Protein AF-A0A2W1B7R5-F1 (afdb_monomer)

Organism: Helicoverpa armigera (NCBI:txid29058)

InterPro domains:
  IPR006802 Radial spokehead-like protein [PF04712] (29-419)
  IPR006802 Radial spokehead-like protein [PTHR13159] (24-418)

Structure (mmCIF, N/CA/C/O backbone):
data_AF-A0A2W1B7R5-F1
#
_entry.id   AF-A0A2W1B7R5-F1
#
loop_
_atom_site.group_PDB
_atom_site.id
_atom_site.type_symbol
_atom_site.label_atom_id
_atom_site.label_alt_id
_atom_site.label_comp_id
_atom_site.label_asym_id
_atom_site.label_entity_id
_atom_site.label_seq_id
_atom_site.pdbx_PDB_ins_code
_atom_site.Cartn_x
_atom_site.Cartn_y
_atom_site.Cartn_z
_atom_site.occupancy
_atom_site.B_iso_or_equiv
_atom_site.auth_seq_id
_atom_site.auth_comp_id
_atom_site.auth_asym_id
_atom_site.auth_atom_id
_atom_site.pdbx_PDB_model_num
ATOM 1 N N . MET A 1 1 ? -7.899 -30.304 35.690 1.00 42.56 1 MET A N 1
ATOM 2 C CA . MET A 1 1 ? -7.908 -30.024 37.140 1.00 42.56 1 MET A CA 1
ATOM 3 C C . MET A 1 1 ? -8.878 -28.893 37.415 1.00 42.56 1 MET A C 1
ATOM 5 O O . MET A 1 1 ? -8.562 -27.762 37.083 1.00 42.56 1 MET A O 1
ATOM 9 N N . SER A 1 2 ? -10.063 -29.216 37.932 1.00 31.83 2 SER A N 1
ATOM 10 C CA . SER A 1 2 ? -10.988 -28.329 38.659 1.00 31.83 2 SER A CA 1
ATOM 11 C C . SER A 1 2 ? -12.111 -29.229 39.180 1.00 31.83 2 SER A C 1
ATOM 13 O O . SER A 1 2 ? -12.824 -29.833 38.386 1.00 31.83 2 SER A O 1
ATOM 15 N N . ASN A 1 3 ? -12.167 -29.411 40.499 1.00 33.59 3 ASN A N 1
ATOM 16 C CA . ASN A 1 3 ? -13.050 -30.354 41.184 1.00 33.59 3 ASN A CA 1
ATOM 17 C C . ASN A 1 3 ? -14.513 -29.899 41.107 1.00 33.59 3 ASN A C 1
ATOM 19 O O . ASN A 1 3 ? -14.891 -28.903 41.719 1.00 33.59 3 ASN A O 1
ATOM 23 N N . THR A 1 4 ? -15.338 -30.665 40.402 1.00 33.28 4 THR A N 1
ATOM 24 C CA . THR A 1 4 ? -16.799 -30.636 40.491 1.00 33.28 4 THR A CA 1
ATOM 25 C C . THR A 1 4 ? -17.225 -31.281 41.810 1.00 33.28 4 THR A C 1
ATOM 27 O O . THR A 1 4 ? -17.257 -32.503 41.932 1.00 33.28 4 THR A O 1
ATOM 30 N N . PHE A 1 5 ? -17.541 -30.466 42.818 1.00 34.22 5 PHE A N 1
ATOM 31 C CA . PHE A 1 5 ? -18.256 -30.935 44.005 1.00 34.22 5 PHE A CA 1
ATOM 32 C C . PHE A 1 5 ? -19.729 -31.151 43.638 1.00 34.22 5 PHE A C 1
ATOM 34 O O . PHE A 1 5 ? -20.517 -30.210 43.571 1.00 34.22 5 PHE A O 1
ATOM 41 N N . LEU A 1 6 ? -20.072 -32.408 43.362 1.00 36.47 6 LEU A N 1
ATOM 42 C CA . LEU A 1 6 ? -21.440 -32.913 43.368 1.00 36.47 6 LEU A CA 1
ATOM 43 C C . LEU A 1 6 ? -21.922 -32.946 44.824 1.00 36.47 6 LEU A C 1
ATOM 45 O O . LEU A 1 6 ? -21.461 -33.770 45.609 1.00 36.47 6 LEU A O 1
ATOM 49 N N . LEU A 1 7 ? -22.818 -32.031 45.190 1.00 36.47 7 LEU A N 1
ATOM 50 C CA . LEU A 1 7 ? -23.626 -32.149 46.402 1.00 36.47 7 LEU A CA 1
ATOM 51 C C . LEU A 1 7 ? -24.879 -32.948 46.033 1.00 36.47 7 LEU A C 1
ATOM 53 O O . LEU A 1 7 ? -25.781 -32.430 45.374 1.00 36.47 7 LEU A O 1
ATOM 57 N N . GLU A 1 8 ? -24.887 -34.227 46.401 1.00 37.06 8 GLU A N 1
ATOM 58 C CA . GLU A 1 8 ? -26.082 -35.072 46.373 1.00 37.06 8 GLU A CA 1
ATOM 59 C C . GLU A 1 8 ? -27.087 -34.631 47.460 1.00 37.06 8 GLU A C 1
ATOM 61 O O . GLU A 1 8 ? -26.683 -34.062 48.478 1.00 37.06 8 GLU A O 1
ATOM 66 N N . PRO A 1 9 ? -28.400 -34.854 47.256 1.00 43.41 9 PRO A N 1
ATOM 67 C CA . PRO A 1 9 ? -29.430 -34.446 48.198 1.00 43.41 9 PRO A CA 1
ATOM 68 C C . PRO A 1 9 ? -29.614 -35.515 49.282 1.00 43.41 9 PRO A C 1
ATOM 70 O O . PRO A 1 9 ? -30.214 -36.561 49.038 1.00 43.41 9 PRO A O 1
ATOM 73 N N . ASP A 1 10 ? -29.150 -35.234 50.497 1.00 35.53 10 ASP A N 1
ATOM 74 C CA . ASP A 1 10 ? -29.482 -36.040 51.672 1.00 35.53 10 ASP A CA 1
ATOM 75 C C . ASP A 1 10 ? -30.962 -35.855 52.027 1.00 35.53 10 ASP A C 1
ATOM 77 O O . ASP A 1 10 ? -31.368 -34.862 52.636 1.00 35.53 10 ASP A O 1
ATOM 81 N N . ILE A 1 11 ? -31.785 -36.842 51.671 1.00 40.03 11 ILE A N 1
ATOM 82 C CA . ILE A 1 11 ? -33.094 -37.031 52.287 1.00 40.03 11 ILE A CA 1
ATOM 83 C C . ILE A 1 11 ? -33.165 -38.455 52.854 1.00 40.03 11 ILE A C 1
ATOM 85 O O . ILE A 1 11 ? -33.000 -39.443 52.142 1.00 40.03 11 ILE A O 1
ATOM 89 N N . ILE A 1 12 ? -33.566 -38.508 54.128 1.00 40.75 12 ILE A N 1
ATOM 90 C CA . ILE A 1 12 ? -34.153 -39.632 54.875 1.00 40.75 12 ILE A CA 1
ATOM 91 C C . ILE A 1 12 ? -33.168 -40.594 55.569 1.00 40.75 12 ILE A C 1
ATOM 93 O O . ILE A 1 12 ? -33.024 -41.756 55.202 1.00 40.75 12 ILE A O 1
ATOM 97 N N . ALA A 1 13 ? -32.656 -40.159 56.723 1.00 34.69 13 ALA A N 1
ATOM 98 C CA . ALA A 1 13 ? -32.479 -41.037 57.881 1.00 34.69 13 ALA A CA 1
ATOM 99 C C . ALA A 1 13 ? -33.330 -40.492 59.041 1.00 34.69 13 ALA A C 1
ATOM 101 O O . ALA A 1 13 ? -32.899 -39.662 59.835 1.00 34.69 13 ALA A O 1
ATOM 102 N N . ALA A 1 14 ? -34.589 -40.930 59.093 1.00 45.06 14 ALA A N 1
ATOM 103 C CA . ALA A 1 14 ? -35.489 -40.679 60.210 1.00 45.06 14 ALA A CA 1
ATOM 104 C C . ALA A 1 14 ? -35.114 -41.600 61.381 1.00 45.06 14 ALA A C 1
ATOM 106 O O . ALA A 1 14 ? -35.610 -42.720 61.482 1.00 45.06 14 ALA A O 1
ATOM 107 N N . ALA A 1 15 ? -34.225 -41.134 62.253 1.00 39.59 15 ALA A N 1
ATOM 108 C CA . ALA A 1 15 ? -33.983 -41.746 63.553 1.00 39.59 15 ALA A CA 1
ATOM 109 C C . ALA A 1 15 ? -33.436 -40.697 64.526 1.00 39.59 15 ALA A C 1
ATOM 111 O O . ALA A 1 15 ? -32.243 -40.659 64.771 1.00 39.59 15 ALA A O 1
ATOM 112 N N . GLU A 1 16 ? -34.315 -39.829 65.032 1.00 38.03 16 GLU A N 1
ATOM 113 C CA . GLU A 1 16 ? -34.315 -39.309 66.408 1.00 38.03 16 GLU A CA 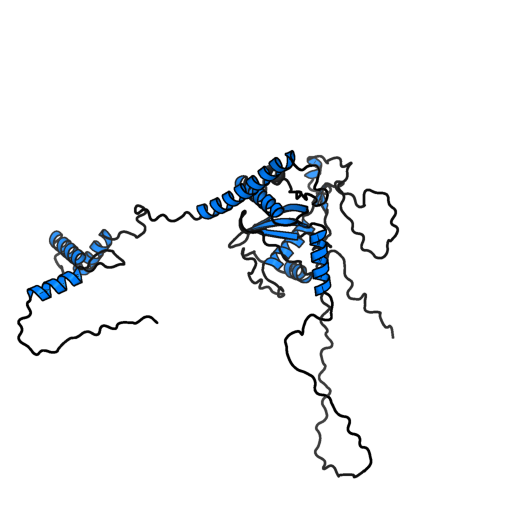1
ATOM 114 C C . GLU A 1 16 ? -35.405 -38.236 66.534 1.00 38.03 16 GLU A C 1
ATOM 116 O O . GLU A 1 16 ? -35.476 -37.296 65.747 1.00 38.03 16 GLU A O 1
ATOM 121 N N . ASN A 1 17 ? -36.279 -38.385 67.532 1.00 49.78 17 ASN A N 1
ATOM 122 C CA . ASN A 1 17 ? -37.244 -37.364 67.945 1.00 49.78 17 ASN A CA 1
ATOM 123 C C . ASN A 1 17 ? -36.507 -36.189 68.614 1.00 49.78 17 ASN A C 1
ATOM 125 O O . ASN A 1 17 ? -36.649 -35.952 69.814 1.00 49.78 17 ASN A O 1
ATOM 129 N N . VAL A 1 18 ? -35.720 -35.444 67.847 1.00 50.34 18 VAL A N 1
ATOM 130 C CA . VAL A 1 18 ? -35.397 -34.058 68.175 1.00 50.34 18 VAL A CA 1
ATOM 131 C C . VAL A 1 18 ? -36.507 -33.264 67.514 1.00 50.34 18 VAL A C 1
ATOM 133 O O . VAL A 1 18 ? -36.635 -33.320 66.294 1.00 50.34 18 VAL A O 1
ATOM 136 N N . MET A 1 19 ? -37.371 -32.595 68.288 1.00 47.78 19 MET A N 1
ATOM 137 C CA . MET A 1 19 ? -38.257 -31.606 67.671 1.00 47.78 19 MET A CA 1
ATOM 138 C C . MET A 1 19 ? -37.343 -30.677 66.870 1.00 47.78 19 MET A C 1
ATOM 140 O O . MET A 1 19 ? -36.474 -30.067 67.502 1.00 47.78 19 MET A O 1
ATOM 144 N N . PRO A 1 20 ? -37.462 -30.619 65.527 1.00 60.41 20 PRO A N 1
ATOM 145 C CA . PRO A 1 20 ? -36.668 -29.682 64.761 1.00 60.41 20 PRO A CA 1
ATOM 146 C C . PRO A 1 20 ? -36.964 -28.333 65.386 1.00 60.41 20 PRO A C 1
ATOM 148 O O . PRO A 1 20 ? -38.135 -28.006 65.617 1.00 60.41 20 PRO A O 1
ATOM 151 N N . ASP A 1 21 ? -35.919 -27.614 65.786 1.00 63.00 21 ASP A N 1
ATOM 152 C CA . ASP A 1 21 ? -36.088 -26.261 66.278 1.00 63.00 21 ASP A CA 1
ATOM 153 C C . ASP A 1 21 ? -36.571 -25.467 65.064 1.00 63.00 21 ASP A C 1
ATOM 155 O O . ASP A 1 21 ? -35.782 -24.972 64.265 1.00 63.00 21 ASP A O 1
ATOM 159 N N . LEU A 1 22 ? -37.891 -25.480 64.853 1.00 69.31 22 LEU A N 1
ATOM 160 C CA . LEU A 1 22 ? -38.582 -25.047 63.638 1.00 69.31 22 LEU A CA 1
ATOM 161 C C . LEU A 1 22 ? -38.152 -23.630 63.264 1.00 69.31 22 LEU A C 1
ATOM 163 O O . LEU A 1 22 ? -38.108 -23.248 62.098 1.00 69.31 22 LEU A O 1
ATOM 167 N N . ASN A 1 23 ? -37.807 -22.861 64.290 1.00 75.00 23 ASN A N 1
ATOM 168 C CA . ASN A 1 23 ? -37.300 -21.518 64.185 1.00 75.00 23 ASN A CA 1
ATOM 169 C C . ASN A 1 23 ? -35.912 -21.463 63.523 1.00 75.00 23 ASN A C 1
ATOM 171 O O . ASN A 1 23 ? -35.677 -20.599 62.685 1.00 75.00 23 ASN A O 1
ATOM 175 N N . ASN A 1 24 ? -35.012 -22.390 63.848 1.00 80.06 24 ASN A N 1
ATOM 176 C CA . ASN A 1 24 ? -33.690 -22.486 63.238 1.00 80.06 24 ASN A CA 1
ATOM 177 C C . ASN A 1 24 ? -33.777 -22.917 61.764 1.00 80.06 24 ASN A C 1
ATOM 179 O O . ASN A 1 24 ? -33.167 -22.285 60.903 1.00 80.06 24 ASN A O 1
ATOM 183 N N . ASP A 1 25 ? -34.624 -23.899 61.446 1.00 81.06 25 ASP A N 1
ATOM 184 C CA . ASP A 1 25 ? -34.847 -24.345 60.062 1.00 81.06 25 ASP A CA 1
ATOM 185 C C . ASP A 1 25 ? -35.491 -23.244 59.199 1.00 81.06 25 ASP A C 1
ATOM 187 O O . ASP A 1 25 ? -35.094 -23.021 58.052 1.00 81.06 25 ASP A O 1
ATOM 191 N N . LEU A 1 26 ? -36.429 -22.474 59.766 1.00 79.88 26 LEU A N 1
ATOM 192 C CA . LEU A 1 26 ? -37.011 -21.292 59.119 1.00 79.88 26 LEU A CA 1
ATOM 193 C C . LEU A 1 26 ? -35.971 -20.195 58.856 1.00 79.88 26 LEU A C 1
ATOM 195 O O . LEU A 1 26 ? -36.024 -19.526 57.820 1.00 79.88 26 LEU A O 1
ATOM 199 N N . ILE A 1 27 ? -35.020 -19.997 59.772 1.00 83.44 27 ILE A N 1
ATOM 200 C CA . ILE A 1 27 ? -33.932 -19.025 59.604 1.00 83.44 27 ILE A CA 1
ATOM 201 C C . ILE A 1 27 ? -32.982 -19.474 58.490 1.00 83.44 27 ILE A C 1
ATOM 203 O O . ILE A 1 27 ? -32.614 -18.657 57.642 1.00 83.44 27 ILE A O 1
ATOM 207 N N . LEU A 1 28 ? -32.631 -20.759 58.443 1.00 82.88 28 LEU A N 1
ATOM 208 C CA . LEU A 1 28 ? -31.793 -21.329 57.387 1.00 82.88 28 LEU A CA 1
ATOM 209 C C . LEU A 1 28 ? -32.457 -21.200 56.009 1.00 82.88 28 LEU A C 1
ATOM 211 O O . LEU A 1 28 ? -31.829 -20.699 55.074 1.00 82.88 28 LEU A O 1
ATOM 215 N N . ALA A 1 29 ? -33.747 -21.533 55.897 1.00 82.94 29 ALA A N 1
ATOM 216 C CA . ALA A 1 29 ? -34.514 -21.372 54.661 1.00 82.94 29 ALA A CA 1
ATOM 217 C C . ALA A 1 29 ? -34.613 -19.901 54.222 1.00 82.94 29 ALA A C 1
ATOM 219 O O . ALA A 1 29 ? -34.437 -19.576 53.047 1.00 82.94 29 ALA A O 1
ATOM 220 N N . LYS A 1 30 ? -34.834 -18.980 55.166 1.00 84.06 30 LYS A N 1
ATOM 221 C CA . LYS A 1 30 ? -34.858 -17.539 54.882 1.00 84.06 30 LYS A CA 1
ATOM 222 C C . LYS A 1 30 ? -33.506 -17.029 54.387 1.00 84.06 30 LYS A C 1
ATOM 224 O O . LYS A 1 30 ? -33.471 -16.214 53.469 1.00 84.06 30 LYS A O 1
ATOM 229 N N . ASN A 1 31 ? -32.408 -17.490 54.978 1.00 85.44 31 ASN A N 1
ATOM 230 C CA . ASN A 1 31 ? -31.063 -17.107 54.552 1.00 85.44 31 ASN A CA 1
ATOM 231 C C . ASN A 1 31 ? -30.744 -17.643 53.153 1.00 85.44 31 ASN A C 1
ATOM 233 O O . ASN A 1 31 ? -30.163 -16.918 52.350 1.00 85.44 31 ASN A O 1
ATOM 237 N N . PHE A 1 32 ? -31.200 -18.855 52.835 1.00 84.81 32 PHE A N 1
ATOM 238 C CA . PHE A 1 32 ? -31.074 -19.433 51.499 1.00 84.81 32 PHE A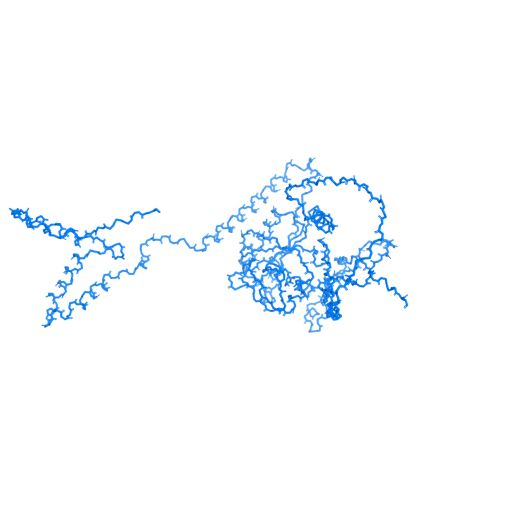 CA 1
ATOM 239 C C . PHE A 1 32 ? -31.827 -18.613 50.437 1.00 84.81 32 PHE A C 1
ATOM 241 O O . PHE A 1 32 ? -31.255 -18.242 49.417 1.00 84.81 32 PHE A O 1
ATOM 248 N N . LEU A 1 33 ? -33.081 -18.229 50.705 1.00 84.38 33 LEU A N 1
ATOM 249 C CA . LEU A 1 33 ? -33.879 -17.404 49.782 1.00 84.38 33 LEU A CA 1
ATOM 250 C C . LEU A 1 33 ? -33.328 -15.978 49.597 1.00 84.38 33 LEU A C 1
ATOM 252 O O . LEU A 1 33 ? -33.647 -15.316 48.609 1.00 84.38 33 LEU A O 1
ATOM 256 N N . LYS A 1 34 ? -32.515 -15.498 50.543 1.00 84.94 34 LYS A N 1
ATOM 257 C CA . LYS A 1 34 ? -31.852 -14.188 50.497 1.00 84.94 34 LYS A CA 1
ATOM 258 C C . LYS A 1 34 ? -30.507 -14.197 49.771 1.00 84.94 34 LYS A C 1
ATOM 260 O O . LYS A 1 34 ? -29.885 -13.142 49.652 1.00 84.94 34 LYS A O 1
ATOM 265 N N . GLN A 1 35 ? -30.050 -15.348 49.283 1.00 84.56 35 GLN A N 1
ATOM 266 C CA . GLN A 1 35 ? -28.846 -15.414 48.469 1.00 84.56 35 GLN A CA 1
ATOM 267 C C . GLN A 1 35 ? -29.046 -14.607 47.178 1.00 84.56 35 GLN A C 1
ATOM 269 O O . GLN A 1 35 ? -30.044 -14.766 46.474 1.00 84.56 35 GLN A O 1
ATOM 274 N N . GLN A 1 36 ? -28.103 -13.713 46.885 1.00 80.06 36 GLN A N 1
ATOM 275 C CA . GLN A 1 36 ? -28.153 -12.882 45.686 1.00 80.06 36 GLN A CA 1
ATOM 276 C C . GLN A 1 36 ? -27.765 -13.696 44.453 1.00 80.06 36 GLN A C 1
ATOM 278 O O . GLN A 1 36 ? -26.789 -14.451 44.464 1.00 80.06 36 GLN A O 1
ATOM 283 N N . SER A 1 37 ? -28.513 -13.506 43.369 1.00 75.94 37 SER A N 1
ATOM 284 C CA . SER A 1 37 ? -28.147 -14.029 42.056 1.00 75.94 37 SER A CA 1
ATOM 285 C C . SER A 1 37 ? -27.098 -13.127 41.405 1.00 75.94 37 SER A C 1
ATOM 287 O O . SER A 1 37 ? -27.322 -11.930 41.240 1.00 75.94 37 SER A O 1
ATOM 289 N N . ALA A 1 38 ? -25.969 -13.695 40.971 1.00 62.03 38 ALA A N 1
ATOM 290 C CA . ALA A 1 38 ? -24.893 -12.944 40.314 1.00 62.03 38 ALA A CA 1
ATOM 291 C C . ALA A 1 38 ? -25.312 -12.305 38.974 1.00 62.03 38 ALA A C 1
ATOM 293 O O . ALA A 1 38 ? -24.693 -11.342 38.533 1.00 62.03 38 ALA A O 1
ATOM 294 N N . ALA A 1 39 ? -26.353 -12.835 38.322 1.00 61.97 39 ALA A N 1
ATOM 295 C CA . ALA A 1 39 ? -26.802 -12.365 37.011 1.00 61.97 39 ALA A CA 1
ATOM 296 C C . ALA A 1 39 ? -27.790 -11.190 37.083 1.00 61.97 39 ALA A C 1
ATOM 298 O O . ALA A 1 39 ? -27.851 -10.390 36.155 1.00 61.97 39 ALA A O 1
ATOM 299 N N . THR A 1 40 ? -28.577 -11.096 38.157 1.00 63.44 40 THR A N 1
ATOM 300 C CA . THR A 1 40 ? -29.653 -10.098 38.298 1.00 63.44 40 THR A CA 1
ATOM 301 C C . THR A 1 40 ? -29.475 -9.185 39.508 1.00 63.44 40 THR A C 1
ATOM 303 O O . THR A 1 40 ? -30.196 -8.204 39.624 1.00 63.44 40 THR A O 1
ATOM 306 N N . GLY A 1 41 ? -28.560 -9.496 40.431 1.00 69.62 41 GLY A N 1
ATOM 307 C CA . GLY A 1 41 ? -28.358 -8.751 41.680 1.00 69.62 41 GLY A CA 1
ATOM 308 C C . GLY A 1 41 ? -29.486 -8.906 42.712 1.00 69.62 41 GLY A C 1
ATOM 309 O O . GLY A 1 41 ? -29.292 -8.571 43.876 1.00 69.62 41 GLY A O 1
ATOM 310 N N . ASP A 1 42 ? -30.637 -9.449 42.311 1.00 72.88 42 ASP A N 1
ATOM 311 C 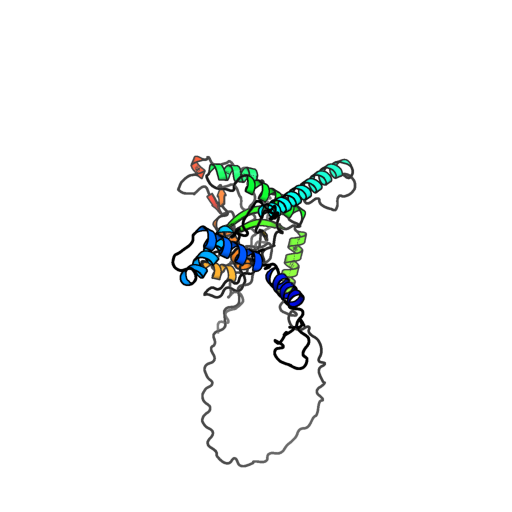CA . ASP A 1 42 ? -31.806 -9.664 43.164 1.00 72.88 42 ASP A CA 1
ATOM 312 C C . ASP A 1 42 ? -31.754 -10.979 43.958 1.00 72.88 42 ASP A C 1
ATOM 314 O O . ASP A 1 42 ? -31.169 -11.981 43.526 1.00 72.88 42 ASP A O 1
ATOM 318 N N . SER A 1 43 ? -32.432 -10.976 45.111 1.00 86.19 43 SER A N 1
ATOM 319 C CA . SER A 1 43 ? -32.709 -12.170 45.912 1.00 86.19 43 SER A CA 1
ATOM 320 C C . SER A 1 43 ? -34.105 -12.733 45.609 1.00 86.19 43 SER A C 1
ATOM 322 O O . SER A 1 43 ? -35.044 -11.995 45.294 1.00 86.19 43 SER A O 1
ATOM 324 N N . LEU A 1 44 ? -34.269 -14.056 45.718 1.00 85.06 44 LEU A N 1
ATOM 325 C CA . LEU A 1 44 ? -35.567 -14.708 45.502 1.00 85.06 44 LEU A CA 1
ATOM 326 C C . LEU A 1 44 ? -36.594 -14.284 46.562 1.00 85.06 44 LEU A C 1
ATOM 328 O O . LEU A 1 44 ? -37.776 -14.138 46.256 1.00 85.06 44 LEU A O 1
ATOM 332 N N . TYR A 1 45 ? -36.137 -14.057 47.794 1.00 86.19 45 TYR A N 1
ATOM 333 C CA . TYR A 1 45 ? -36.967 -13.558 48.885 1.00 86.19 45 TYR A CA 1
ATOM 334 C C . TYR A 1 45 ? -37.597 -12.204 48.539 1.00 86.19 45 TYR A C 1
ATOM 336 O O . TYR A 1 45 ? -38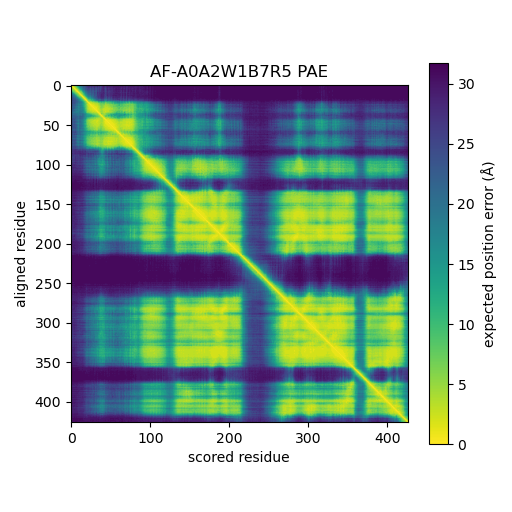.813 -12.058 48.642 1.00 86.19 45 TYR A O 1
ATOM 344 N N . ASP A 1 46 ? -36.795 -11.240 48.081 1.00 85.38 46 ASP A N 1
ATOM 345 C CA . ASP A 1 46 ? -37.292 -9.899 47.754 1.00 85.38 46 ASP A CA 1
ATOM 346 C C . ASP A 1 46 ? -38.211 -9.931 46.523 1.00 85.38 46 ASP A C 1
ATOM 348 O O . ASP A 1 46 ? -39.240 -9.261 46.498 1.00 85.38 46 ASP A O 1
ATOM 352 N N . HIS A 1 47 ? -37.907 -10.778 45.530 1.00 87.12 47 HIS A N 1
ATOM 353 C CA . HIS A 1 47 ? -38.788 -10.993 44.374 1.00 87.12 47 HIS A CA 1
ATOM 354 C C . HIS A 1 47 ? -40.173 -11.512 44.781 1.00 87.12 47 HIS A C 1
ATOM 356 O O . HIS A 1 47 ? -41.189 -10.976 44.344 1.00 87.12 47 HIS A O 1
ATOM 362 N N . LEU A 1 48 ? -40.236 -12.531 45.642 1.00 87.81 48 LEU A N 1
ATOM 363 C CA . LEU A 1 48 ? -41.510 -13.094 46.101 1.00 87.81 48 LEU A CA 1
ATOM 364 C C . LEU A 1 48 ? -42.306 -12.107 46.961 1.00 87.81 48 LEU A C 1
ATOM 366 O O . LEU A 1 48 ? -43.529 -12.053 46.835 1.00 87.81 48 LEU A O 1
ATOM 370 N N . VAL A 1 49 ? -41.635 -11.315 47.803 1.00 88.75 49 VAL A N 1
ATOM 371 C CA . VAL A 1 49 ? -42.284 -10.259 48.595 1.00 88.75 49 VAL A CA 1
ATOM 372 C C . VAL A 1 49 ? -42.949 -9.230 47.681 1.00 88.75 49 VAL A C 1
ATOM 374 O O . VAL A 1 49 ? -44.120 -8.911 47.888 1.00 88.75 49 VAL A O 1
ATOM 377 N N . ASP A 1 50 ? -42.257 -8.784 46.634 1.00 86.56 50 ASP A N 1
ATOM 378 C CA . ASP A 1 50 ? -42.788 -7.787 45.702 1.00 86.56 50 ASP A CA 1
ATOM 379 C C . ASP A 1 50 ? -43.939 -8.336 44.852 1.00 86.56 50 ASP A C 1
ATOM 381 O O . ASP A 1 50 ? -44.949 -7.655 44.660 1.00 86.56 50 ASP A O 1
ATOM 385 N N . VAL A 1 51 ? -43.848 -9.594 44.407 1.00 88.81 51 VAL A N 1
ATOM 386 C CA . VAL A 1 51 ? -44.949 -10.273 43.701 1.00 88.81 51 VAL A CA 1
ATOM 387 C C . VAL A 1 51 ? -46.186 -10.370 44.596 1.00 88.81 51 VAL A C 1
ATOM 389 O O . VAL A 1 51 ? -47.284 -10.006 44.171 1.00 88.81 51 VAL A O 1
ATOM 392 N N . VAL A 1 52 ? -46.026 -10.794 45.855 1.00 88.81 52 VAL A N 1
ATOM 393 C CA . VAL A 1 52 ? -47.137 -10.870 46.819 1.00 88.81 52 VAL A CA 1
ATOM 394 C C . VAL A 1 52 ? -47.719 -9.481 47.099 1.00 88.81 52 VAL A C 1
ATOM 396 O O . VAL A 1 52 ? -48.940 -9.321 47.117 1.00 88.81 52 VAL A O 1
ATOM 399 N N . GLN A 1 53 ? -46.880 -8.456 47.255 1.00 87.75 53 GLN A N 1
ATOM 400 C CA . GLN A 1 53 ? -47.324 -7.076 47.462 1.00 87.75 53 GLN A CA 1
ATOM 401 C C . GLN A 1 53 ? -48.122 -6.536 46.262 1.00 87.75 53 GLN A C 1
ATOM 403 O O . GLN A 1 53 ? -49.126 -5.838 46.448 1.00 87.75 53 GLN A O 1
ATOM 408 N N . LYS A 1 54 ? -47.725 -6.889 45.035 1.00 85.94 54 LYS A N 1
ATOM 409 C CA . LYS A 1 54 ? -48.415 -6.493 43.799 1.00 85.94 54 LYS A CA 1
ATOM 410 C C . LYS A 1 54 ? -49.773 -7.185 43.655 1.00 85.94 54 LYS A C 1
ATOM 412 O O . LYS A 1 54 ? -50.777 -6.518 43.398 1.00 85.94 54 LYS A O 1
ATOM 417 N N . ILE A 1 55 ? -49.835 -8.484 43.951 1.00 87.50 55 ILE A N 1
ATOM 418 C CA . ILE A 1 55 ? -51.078 -9.275 43.974 1.00 87.50 55 ILE A CA 1
ATOM 419 C C . ILE A 1 55 ? -52.067 -8.730 45.015 1.00 87.50 55 ILE A C 1
ATOM 421 O O . ILE A 1 55 ? -53.250 -8.551 44.717 1.00 87.50 55 ILE A O 1
ATOM 425 N N . LEU A 1 56 ? -51.595 -8.419 46.229 1.00 87.31 56 LEU A N 1
ATOM 426 C CA . LEU A 1 56 ? -52.438 -7.878 47.306 1.00 87.31 56 LEU A CA 1
ATOM 427 C C . LEU A 1 56 ? -53.014 -6.497 46.977 1.00 87.31 56 LEU A C 1
ATOM 429 O O . LEU A 1 56 ? -54.105 -6.159 47.443 1.00 87.31 56 LEU A O 1
ATOM 433 N N . SER A 1 57 ? -52.285 -5.715 46.183 1.00 88.06 57 SER A N 1
ATOM 434 C CA . SER A 1 57 ? -52.677 -4.368 45.771 1.00 88.06 57 SER A CA 1
ATOM 435 C C . SER A 1 57 ? -53.726 -4.392 44.654 1.00 88.06 57 SER A C 1
ATOM 437 O O . SER A 1 57 ? -54.664 -3.600 44.689 1.00 88.06 57 SER A O 1
ATOM 439 N N . GLN A 1 58 ? -53.606 -5.311 43.688 1.00 83.69 58 GLN A N 1
ATOM 440 C CA . GLN A 1 58 ? -54.511 -5.394 42.531 1.00 83.69 58 GLN A CA 1
ATOM 441 C C . GLN A 1 58 ? -55.747 -6.285 42.753 1.00 83.69 58 GLN A C 1
ATOM 443 O O . GLN A 1 58 ? -56.737 -6.110 42.049 1.00 83.69 58 GLN A O 1
ATOM 448 N N . LYS A 1 59 ? -55.716 -7.204 43.733 1.00 82.81 59 LYS A N 1
ATOM 449 C CA . LYS A 1 59 ? -56.812 -8.139 44.087 1.00 82.81 59 LYS A CA 1
ATOM 450 C C . LYS A 1 59 ? -57.530 -8.756 42.867 1.00 82.81 59 LYS A C 1
ATOM 452 O O . LYS A 1 59 ? -58.735 -8.547 42.696 1.00 82.81 59 LYS A O 1
ATOM 457 N N . PRO A 1 60 ? -56.817 -9.517 42.021 1.00 80.25 60 PRO A N 1
ATOM 458 C CA . PRO A 1 60 ? -57.418 -10.173 40.866 1.00 80.25 60 PRO A CA 1
ATOM 459 C C . PRO A 1 60 ? -58.401 -11.287 41.287 1.00 80.25 60 PRO A C 1
ATOM 461 O O . PRO A 1 60 ? -58.248 -11.868 42.365 1.00 80.25 60 PRO A O 1
ATOM 464 N N . PRO A 1 61 ? -59.408 -11.601 40.447 1.00 77.81 61 PRO A N 1
ATOM 465 C CA . PRO A 1 61 ? -60.405 -12.638 40.730 1.00 77.81 61 PRO A CA 1
ATOM 466 C C . PRO A 1 61 ? -59.816 -14.055 40.734 1.00 77.81 61 PRO A C 1
ATOM 468 O O . PRO A 1 61 ? -60.313 -14.902 41.472 1.00 77.81 61 PRO A O 1
ATOM 471 N N . ASP A 1 62 ? -58.749 -14.292 39.964 1.00 82.31 62 ASP A N 1
ATOM 472 C CA . ASP A 1 62 ? -57.945 -15.512 40.027 1.00 82.31 62 ASP A CA 1
ATOM 473 C C . ASP A 1 62 ? -56.472 -15.151 40.240 1.00 82.31 62 ASP A C 1
ATOM 475 O O . ASP A 1 62 ? -55.857 -14.451 39.433 1.00 82.31 62 ASP A O 1
ATOM 479 N N . VAL A 1 63 ? -55.921 -15.570 41.376 1.00 78.38 63 VAL A N 1
ATOM 480 C CA . VAL A 1 63 ? -54.556 -15.232 41.795 1.00 78.38 63 VAL A CA 1
ATOM 481 C C . VAL A 1 63 ? -53.544 -16.245 41.264 1.00 78.38 63 VAL A C 1
ATOM 483 O O . VAL A 1 63 ? -52.397 -15.878 41.020 1.00 78.38 63 VAL A O 1
ATOM 486 N N . VAL A 1 64 ? -53.948 -17.505 41.089 1.00 80.62 64 VAL A N 1
ATOM 487 C CA . VAL A 1 64 ? -53.023 -18.593 40.745 1.00 80.62 64 VAL A CA 1
ATOM 488 C C . VAL A 1 64 ? -52.651 -18.511 39.270 1.00 80.62 64 VAL A C 1
ATOM 490 O O . VAL A 1 64 ? -51.465 -18.509 38.947 1.00 80.62 64 VAL A O 1
ATOM 493 N N . ASP A 1 65 ? -53.642 -18.322 38.400 1.00 84.94 65 ASP A N 1
ATOM 494 C CA . ASP A 1 65 ? -53.426 -18.237 36.951 1.00 84.94 65 ASP A CA 1
ATOM 495 C C . ASP A 1 65 ? -52.627 -16.985 36.548 1.00 84.94 65 ASP A C 1
ATOM 497 O O . ASP A 1 65 ? -51.843 -17.008 35.602 1.00 84.94 65 ASP A O 1
ATOM 501 N N . ASN A 1 66 ? -52.758 -15.892 37.306 1.00 82.38 66 ASN A N 1
ATOM 502 C CA . ASN A 1 66 ? -52.050 -14.638 37.035 1.00 82.38 66 ASN A CA 1
ATOM 503 C C . ASN A 1 66 ? -50.690 -14.528 37.748 1.00 82.38 66 ASN A C 1
ATOM 505 O O . ASN A 1 66 ? -49.958 -13.563 37.523 1.00 82.38 66 ASN A O 1
ATOM 509 N N . PHE A 1 67 ? -50.320 -15.493 38.599 1.00 86.00 67 PHE A N 1
ATOM 510 C CA . PHE A 1 67 ? -49.083 -15.433 39.385 1.00 86.00 67 PHE A CA 1
ATOM 511 C C . PHE A 1 67 ? -47.830 -15.322 38.502 1.00 86.00 67 PHE A C 1
ATOM 513 O O . PHE A 1 67 ? -46.919 -14.542 38.797 1.00 86.00 67 PHE A O 1
ATOM 520 N N . GLU A 1 68 ? -47.792 -16.060 37.390 1.00 86.75 68 GLU A N 1
ATOM 521 C CA . GLU A 1 68 ? -46.681 -16.009 36.434 1.00 86.75 68 GLU A CA 1
ATOM 522 C C . GLU A 1 68 ? -46.568 -14.631 35.768 1.00 86.75 68 GLU A C 1
ATOM 524 O O . GLU A 1 68 ? -45.468 -14.086 35.653 1.00 86.75 68 GLU A O 1
ATOM 529 N N . HIS A 1 69 ? -47.705 -14.027 35.415 1.00 85.12 69 HIS A N 1
ATOM 530 C CA . HIS A 1 69 ? -47.753 -12.694 34.822 1.00 85.12 69 HIS A CA 1
ATOM 531 C C . HIS A 1 69 ? -47.194 -11.632 35.777 1.00 85.12 69 HIS A C 1
ATOM 533 O O . HIS A 1 69 ? -46.325 -10.851 35.392 1.00 85.12 69 HIS A O 1
ATOM 539 N N . TYR A 1 70 ? -47.589 -11.665 37.053 1.00 84.50 70 TYR A N 1
ATOM 540 C CA . TYR A 1 70 ? -47.063 -10.745 38.067 1.00 84.50 70 TYR A CA 1
ATOM 541 C C . TYR A 1 70 ? -45.575 -10.949 38.352 1.00 84.50 70 TYR A C 1
ATOM 543 O O . TYR A 1 70 ? -44.839 -9.978 38.526 1.00 84.50 70 TYR A O 1
ATOM 551 N N . SER A 1 71 ? -45.107 -12.199 38.360 1.00 86.88 71 SER A N 1
ATOM 552 C CA . SER A 1 71 ? -43.677 -12.506 38.470 1.00 86.88 71 SER A CA 1
ATOM 553 C C . SER A 1 71 ? -42.883 -11.917 37.302 1.00 86.88 71 SER A C 1
ATOM 555 O O . SER A 1 71 ? -41.781 -11.399 37.497 1.00 86.88 71 SER A O 1
ATOM 557 N N . TRP A 1 72 ? -43.446 -11.946 36.093 1.00 84.19 72 TRP A N 1
ATOM 558 C CA . TRP A 1 72 ? -42.830 -11.347 34.915 1.00 84.19 72 TRP A CA 1
ATOM 559 C C . TRP A 1 72 ? -42.836 -9.817 34.960 1.00 84.19 72 TRP A C 1
ATOM 561 O O . TRP A 1 72 ? -41.798 -9.207 34.713 1.00 84.19 72 TRP A O 1
ATOM 571 N N . GLU A 1 73 ? -43.946 -9.189 35.351 1.00 84.69 73 GLU A N 1
ATOM 572 C CA . GLU A 1 73 ? -44.015 -7.731 35.505 1.00 84.69 73 GLU A CA 1
ATOM 573 C C . GLU A 1 73 ? -43.011 -7.202 36.538 1.00 84.69 73 GLU A C 1
ATOM 575 O O . GLU A 1 73 ? -42.333 -6.211 36.280 1.00 84.69 73 GLU A O 1
ATOM 580 N N . VAL A 1 74 ? -42.873 -7.864 37.694 1.00 86.00 74 VAL A N 1
ATOM 581 C CA . VAL A 1 74 ? -41.893 -7.462 38.722 1.00 86.00 74 VAL A CA 1
ATOM 582 C C . VAL A 1 74 ? -40.463 -7.598 38.190 1.00 86.00 74 VAL A C 1
ATOM 584 O O . VAL A 1 74 ? -39.631 -6.722 38.424 1.00 86.00 74 VAL A O 1
ATOM 587 N N . LYS A 1 75 ? -40.172 -8.650 37.411 1.00 84.75 75 LYS A N 1
ATOM 588 C CA . LYS A 1 75 ? -38.870 -8.791 36.738 1.00 84.75 75 LYS A CA 1
ATOM 589 C C . LYS A 1 75 ? -38.631 -7.701 35.699 1.00 84.75 75 LYS A C 1
ATOM 591 O O . LYS A 1 75 ? -37.496 -7.262 35.567 1.00 84.75 75 LYS A O 1
ATOM 596 N N . GLN A 1 76 ? -39.661 -7.262 34.975 1.00 82.19 76 GLN A N 1
ATOM 597 C CA . GLN A 1 76 ? -39.541 -6.157 34.022 1.00 82.19 76 GLN A CA 1
ATOM 598 C C . GLN A 1 76 ? -39.297 -4.814 34.707 1.00 82.19 76 GLN A C 1
ATOM 600 O O . GLN A 1 76 ? -38.433 -4.064 34.267 1.00 82.19 76 GLN A O 1
ATOM 605 N N . GLU A 1 77 ? -40.016 -4.513 35.788 1.00 80.19 77 GLU A N 1
ATOM 606 C CA . GLU A 1 77 ? -39.844 -3.261 36.540 1.00 80.19 77 GLU A CA 1
ATOM 607 C C . GLU A 1 77 ? -38.456 -3.162 37.183 1.00 80.19 77 GLU A C 1
ATOM 609 O O . GLU A 1 77 ? -37.874 -2.080 37.250 1.00 80.19 77 GLU A O 1
ATOM 614 N N . LYS A 1 78 ? -37.903 -4.298 37.623 1.00 75.12 78 LYS A N 1
ATOM 615 C CA . LYS A 1 78 ? -36.546 -4.385 38.179 1.00 75.12 78 LYS A CA 1
ATOM 616 C C . LYS A 1 78 ? -35.455 -4.565 37.133 1.00 75.12 78 LYS A C 1
ATOM 618 O O . LYS A 1 78 ? -34.276 -4.490 37.481 1.00 75.12 78 LYS A O 1
ATOM 623 N N . PHE A 1 79 ? -35.811 -4.805 35.872 1.00 71.12 79 PHE A N 1
ATOM 624 C CA . PHE A 1 79 ? -34.834 -5.011 34.815 1.00 71.12 79 PHE A CA 1
ATOM 625 C C . PHE A 1 79 ? -34.044 -3.723 34.586 1.00 71.12 79 PHE A C 1
ATOM 627 O O . PHE A 1 79 ? -34.471 -2.809 33.883 1.00 71.12 79 PHE A O 1
ATOM 634 N N . ARG A 1 80 ? -32.850 -3.673 35.172 1.00 65.06 80 ARG A N 1
ATOM 635 C CA . ARG A 1 80 ? -31.819 -2.720 34.788 1.00 65.06 80 ARG A CA 1
ATOM 636 C C . ARG A 1 80 ? -31.013 -3.377 33.678 1.00 65.06 80 ARG A C 1
ATOM 638 O O . ARG A 1 80 ? -30.312 -4.351 33.958 1.00 65.06 80 ARG A O 1
ATOM 645 N N . PRO A 1 81 ? -31.106 -2.918 32.420 1.00 62.22 81 PRO A N 1
ATOM 646 C CA . PRO A 1 81 ? -30.167 -3.386 31.419 1.00 62.22 81 PRO A CA 1
ATOM 647 C C . PRO A 1 81 ? -28.753 -3.101 31.940 1.00 62.22 81 PRO A C 1
ATOM 649 O O . PRO A 1 81 ? -28.488 -2.006 32.427 1.00 62.22 81 PRO A O 1
ATOM 652 N N . ASN A 1 82 ? -27.821 -4.044 31.782 1.00 56.78 82 ASN A N 1
ATOM 653 C CA . ASN A 1 82 ? -26.386 -3.848 32.073 1.00 56.78 82 ASN A CA 1
ATOM 654 C C . ASN A 1 82 ? -25.735 -2.700 31.256 1.00 56.78 82 ASN A C 1
ATOM 656 O O . ASN A 1 82 ? -24.527 -2.506 31.303 1.00 56.78 82 ASN A O 1
ATOM 660 N N . PHE A 1 83 ? -26.539 -1.954 30.497 1.00 52.91 83 PHE A N 1
ATOM 661 C CA . PHE A 1 83 ? -26.220 -0.727 29.782 1.00 52.91 83 PHE A CA 1
ATOM 662 C C . PHE A 1 83 ? -26.699 0.531 3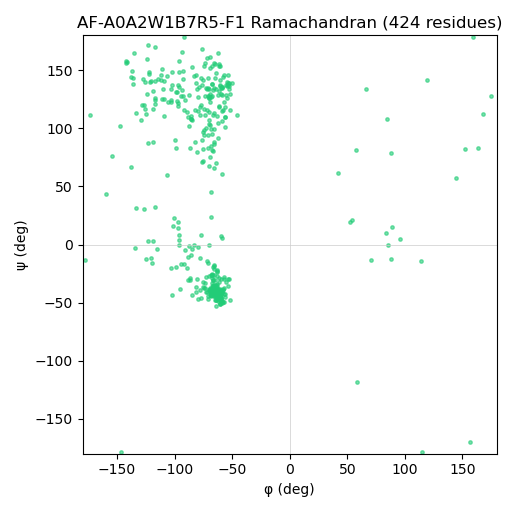0.521 1.00 52.91 83 PHE A C 1
ATOM 664 O O . PHE A 1 83 ? -26.887 1.569 29.890 1.00 52.91 83 PHE A O 1
ATOM 671 N N . ASP A 1 84 ? -26.910 0.480 31.839 1.00 49.28 84 ASP A N 1
ATOM 672 C CA . ASP A 1 84 ? -27.033 1.705 32.630 1.00 49.28 84 ASP A CA 1
ATOM 673 C C . ASP A 1 84 ? -25.656 2.397 32.672 1.00 49.28 84 ASP A C 1
ATOM 675 O O . ASP A 1 84 ? -24.836 2.182 33.565 1.00 49.28 84 ASP A O 1
ATOM 679 N N . LEU A 1 85 ? -25.390 3.185 31.624 1.00 56.56 85 LEU A N 1
ATOM 680 C CA . LEU A 1 85 ? -24.175 3.963 31.334 1.00 56.56 85 LEU A CA 1
ATOM 681 C C . LEU A 1 85 ? -23.835 5.021 32.408 1.00 56.56 85 LEU A C 1
ATOM 683 O O . LEU A 1 85 ? -22.948 5.842 32.197 1.00 56.56 85 LEU A O 1
ATOM 687 N N . LEU A 1 86 ? -24.554 5.037 33.532 1.00 56.94 86 LEU A N 1
ATOM 688 C CA . LEU A 1 86 ? -24.324 5.905 34.688 1.00 56.94 86 LEU A CA 1
ATOM 689 C C . LEU A 1 86 ? -23.416 5.277 35.751 1.00 56.94 86 LEU A C 1
ATOM 691 O O . LEU A 1 86 ? -22.882 6.004 36.585 1.00 56.94 86 LEU A O 1
ATOM 695 N N . ASN A 1 87 ? -23.209 3.957 35.726 1.00 54.69 87 ASN A N 1
ATOM 696 C CA . ASN A 1 87 ? -22.052 3.382 36.401 1.00 54.69 87 ASN A CA 1
ATOM 697 C C . ASN A 1 87 ? -20.850 3.596 35.481 1.00 54.69 87 ASN A C 1
ATOM 699 O O . ASN A 1 87 ? -20.829 3.035 34.387 1.00 54.69 87 ASN A O 1
ATOM 703 N N . ASP A 1 88 ? -19.880 4.397 35.933 1.00 55.47 88 ASP A N 1
ATOM 704 C CA . ASP A 1 88 ? -18.585 4.688 35.298 1.00 55.47 88 ASP A CA 1
ATOM 705 C C . ASP A 1 88 ? -17.737 3.415 35.077 1.00 55.47 88 ASP A C 1
ATOM 707 O O . ASP A 1 88 ? -16.623 3.264 35.583 1.00 55.47 88 ASP A O 1
ATOM 711 N N . ILE A 1 89 ? -18.238 2.454 34.303 1.00 57.56 89 ILE A N 1
ATOM 712 C CA . ILE A 1 89 ? -17.396 1.451 33.672 1.00 57.56 89 ILE A CA 1
ATOM 713 C C . ILE A 1 89 ? -16.647 2.223 32.595 1.00 57.56 89 ILE A C 1
ATOM 715 O O . ILE A 1 89 ? -17.157 2.450 31.498 1.00 57.56 89 ILE A O 1
ATOM 719 N N . TYR A 1 90 ? -15.443 2.680 32.939 1.00 64.50 90 TYR A N 1
ATOM 720 C CA . TYR A 1 90 ? -14.530 3.289 31.984 1.00 64.50 90 TYR A CA 1
ATOM 721 C C . TYR A 1 90 ? -14.171 2.247 30.920 1.00 64.50 90 TYR A C 1
ATOM 723 O O . TYR A 1 90 ? -13.240 1.455 31.068 1.00 64.50 90 TYR A O 1
ATOM 731 N N . LEU A 1 91 ? -14.943 2.230 29.839 1.00 65.69 91 LEU A N 1
ATOM 732 C CA . LEU A 1 91 ? -14.566 1.569 28.605 1.00 65.69 91 LEU A CA 1
ATOM 733 C C . LEU A 1 91 ? -13.579 2.503 27.917 1.00 65.69 91 LEU A C 1
ATOM 735 O O . LEU A 1 91 ? -13.949 3.600 27.496 1.00 65.69 91 LEU A O 1
ATOM 739 N N . SER A 1 92 ? -12.312 2.093 27.840 1.00 70.00 92 SER A N 1
ATOM 740 C CA . SER A 1 92 ? -11.313 2.864 27.111 1.00 70.00 92 SER A CA 1
ATOM 741 C C . SER A 1 92 ? -11.791 3.042 25.664 1.00 70.00 92 SER A C 1
ATOM 743 O O . SER A 1 92 ? -12.068 2.053 24.978 1.00 70.00 92 SER A O 1
ATOM 745 N N . PRO A 1 93 ? -11.920 4.287 25.172 1.00 78.31 93 PRO A N 1
ATOM 746 C CA . PRO A 1 93 ? -12.325 4.507 23.795 1.00 78.31 93 PRO A CA 1
ATOM 747 C C . PRO A 1 93 ? -11.310 3.846 22.852 1.00 78.31 93 PRO A C 1
ATOM 749 O O . PRO A 1 93 ? -10.107 4.051 23.036 1.00 78.31 93 PRO A O 1
ATOM 752 N N . PRO A 1 94 ? -11.736 3.106 21.814 1.00 74.00 94 PRO A N 1
ATOM 753 C CA . PRO A 1 94 ? -10.820 2.540 20.821 1.00 74.00 94 PRO A CA 1
ATOM 754 C C . PRO A 1 94 ? -9.901 3.595 20.183 1.00 74.00 94 PRO A C 1
ATOM 756 O O . PRO A 1 94 ? -8.760 3.308 19.831 1.00 74.00 94 PRO A O 1
ATOM 759 N N . GLN A 1 95 ? -10.374 4.842 20.090 1.00 78.38 95 GLN A N 1
ATOM 760 C CA . GLN A 1 95 ? -9.617 5.985 19.581 1.00 78.38 95 GLN A CA 1
ATOM 761 C C . GLN A 1 95 ? -8.392 6.324 20.443 1.00 78.38 95 GLN A C 1
ATOM 763 O O . GLN A 1 95 ? -7.412 6.852 19.926 1.00 78.38 95 GLN A O 1
ATOM 768 N N . LEU A 1 96 ? -8.421 6.011 21.741 1.00 81.25 96 LEU A N 1
ATOM 769 C CA . LEU A 1 96 ? -7.336 6.326 22.667 1.00 81.25 96 LEU A CA 1
ATOM 770 C C . LEU A 1 96 ? -6.063 5.536 22.340 1.00 81.25 96 LEU A C 1
ATOM 772 O O . LEU A 1 96 ? -4.967 6.078 22.454 1.00 81.25 96 LEU A O 1
ATOM 776 N N . ALA A 1 97 ? -6.194 4.290 21.875 1.00 79.00 97 ALA A N 1
ATOM 777 C CA . ALA A 1 97 ? -5.053 3.499 21.415 1.00 79.00 97 ALA A CA 1
ATOM 778 C C . ALA A 1 97 ? -4.386 4.134 20.181 1.00 79.00 97 ALA A C 1
ATOM 780 O O . ALA A 1 97 ? -3.164 4.264 20.136 1.00 79.00 97 ALA A O 1
ATOM 781 N N . THR A 1 98 ? -5.191 4.598 19.220 1.00 76.12 98 THR A N 1
ATOM 782 C CA . THR A 1 98 ? -4.702 5.286 18.015 1.00 76.12 98 THR A CA 1
ATOM 783 C C . THR A 1 98 ? -3.973 6.582 18.363 1.00 76.12 98 THR A C 1
ATOM 785 O O . THR A 1 98 ? -2.885 6.834 17.852 1.00 76.12 98 THR A O 1
ATOM 788 N N . VAL A 1 99 ? -4.545 7.393 19.259 1.00 82.25 99 VAL A N 1
ATOM 789 C CA . VAL A 1 99 ? -3.940 8.669 19.670 1.00 82.25 99 VAL A CA 1
ATOM 790 C C . VAL A 1 99 ? -2.621 8.445 20.406 1.00 82.25 99 VAL A C 1
ATOM 792 O O . VAL A 1 99 ? -1.662 9.153 20.124 1.00 82.25 99 VAL A O 1
ATOM 795 N N . ARG A 1 100 ? -2.532 7.436 21.283 1.00 84.12 100 ARG A N 1
ATOM 796 C CA . ARG A 1 100 ? -1.276 7.096 21.975 1.00 84.12 100 ARG A CA 1
ATOM 797 C C . ARG A 1 100 ? -0.164 6.703 21.008 1.00 84.12 100 ARG A C 1
ATOM 799 O O . ARG A 1 100 ? 0.936 7.232 21.110 1.00 84.12 100 ARG A O 1
ATOM 806 N N . SER A 1 101 ? -0.463 5.835 20.041 1.00 79.19 101 SER A N 1
ATOM 807 C CA . SER A 1 101 ? 0.509 5.456 19.006 1.00 79.19 101 SER A CA 1
ATOM 808 C C . SER A 1 101 ? 0.975 6.677 18.203 1.00 79.19 101 SER A C 1
ATOM 810 O O . SER A 1 101 ? 2.163 6.838 17.932 1.00 79.19 101 SER A O 1
ATOM 812 N N . MET A 1 102 ? 0.058 7.592 17.887 1.00 80.81 102 MET A N 1
ATOM 813 C CA . MET A 1 102 ? 0.383 8.825 17.177 1.00 80.81 102 MET A CA 1
ATOM 814 C C . MET A 1 102 ? 1.225 9.799 18.019 1.00 80.81 102 MET A C 1
ATOM 816 O O . MET A 1 102 ? 2.173 10.390 17.507 1.00 80.81 102 MET A O 1
ATOM 820 N N . GLU A 1 103 ? 0.935 9.935 19.312 1.00 84.75 103 GLU A N 1
ATOM 821 C CA . GLU A 1 103 ? 1.724 10.736 20.256 1.00 84.75 103 GLU A CA 1
ATOM 822 C C . GLU A 1 103 ? 3.158 10.206 20.393 1.00 84.75 103 GLU A C 1
ATOM 824 O O . GLU A 1 103 ? 4.115 10.983 20.342 1.00 84.75 103 GLU A O 1
ATOM 829 N N . GLU A 1 104 ? 3.323 8.885 20.493 1.00 82.94 104 GLU A N 1
ATOM 830 C CA . GLU A 1 104 ? 4.638 8.236 20.500 1.00 82.94 104 GLU A CA 1
ATOM 831 C C . GLU A 1 104 ? 5.430 8.556 19.229 1.00 82.94 104 GLU A C 1
ATOM 833 O O . GLU A 1 104 ? 6.622 8.868 19.314 1.00 82.94 104 GLU A O 1
ATOM 838 N N . MET A 1 105 ? 4.771 8.562 18.061 1.00 81.00 105 MET A N 1
ATOM 839 C CA . MET A 1 105 ? 5.422 8.975 16.818 1.00 81.00 105 MET A CA 1
ATOM 840 C C . MET A 1 105 ? 5.923 10.412 16.866 1.00 81.00 105 MET A C 1
ATOM 842 O O . MET A 1 105 ? 7.093 10.664 16.566 1.00 81.00 105 MET A O 1
ATOM 846 N N . PHE A 1 106 ? 5.055 11.352 17.246 1.00 84.12 106 PHE A N 1
ATOM 847 C CA . PHE A 1 106 ? 5.419 12.764 17.319 1.00 84.12 106 PHE A CA 1
ATOM 848 C C . PHE A 1 106 ? 6.572 12.996 18.287 1.00 84.12 106 PHE A C 1
ATOM 850 O O . PHE A 1 106 ? 7.508 13.724 17.963 1.00 84.12 106 PHE A O 1
ATOM 857 N N . ARG A 1 107 ? 6.540 12.343 19.452 1.00 85.69 107 ARG A N 1
ATOM 858 C CA . ARG A 1 107 ? 7.589 12.470 20.464 1.00 85.69 107 ARG A CA 1
ATOM 859 C C . ARG A 1 107 ? 8.928 11.933 19.968 1.00 85.69 107 ARG A C 1
ATOM 861 O O . ARG A 1 107 ? 9.955 12.567 20.205 1.00 85.69 107 ARG A O 1
ATOM 868 N N . LEU A 1 108 ? 8.929 10.795 19.273 1.00 82.25 108 LEU A N 1
ATOM 869 C CA . LEU A 1 108 ? 10.152 10.204 18.731 1.00 82.25 108 LEU A CA 1
ATOM 870 C C . LEU A 1 108 ? 10.775 11.104 17.659 1.00 82.25 108 LEU A C 1
ATOM 872 O O . LEU A 1 108 ? 11.967 11.404 17.740 1.00 82.25 108 LEU A O 1
ATOM 876 N N . VAL A 1 109 ? 9.966 11.588 16.714 1.00 80.94 109 VAL A N 1
ATOM 877 C CA . VAL A 1 109 ? 10.426 12.493 15.650 1.00 80.94 109 VAL A CA 1
ATOM 878 C C . VAL A 1 109 ? 10.922 13.818 16.232 1.00 80.94 109 VAL A C 1
ATOM 880 O O . VAL A 1 109 ? 12.021 14.247 15.889 1.00 80.94 109 VAL A O 1
ATOM 883 N N . ALA A 1 110 ? 10.186 14.415 17.174 1.00 81.31 110 ALA A N 1
ATOM 884 C CA . ALA A 1 110 ? 10.602 15.644 17.848 1.00 81.31 110 ALA A CA 1
ATOM 885 C C . ALA A 1 110 ? 11.927 15.464 18.605 1.00 81.31 110 ALA A C 1
ATOM 887 O O . ALA A 1 110 ? 12.825 16.285 18.467 1.00 81.31 110 ALA A O 1
ATOM 888 N N . SER A 1 111 ? 12.094 14.360 19.344 1.00 80.56 111 SER A N 1
ATOM 889 C CA . SER A 1 111 ? 13.327 14.108 20.102 1.00 80.56 111 SER A CA 1
ATOM 890 C C . SER A 1 111 ? 14.563 13.955 19.216 1.00 80.56 111 SER A C 1
ATOM 892 O O . SER A 1 111 ? 15.644 14.390 19.603 1.00 80.56 111 SER A O 1
ATOM 894 N N . LYS A 1 112 ? 14.423 13.349 18.028 1.00 75.38 112 LYS A N 1
ATOM 895 C CA . LYS A 1 112 ? 15.528 13.254 17.067 1.00 75.38 112 LYS A CA 1
ATOM 896 C C . LYS A 1 112 ? 15.796 14.588 16.379 1.00 75.38 112 LYS A C 1
ATOM 898 O O . LYS A 1 112 ? 16.961 14.896 16.177 1.00 75.38 112 LYS A O 1
ATOM 903 N N . ALA A 1 113 ? 14.761 15.372 16.068 1.00 72.75 113 ALA A N 1
ATOM 904 C CA . ALA A 1 113 ? 14.933 16.711 15.507 1.00 72.75 113 ALA A CA 1
ATOM 905 C C . ALA A 1 113 ? 15.723 17.619 16.463 1.00 72.75 113 ALA A C 1
ATOM 907 O O . ALA A 1 113 ? 16.728 18.184 16.057 1.00 72.75 113 ALA A O 1
ATOM 908 N N . THR A 1 114 ? 15.357 17.652 17.751 1.00 72.50 114 THR A N 1
ATOM 909 C CA . THR A 1 114 ? 16.088 18.434 18.764 1.00 72.50 114 THR A CA 1
ATOM 910 C C . THR A 1 114 ? 17.527 17.958 18.943 1.00 72.50 114 THR A C 1
ATOM 912 O O . THR A 1 114 ? 18.427 18.779 19.002 1.00 72.50 114 THR A O 1
ATOM 915 N N . LYS A 1 115 ? 17.775 16.640 18.965 1.00 71.19 115 LYS A N 1
ATOM 916 C CA . LYS A 1 115 ? 19.152 16.118 19.016 1.00 71.19 115 LYS A CA 1
ATOM 917 C C . LYS A 1 115 ? 19.976 16.549 17.806 1.00 71.19 115 LYS A C 1
ATOM 919 O O . LYS A 1 115 ? 21.149 16.839 17.955 1.00 71.19 115 LYS A O 1
ATOM 924 N N . LEU A 1 116 ? 19.382 16.568 16.617 1.00 61.31 116 LEU A N 1
ATOM 925 C CA . LEU A 1 116 ? 20.078 17.006 15.411 1.00 61.31 116 LEU A CA 1
ATOM 926 C C . LEU A 1 116 ? 20.413 18.499 15.425 1.00 61.31 116 LEU A C 1
ATOM 928 O O . LEU A 1 116 ? 21.446 18.873 14.878 1.00 61.31 116 LEU A O 1
ATOM 932 N N . ASP A 1 117 ? 19.559 19.318 16.037 1.00 62.25 117 ASP A N 1
ATOM 933 C CA . ASP A 1 117 ? 19.825 20.743 16.231 1.00 62.25 117 ASP A CA 1
ATOM 934 C C . ASP A 1 117 ? 20.913 20.959 17.302 1.00 62.25 117 ASP A C 1
ATOM 936 O O . ASP A 1 117 ? 21.829 21.743 17.075 1.00 62.25 117 ASP A O 1
ATOM 940 N N . ASP A 1 118 ? 20.888 20.198 18.405 1.00 58.62 118 ASP A N 1
ATOM 941 C CA . ASP A 1 118 ? 21.889 20.280 19.484 1.00 58.62 118 ASP A CA 1
ATOM 942 C C . ASP A 1 118 ? 23.280 19.761 19.051 1.00 58.62 118 ASP A C 1
ATOM 944 O O . ASP A 1 118 ? 24.297 20.356 19.400 1.00 58.62 118 ASP A O 1
ATOM 948 N N . LEU A 1 119 ? 23.359 18.686 18.250 1.00 56.06 119 LEU A N 1
ATOM 949 C CA . LEU A 1 119 ? 24.631 18.198 17.677 1.00 56.06 119 LEU A CA 1
ATOM 950 C C . LEU A 1 119 ? 25.182 19.117 16.569 1.00 56.06 119 LEU A C 1
ATOM 952 O O . LEU A 1 119 ? 26.342 18.989 16.179 1.00 56.06 119 LEU A O 1
ATOM 956 N N . GLY A 1 120 ? 24.368 20.042 16.049 1.00 48.84 120 GLY A N 1
ATOM 957 C CA . GLY A 1 120 ? 24.776 20.995 15.019 1.00 48.84 120 GLY A CA 1
ATOM 958 C C . GLY A 1 120 ? 25.735 22.084 15.510 1.00 48.84 120 GLY A C 1
ATOM 959 O O . GLY A 1 120 ? 26.365 22.727 14.669 1.00 48.84 120 GLY A O 1
ATOM 960 N N . GLU A 1 121 ? 25.864 22.283 16.829 1.00 49.34 121 GLU A N 1
ATOM 961 C CA . GLU A 1 121 ? 26.670 23.370 17.405 1.00 49.34 121 GLU A CA 1
ATOM 962 C C . GLU A 1 121 ? 28.043 22.941 17.968 1.00 49.34 121 GLU A C 1
ATOM 964 O O . GLU A 1 121 ? 28.920 23.800 18.050 1.00 49.34 121 GLU A O 1
ATOM 969 N N . GLU A 1 122 ? 28.298 21.662 18.296 1.00 46.31 122 GLU A N 1
ATOM 970 C CA . GLU A 1 122 ? 29.539 21.272 19.012 1.00 46.31 122 GLU A CA 1
ATOM 971 C C . GLU A 1 122 ? 30.485 20.269 18.303 1.00 46.31 122 GLU A C 1
ATOM 973 O O . GLU A 1 122 ? 31.656 20.219 18.673 1.00 46.31 122 GLU A O 1
ATOM 978 N N . GLU A 1 123 ? 30.080 19.530 17.256 1.00 46.12 123 GLU A N 1
ATOM 979 C CA . GLU A 1 123 ? 30.913 18.442 16.675 1.00 46.12 123 GLU A CA 1
ATOM 980 C C . GLU A 1 123 ? 31.177 18.530 15.154 1.00 46.12 123 GLU A C 1
ATOM 982 O O . GLU A 1 123 ? 31.394 17.524 14.484 1.00 46.12 123 GLU A O 1
ATOM 987 N N . GLN A 1 124 ? 31.237 19.730 14.567 1.00 42.03 124 GLN A N 1
ATOM 988 C CA . GLN A 1 124 ? 31.549 19.884 13.130 1.00 42.03 124 GLN A CA 1
ATOM 989 C C . GLN A 1 124 ? 33.004 19.557 12.714 1.00 42.03 124 GLN A C 1
ATOM 991 O O . GLN A 1 124 ? 33.304 19.642 11.525 1.00 42.03 124 GLN A O 1
ATOM 996 N N . GLU A 1 125 ? 33.913 19.175 13.623 1.00 42.16 125 GLU A N 1
ATOM 997 C CA . GLU A 1 125 ? 35.342 18.997 13.286 1.00 42.16 125 GLU A CA 1
ATOM 998 C C . GLU A 1 125 ? 35.922 17.571 13.397 1.00 42.16 125 GLU A C 1
ATOM 1000 O O . GLU A 1 125 ? 37.084 17.405 13.025 1.00 42.16 125 GLU A O 1
ATOM 1005 N N . LEU A 1 126 ? 35.196 16.532 13.847 1.00 41.44 126 LEU A N 1
ATOM 1006 C CA . LEU A 1 126 ? 35.837 15.219 14.100 1.00 41.44 126 LEU A CA 1
ATOM 1007 C C . LEU A 1 126 ? 35.151 13.939 13.588 1.00 41.44 126 LEU A C 1
ATOM 1009 O O . LEU A 1 126 ? 35.794 12.898 13.674 1.00 41.44 126 LEU A O 1
ATOM 1013 N N . ASP A 1 127 ? 33.967 13.987 12.972 1.00 36.44 127 ASP A N 1
ATOM 1014 C CA . ASP A 1 127 ? 33.362 12.808 12.322 1.00 36.44 127 ASP A CA 1
ATOM 1015 C C . ASP A 1 127 ? 33.069 13.085 10.840 1.00 36.44 127 ASP A C 1
ATOM 1017 O O . ASP A 1 127 ? 31.992 13.531 10.450 1.00 36.44 127 ASP A O 1
ATOM 1021 N N . LEU A 1 128 ? 34.072 12.837 9.995 1.00 43.00 128 LEU A N 1
ATOM 1022 C CA . LEU A 1 128 ? 33.957 12.854 8.530 1.00 43.00 128 LEU A CA 1
ATOM 1023 C C . LEU A 1 128 ? 33.759 11.442 7.938 1.00 43.00 128 LEU A C 1
ATOM 1025 O O . LEU A 1 128 ? 33.920 11.276 6.732 1.00 43.00 128 LEU A O 1
ATOM 1029 N N . GLU A 1 129 ? 33.434 10.428 8.753 1.00 41.50 129 GLU A N 1
ATOM 1030 C CA . GLU A 1 129 ? 33.333 9.028 8.291 1.00 41.50 129 GLU A CA 1
ATOM 1031 C C . GLU A 1 129 ? 31.988 8.327 8.585 1.00 41.50 129 GLU A C 1
ATOM 1033 O O . GLU A 1 129 ? 31.705 7.305 7.963 1.00 41.50 129 GLU A O 1
ATOM 1038 N N . GLU A 1 130 ? 31.105 8.878 9.427 1.00 41.88 130 GLU A N 1
ATOM 1039 C CA . GLU A 1 130 ? 29.688 8.477 9.456 1.00 41.88 130 GLU A CA 1
ATOM 1040 C C . GLU A 1 130 ? 28.870 9.490 8.654 1.00 41.88 130 GLU A C 1
ATOM 1042 O O . GLU A 1 130 ? 28.301 10.442 9.193 1.00 41.88 130 GLU A O 1
ATOM 1047 N N . ASP A 1 131 ? 28.838 9.299 7.333 1.00 40.25 131 ASP A N 1
ATOM 1048 C CA . ASP A 1 131 ? 27.965 10.047 6.435 1.00 40.25 131 ASP A CA 1
ATOM 1049 C C . ASP A 1 131 ? 26.551 10.114 7.026 1.00 40.25 131 ASP A C 1
ATOM 1051 O O . ASP A 1 131 ? 25.818 9.129 7.137 1.00 40.25 131 ASP A O 1
ATOM 1055 N N . ASN A 1 132 ? 26.175 11.323 7.428 1.00 46.03 132 ASN A N 1
ATOM 1056 C CA . ASN A 1 132 ? 24.884 11.678 7.984 1.00 46.03 132 ASN A CA 1
ATOM 1057 C C . ASN A 1 132 ? 23.831 11.570 6.863 1.00 46.03 132 ASN A C 1
ATOM 1059 O O . ASN A 1 132 ? 23.406 12.579 6.291 1.00 46.03 132 ASN A O 1
ATOM 1063 N N . TYR A 1 133 ? 23.443 10.342 6.494 1.00 55.69 133 TYR A N 1
ATOM 1064 C CA . TYR A 1 133 ? 22.422 10.049 5.488 1.00 55.69 133 TYR A CA 1
ATOM 1065 C C . TYR A 1 133 ? 21.060 10.518 6.004 1.00 55.69 133 TYR A C 1
ATOM 1067 O O . TYR A 1 133 ? 20.249 9.743 6.507 1.00 55.69 133 TYR A O 1
ATOM 1075 N N . LYS A 1 134 ? 20.783 11.818 5.883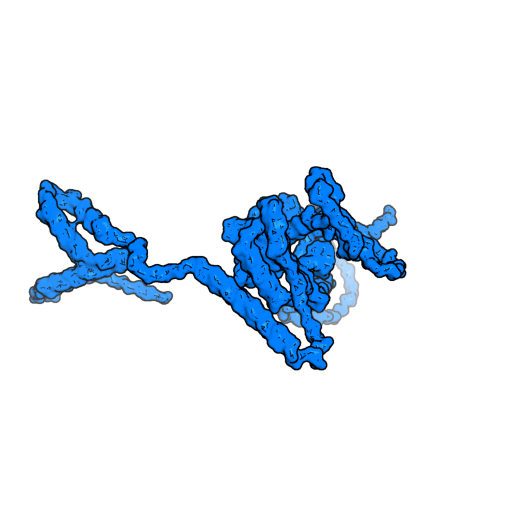 1.00 65.38 134 LYS A N 1
ATOM 1076 C CA . LYS A 1 134 ? 19.425 12.335 6.042 1.00 65.38 134 LYS A CA 1
ATOM 1077 C C . LYS A 1 134 ? 18.589 11.778 4.884 1.00 65.38 134 LYS A C 1
ATOM 1079 O O . LYS A 1 134 ? 18.840 12.162 3.737 1.00 65.38 134 LYS A O 1
ATOM 1084 N N . PRO A 1 135 ? 17.602 10.902 5.144 1.00 75.38 135 PRO A N 1
ATOM 1085 C CA . PRO A 1 135 ? 16.778 10.341 4.084 1.00 75.38 135 PRO A CA 1
ATOM 1086 C C . PRO A 1 135 ? 16.027 11.470 3.375 1.00 75.38 135 PRO A C 1
ATOM 1088 O O . PRO A 1 135 ? 15.402 12.322 4.015 1.00 75.38 135 PRO A O 1
ATOM 1091 N N . LYS A 1 136 ? 16.057 11.480 2.040 1.00 82.75 136 LYS A N 1
ATOM 1092 C CA . LYS A 1 136 ? 15.285 12.427 1.226 1.00 82.75 136 LYS A CA 1
ATOM 1093 C C . LYS A 1 136 ? 13.818 12.014 1.240 1.00 82.75 136 LYS A C 1
ATOM 1095 O O . LYS A 1 136 ? 13.385 11.166 0.455 1.00 82.75 136 LYS A O 1
ATOM 1100 N N . ILE A 1 137 ? 13.061 12.603 2.157 1.00 84.88 137 ILE A N 1
ATOM 1101 C CA . ILE A 1 137 ? 11.626 12.364 2.301 1.00 84.88 137 ILE A CA 1
ATOM 1102 C C . ILE A 1 137 ? 10.877 13.323 1.382 1.00 84.88 137 ILE A C 1
ATOM 1104 O O . ILE A 1 137 ? 11.106 14.531 1.397 1.00 84.88 137 ILE A O 1
ATOM 1108 N N . GLN A 1 138 ? 9.979 12.775 0.570 1.00 85.38 138 GLN A N 1
ATOM 1109 C CA . GLN A 1 138 ? 9.118 13.566 -0.296 1.00 85.38 138 GLN A CA 1
ATOM 1110 C C . GLN A 1 138 ? 8.150 14.424 0.534 1.00 85.38 138 GLN A C 1
ATOM 1112 O O . GLN A 1 138 ? 7.493 13.907 1.440 1.00 85.38 138 GLN A O 1
ATOM 1117 N N . ASP A 1 139 ? 7.999 15.705 0.181 1.00 86.50 139 ASP A N 1
ATOM 1118 C CA . ASP A 1 139 ? 6.983 16.564 0.793 1.00 86.50 139 ASP A CA 1
ATOM 1119 C C . ASP A 1 139 ? 5.579 16.102 0.371 1.00 86.50 139 ASP A C 1
ATOM 1121 O O . ASP A 1 139 ? 5.100 16.350 -0.739 1.00 86.50 139 ASP A O 1
ATOM 1125 N N . LEU A 1 140 ? 4.930 15.350 1.259 1.00 87.75 140 LEU A N 1
ATOM 1126 C CA . LEU A 1 140 ? 3.583 14.840 1.038 1.00 87.75 140 LEU A CA 1
ATOM 1127 C C . LEU A 1 140 ? 2.530 15.948 1.154 1.00 87.75 140 LEU A C 1
ATOM 1129 O O . LEU A 1 140 ? 1.466 15.836 0.546 1.00 87.75 140 LEU A O 1
ATOM 1133 N N . ILE A 1 141 ? 2.800 16.996 1.935 1.00 88.56 141 ILE A N 1
ATOM 1134 C CA . ILE A 1 141 ? 1.829 18.052 2.228 1.00 88.56 141 ILE A CA 1
ATOM 1135 C C . ILE A 1 141 ? 1.602 18.889 0.971 1.00 88.56 141 ILE A C 1
ATOM 1137 O O . ILE A 1 141 ? 0.448 19.100 0.590 1.00 88.56 141 ILE A O 1
ATOM 1141 N N . ASP A 1 142 ? 2.684 19.288 0.300 1.00 90.25 142 ASP A N 1
ATOM 1142 C CA . ASP A 1 142 ? 2.608 20.070 -0.937 1.00 90.25 142 ASP A CA 1
ATOM 1143 C C . ASP A 1 142 ? 1.966 19.258 -2.075 1.00 90.25 142 ASP A C 1
ATOM 1145 O O . ASP A 1 142 ? 1.016 19.699 -2.724 1.00 90.25 142 ASP A O 1
ATOM 1149 N N . HIS A 1 143 ? 2.360 17.992 -2.248 1.00 88.25 143 HIS A N 1
ATOM 1150 C CA . HIS A 1 143 ? 1.710 17.120 -3.232 1.00 88.25 143 HIS A CA 1
ATOM 1151 C C . HIS A 1 143 ? 0.220 16.907 -2.953 1.00 88.25 143 HIS A C 1
ATOM 1153 O O . HIS A 1 143 ? -0.594 16.942 -3.878 1.00 88.25 143 HIS A O 1
ATOM 1159 N N . ASN A 1 144 ? -0.166 16.709 -1.690 1.00 90.88 144 ASN A N 1
ATOM 1160 C CA . ASN A 1 144 ? -1.571 16.547 -1.333 1.00 90.88 144 ASN A CA 1
ATOM 1161 C C . ASN A 1 144 ? -2.376 17.833 -1.566 1.00 90.88 144 ASN A C 1
ATOM 1163 O O . ASN A 1 144 ? -3.556 17.742 -1.895 1.00 90.88 144 ASN A O 1
ATOM 1167 N N . TYR A 1 145 ? -1.763 19.014 -1.447 1.00 90.56 145 TYR A N 1
ATOM 1168 C CA . TYR A 1 145 ? -2.402 20.273 -1.829 1.00 90.56 145 TYR A CA 1
ATOM 1169 C C . TYR A 1 145 ? -2.771 20.274 -3.321 1.00 90.56 145 TYR A C 1
ATOM 1171 O O . TYR A 1 145 ? -3.945 20.453 -3.650 1.00 90.56 145 TYR A O 1
ATOM 1179 N N . TYR A 1 146 ? -1.830 19.947 -4.214 1.00 89.56 146 TYR A N 1
ATOM 1180 C CA . TYR A 1 146 ? -2.118 19.862 -5.654 1.00 89.56 146 TYR A CA 1
ATOM 1181 C C . TYR A 1 146 ? -3.146 18.778 -6.001 1.00 89.56 146 TYR A C 1
ATOM 1183 O O . TYR A 1 146 ? -4.014 19.000 -6.846 1.00 89.56 146 TYR A O 1
ATOM 1191 N N . PHE A 1 147 ? -3.101 17.618 -5.336 1.00 89.62 147 PHE A N 1
ATOM 1192 C CA . PHE A 1 147 ? -4.114 16.582 -5.549 1.00 89.62 147 PHE A CA 1
ATOM 1193 C C . PHE A 1 147 ? -5.510 17.054 -5.137 1.00 89.62 147 PHE A C 1
ATOM 1195 O O . PHE A 1 147 ? -6.475 16.785 -5.857 1.00 89.62 147 PHE A O 1
ATOM 1202 N N . ARG A 1 148 ? -5.620 17.794 -4.027 1.00 89.94 148 ARG A N 1
ATOM 1203 C CA . ARG A 1 148 ? -6.901 18.305 -3.522 1.00 89.94 148 ARG A CA 1
ATOM 1204 C C . ARG A 1 148 ? -7.525 19.339 -4.441 1.00 89.94 148 ARG A C 1
ATOM 1206 O O . ARG A 1 148 ? -8.741 19.302 -4.614 1.00 89.94 148 ARG A O 1
ATOM 1213 N N . GLU A 1 149 ? -6.716 20.185 -5.071 1.00 87.81 149 GLU A N 1
ATOM 1214 C CA . GLU A 1 149 ? -7.191 21.098 -6.119 1.00 87.81 149 GLU A CA 1
ATOM 1215 C C . GLU A 1 149 ? -7.766 20.332 -7.323 1.00 87.81 149 GLU A C 1
ATOM 1217 O O . GLU A 1 149 ? -8.749 20.760 -7.925 1.00 87.81 149 GLU A O 1
ATOM 1222 N N . ALA A 1 150 ? -7.227 19.147 -7.632 1.00 85.88 150 ALA A N 1
ATOM 1223 C CA . ALA A 1 150 ? -7.773 18.251 -8.654 1.00 85.88 150 ALA A CA 1
ATOM 1224 C C . ALA A 1 150 ? -8.987 17.416 -8.180 1.00 85.88 150 ALA A C 1
ATOM 1226 O O . ALA A 1 150 ? -9.552 16.660 -8.970 1.00 85.88 150 ALA A O 1
ATOM 1227 N N . GLY A 1 151 ? -9.400 17.533 -6.911 1.00 86.88 151 GLY A N 1
ATOM 1228 C CA . GLY A 1 151 ? -10.507 16.771 -6.319 1.00 86.88 151 GLY A CA 1
ATOM 1229 C C . GLY A 1 151 ? -10.133 15.372 -5.814 1.00 86.88 151 GLY A C 1
ATOM 1230 O O . GLY A 1 151 ? -11.018 14.599 -5.447 1.00 86.88 151 GLY A O 1
ATOM 1231 N N . TYR A 1 152 ? -8.841 15.046 -5.769 1.00 86.69 152 TYR A N 1
ATOM 1232 C CA . TYR A 1 152 ? -8.310 13.775 -5.271 1.00 86.69 152 TYR A CA 1
ATOM 1233 C C . TYR A 1 152 ? -7.425 14.008 -4.033 1.00 86.69 152 TYR A C 1
ATOM 1235 O O . TYR A 1 152 ? -7.104 15.134 -3.682 1.00 86.69 152 TYR A O 1
ATOM 1243 N N . GLY A 1 153 ? -7.021 12.952 -3.329 1.00 85.12 153 GLY A N 1
ATOM 1244 C CA . GLY A 1 153 ? -6.061 13.064 -2.222 1.00 85.12 153 GLY A CA 1
ATOM 1245 C C . GLY A 1 153 ? -6.622 12.719 -0.846 1.00 85.12 153 GLY A C 1
ATOM 1246 O O . GLY A 1 153 ? -7.765 12.288 -0.686 1.00 85.12 153 GLY A O 1
ATOM 1247 N N . LEU A 1 154 ? -5.757 12.846 0.157 1.00 88.31 154 LEU A N 1
ATOM 1248 C CA . LEU A 1 154 ? -6.021 12.432 1.529 1.00 88.31 154 LEU A CA 1
ATOM 1249 C C . LEU A 1 154 ? -6.581 13.595 2.365 1.00 88.31 154 LEU A C 1
ATOM 1251 O O . LEU A 1 154 ? -6.199 14.756 2.160 1.00 88.31 154 LEU A O 1
ATOM 1255 N N . PRO A 1 155 ? -7.429 13.304 3.370 1.00 90.38 155 PRO A N 1
ATOM 1256 C CA . PRO A 1 155 ? -7.792 14.281 4.391 1.00 90.38 155 PRO A CA 1
ATOM 1257 C C . PRO A 1 155 ? -6.545 14.883 5.049 1.00 90.38 155 PRO A C 1
ATOM 1259 O O . PRO A 1 155 ? -5.551 14.187 5.248 1.00 90.38 155 PRO A O 1
ATOM 1262 N N . ALA A 1 156 ? -6.603 16.161 5.437 1.00 86.69 156 ALA A N 1
ATOM 1263 C CA . ALA A 1 156 ? -5.454 16.848 6.035 1.00 86.69 156 ALA A CA 1
ATOM 1264 C C . ALA A 1 156 ? -4.919 16.125 7.285 1.00 86.69 156 ALA A C 1
ATOM 1266 O O . ALA A 1 156 ? -3.714 15.945 7.417 1.00 86.69 156 ALA A O 1
ATOM 1267 N N . SER A 1 157 ? -5.809 15.645 8.160 1.00 86.19 157 SER A N 1
ATOM 1268 C CA . SER A 1 157 ? -5.433 14.883 9.358 1.00 86.19 157 SER A CA 1
ATOM 1269 C C . SER A 1 157 ? -4.668 13.598 9.025 1.00 86.19 157 SER A C 1
ATOM 1271 O O . SER A 1 157 ? -3.625 13.329 9.621 1.00 86.19 157 SER A O 1
ATOM 1273 N N . GLU A 1 158 ? -5.141 12.825 8.043 1.00 88.25 158 GLU A N 1
ATOM 1274 C CA . GLU A 1 158 ? -4.441 11.622 7.581 1.00 88.25 158 GLU A CA 1
ATOM 1275 C C . GLU A 1 158 ? -3.100 11.979 6.930 1.00 88.25 158 GLU A C 1
ATOM 1277 O O . GLU A 1 158 ? -2.100 11.330 7.220 1.00 88.25 158 GLU A O 1
ATOM 1282 N N . CYS A 1 159 ? -3.054 13.037 6.117 1.00 90.19 159 CYS A N 1
ATOM 1283 C CA . CYS A 1 159 ? -1.848 13.487 5.420 1.00 90.19 159 CYS A CA 1
ATOM 1284 C C . CYS A 1 159 ? -0.696 13.792 6.388 1.00 90.19 159 CYS A C 1
ATOM 1286 O O . CYS A 1 159 ? 0.406 13.280 6.199 1.00 90.19 159 CYS A O 1
ATOM 1288 N N . TYR A 1 160 ? -0.947 14.567 7.449 1.00 88.44 160 TYR A N 1
ATOM 1289 C CA . TYR A 1 160 ? 0.080 14.859 8.458 1.00 88.44 160 TYR A CA 1
ATOM 1290 C C . TYR A 1 160 ? 0.539 13.596 9.184 1.00 88.44 160 TYR A C 1
ATOM 1292 O O . TYR A 1 160 ? 1.732 13.404 9.398 1.00 88.44 160 TYR A O 1
ATOM 1300 N N . THR A 1 161 ? -0.395 12.708 9.525 1.00 89.06 161 THR A N 1
ATOM 1301 C CA . THR A 1 161 ? -0.058 11.465 10.229 1.00 89.06 161 THR A CA 1
ATOM 1302 C C . THR A 1 161 ? 0.821 10.556 9.368 1.00 89.06 161 THR A C 1
ATOM 1304 O O . THR A 1 161 ? 1.818 10.022 9.848 1.00 89.06 161 THR A O 1
ATOM 1307 N N . VAL A 1 162 ? 0.489 10.412 8.081 1.00 91.06 162 VAL A N 1
ATOM 1308 C CA . VAL A 1 162 ? 1.278 9.626 7.120 1.00 91.06 162 VAL A CA 1
ATOM 1309 C C . VAL A 1 162 ? 2.656 10.251 6.906 1.00 91.06 162 VAL A C 1
ATOM 1311 O O . VAL A 1 162 ? 3.648 9.529 6.898 1.00 91.06 162 VAL A O 1
ATOM 1314 N N . TYR A 1 163 ? 2.738 11.579 6.798 1.00 90.81 163 TYR A N 1
ATOM 1315 C CA . TYR A 1 163 ? 4.011 12.283 6.634 1.00 90.81 163 TYR A CA 1
ATOM 1316 C C . TYR A 1 163 ? 4.970 12.027 7.808 1.00 90.81 163 TYR A C 1
ATOM 1318 O O . TYR A 1 163 ? 6.126 11.658 7.608 1.00 90.81 163 TYR A O 1
ATOM 1326 N N . ILE A 1 164 ? 4.475 12.114 9.046 1.00 88.50 164 ILE A N 1
ATOM 1327 C CA . ILE A 1 164 ? 5.265 11.790 10.244 1.00 88.50 164 ILE A CA 1
ATOM 1328 C C . ILE A 1 164 ? 5.634 10.302 10.290 1.00 88.50 164 ILE A C 1
ATOM 1330 O O . ILE A 1 164 ? 6.762 9.964 10.648 1.00 88.50 164 ILE A O 1
ATOM 1334 N N . ALA A 1 165 ? 4.731 9.408 9.877 1.00 90.00 165 ALA A N 1
ATOM 1335 C CA . ALA A 1 165 ? 5.023 7.979 9.793 1.00 90.00 165 ALA A CA 1
ATOM 1336 C C . ALA A 1 165 ? 6.137 7.664 8.772 1.00 90.00 165 ALA A C 1
ATOM 1338 O O . ALA A 1 165 ? 6.938 6.761 9.015 1.00 90.00 165 ALA A O 1
ATOM 1339 N N . MET A 1 166 ? 6.234 8.416 7.669 1.00 89.81 166 MET A N 1
ATOM 1340 C CA . MET A 1 166 ? 7.338 8.312 6.702 1.00 89.81 166 MET A CA 1
ATOM 1341 C C . MET A 1 166 ? 8.661 8.830 7.275 1.00 89.81 166 MET A C 1
ATOM 1343 O O . MET A 1 166 ? 9.699 8.208 7.064 1.00 89.81 166 MET A O 1
ATOM 1347 N N . ILE A 1 167 ? 8.635 9.926 8.041 1.00 87.75 167 ILE A N 1
ATOM 1348 C CA . ILE A 1 167 ? 9.825 10.414 8.756 1.00 87.75 167 ILE A CA 1
ATOM 1349 C C . ILE A 1 167 ? 10.310 9.369 9.762 1.00 87.75 167 ILE A C 1
ATOM 1351 O O . ILE A 1 167 ? 11.500 9.071 9.823 1.00 87.75 167 ILE A O 1
ATOM 1355 N N . MET A 1 168 ? 9.390 8.748 10.503 1.00 86.81 168 MET A N 1
ATOM 1356 C CA . MET A 1 168 ? 9.726 7.644 11.397 1.00 86.81 168 MET A CA 1
ATOM 1357 C C . MET A 1 168 ? 10.351 6.456 10.649 1.00 86.81 168 MET A C 1
ATOM 1359 O O . MET A 1 168 ? 11.277 5.849 11.182 1.00 86.81 168 MET A O 1
ATOM 1363 N N . LEU A 1 169 ? 9.862 6.118 9.451 1.00 87.62 169 LEU A N 1
ATOM 1364 C CA . LEU A 1 169 ? 10.442 5.055 8.626 1.00 87.62 169 LEU A CA 1
ATOM 1365 C C . LEU A 1 169 ? 11.898 5.372 8.267 1.00 87.62 169 LEU A C 1
ATOM 1367 O O . LEU A 1 169 ? 12.770 4.552 8.532 1.00 87.62 169 LEU A O 1
ATOM 1371 N N . GLY A 1 170 ? 12.165 6.581 7.764 1.00 85.94 170 GLY A N 1
ATOM 1372 C CA . GLY A 1 170 ? 13.524 7.015 7.422 1.00 85.94 170 GLY A CA 1
ATOM 1373 C C . GLY A 1 170 ? 14.479 7.101 8.616 1.00 85.94 170 GLY A C 1
ATOM 1374 O O . GLY A 1 170 ? 15.689 7.033 8.461 1.00 85.94 170 GLY A O 1
ATOM 1375 N N . ILE A 1 171 ? 13.933 7.235 9.823 1.00 84.25 171 ILE A N 1
ATOM 1376 C CA . ILE A 1 171 ? 14.685 7.256 11.079 1.00 84.25 171 ILE A CA 1
ATOM 1377 C C . ILE A 1 171 ? 15.066 5.850 11.572 1.00 84.25 171 ILE A C 1
ATOM 1379 O O . ILE A 1 171 ? 16.028 5.723 12.339 1.00 84.25 171 ILE A O 1
ATOM 1383 N N . LYS A 1 172 ? 14.252 4.840 11.245 1.00 84.38 172 LYS A N 1
ATOM 1384 C CA . LYS A 1 172 ? 14.384 3.461 11.735 1.00 84.38 172 LYS A CA 1
ATOM 1385 C C . LYS A 1 172 ? 15.155 2.572 10.765 1.00 84.38 172 LYS A C 1
ATOM 1387 O O . LYS A 1 172 ? 15.913 1.727 11.223 1.00 84.38 172 LYS A O 1
ATOM 1392 N N . GLU A 1 173 ? 14.942 2.764 9.468 1.00 85.56 173 GLU A N 1
ATOM 1393 C CA . GLU A 1 173 ? 15.486 1.920 8.405 1.00 85.56 173 GLU A CA 1
ATOM 1394 C C . GLU A 1 173 ? 16.539 2.685 7.582 1.00 85.56 173 GLU A C 1
ATOM 1396 O O . GLU A 1 173 ? 16.369 3.888 7.362 1.00 85.56 173 GLU A O 1
ATOM 1401 N N . PRO A 1 174 ? 17.600 2.019 7.084 1.00 82.31 174 PRO A N 1
ATOM 1402 C CA . PRO A 1 174 ? 18.633 2.643 6.256 1.00 82.31 174 PRO A CA 1
ATOM 1403 C C . PRO A 1 174 ? 18.118 2.881 4.825 1.00 82.31 174 PRO A C 1
ATOM 1405 O O . PRO A 1 174 ? 18.341 2.091 3.906 1.00 82.31 174 PRO A O 1
ATOM 1408 N N . VAL A 1 175 ? 17.382 3.975 4.632 1.00 86.00 175 VAL A N 1
ATOM 1409 C CA . VAL A 1 175 ? 16.786 4.358 3.341 1.00 86.00 175 VAL A CA 1
ATOM 1410 C C . VAL A 1 175 ? 17.359 5.682 2.839 1.00 86.00 175 VAL A C 1
ATOM 1412 O O . VAL A 1 175 ? 17.560 6.619 3.603 1.00 86.00 175 VAL A O 1
ATOM 1415 N N . SER A 1 176 ? 17.594 5.775 1.532 1.00 85.50 176 SER A N 1
ATOM 1416 C CA . SER A 1 176 ? 18.113 6.977 0.867 1.00 85.50 176 SER A CA 1
ATOM 1417 C C . SER A 1 176 ? 1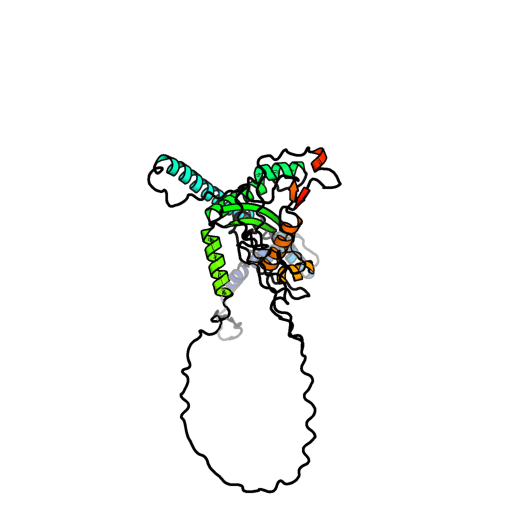6.994 7.960 0.507 1.00 85.50 176 SER A C 1
ATOM 1419 O O . SER A 1 176 ? 17.096 9.165 0.750 1.00 85.50 176 SER A O 1
ATOM 1421 N N . SER A 1 177 ? 15.878 7.452 -0.025 1.00 88.12 177 SER A N 1
ATOM 1422 C CA . SER A 1 177 ? 14.697 8.255 -0.354 1.00 88.12 177 SER A CA 1
ATOM 1423 C C . SER A 1 177 ? 13.415 7.547 0.057 1.00 88.12 177 SER A C 1
ATOM 1425 O O . SER A 1 177 ? 13.323 6.325 -0.044 1.00 88.12 177 SER A O 1
ATOM 1427 N N . VAL A 1 178 ? 12.422 8.320 0.508 1.00 91.94 178 VAL A N 1
ATOM 1428 C CA . VAL A 1 178 ? 11.092 7.826 0.886 1.00 91.94 178 VAL A CA 1
ATOM 1429 C C . VAL A 1 178 ? 10.027 8.619 0.135 1.00 91.94 178 VAL A C 1
ATOM 1431 O O . VAL A 1 178 ? 9.900 9.834 0.310 1.00 91.94 178 VAL A O 1
ATOM 1434 N N . ARG A 1 179 ? 9.217 7.924 -0.667 1.00 92.06 179 ARG A N 1
ATOM 1435 C CA . ARG A 1 179 ? 8.066 8.481 -1.389 1.00 92.06 179 ARG A CA 1
ATOM 1436 C C . ARG A 1 179 ? 6.787 7.762 -0.983 1.00 92.06 179 ARG A C 1
ATOM 1438 O O . ARG A 1 179 ? 6.755 6.546 -0.814 1.00 92.06 179 ARG A O 1
ATOM 1445 N N . PHE A 1 180 ? 5.704 8.518 -0.833 1.00 93.62 180 PHE A N 1
ATOM 1446 C CA . PHE A 1 180 ? 4.396 7.924 -0.581 1.00 93.62 180 PHE A CA 1
ATOM 1447 C C . PHE A 1 180 ? 3.835 7.371 -1.892 1.00 93.62 180 PHE A C 1
ATOM 1449 O O . PHE A 1 180 ? 3.617 8.123 -2.843 1.00 93.62 180 PHE A O 1
ATOM 1456 N N . PHE A 1 181 ? 3.609 6.059 -1.953 1.00 93.88 181 PHE A N 1
ATOM 1457 C CA . PHE A 1 181 ? 3.028 5.426 -3.134 1.00 93.88 181 PHE A CA 1
ATOM 1458 C C . PHE A 1 181 ? 1.509 5.613 -3.156 1.00 93.88 181 PHE A C 1
ATOM 1460 O O . PHE A 1 181 ? 0.936 5.986 -4.178 1.00 93.88 181 PHE A O 1
ATOM 1467 N N . GLY A 1 182 ? 0.848 5.368 -2.020 1.00 92.62 182 GLY A N 1
ATOM 1468 C CA . GLY A 1 182 ? -0.597 5.525 -1.916 1.00 92.62 182 GLY A CA 1
ATOM 1469 C C . GLY A 1 182 ? -1.245 4.703 -0.808 1.00 92.62 182 GLY A C 1
ATOM 1470 O O . GLY A 1 182 ? -0.583 4.110 0.045 1.00 92.62 182 GLY A O 1
ATOM 1471 N N . LYS A 1 183 ? -2.580 4.670 -0.847 1.00 93.94 183 LYS A N 1
ATOM 1472 C CA . LYS A 1 183 ? -3.439 3.908 0.065 1.00 93.94 183 LYS A CA 1
ATOM 1473 C C . LYS A 1 183 ? -4.226 2.868 -0.729 1.00 93.94 183 LYS A C 1
ATOM 1475 O O . LYS A 1 183 ? -4.935 3.220 -1.669 1.00 93.94 183 LYS A O 1
ATOM 1480 N N . ILE A 1 184 ? -4.113 1.600 -0.347 1.00 94.62 184 ILE A N 1
ATOM 1481 C CA . ILE A 1 184 ? -4.848 0.479 -0.941 1.00 94.62 184 ILE A CA 1
ATOM 1482 C C . ILE A 1 184 ? -5.932 0.053 0.045 1.00 94.62 184 ILE A C 1
ATOM 1484 O O . ILE A 1 184 ? -5.649 -0.269 1.197 1.00 94.62 184 ILE A O 1
ATOM 1488 N N . PHE A 1 185 ? -7.185 0.072 -0.399 1.00 94.12 185 PHE A N 1
ATOM 1489 C CA . PHE A 1 185 ? -8.314 -0.306 0.444 1.00 94.12 185 PHE A CA 1
ATOM 1490 C C . PHE A 1 185 ? -8.439 -1.825 0.545 1.00 94.12 185 PHE A C 1
ATOM 1492 O O . PHE A 1 185 ? -8.354 -2.532 -0.463 1.00 94.12 185 PHE A O 1
ATOM 1499 N N . GLY A 1 186 ? -8.670 -2.308 1.763 1.00 92.81 186 GLY A N 1
ATOM 1500 C CA . GLY A 1 186 ? -8.979 -3.706 2.038 1.00 92.81 186 GLY A CA 1
ATOM 1501 C C . GLY A 1 186 ? -10.313 -3.852 2.764 1.00 92.81 186 GLY A C 1
ATOM 1502 O O . GLY A 1 186 ? -10.935 -2.869 3.166 1.00 92.81 186 GLY A O 1
ATOM 1503 N N . THR A 1 187 ? -10.785 -5.088 2.917 1.00 91.81 187 THR A N 1
ATOM 1504 C CA . THR A 1 187 ? -12.098 -5.359 3.525 1.00 91.81 187 THR A CA 1
ATOM 1505 C C . THR A 1 187 ? -12.108 -5.186 5.043 1.00 91.81 187 THR A C 1
ATOM 1507 O O . THR A 1 187 ? -13.117 -4.760 5.594 1.00 91.81 187 THR A O 1
ATOM 1510 N N . LYS A 1 188 ? -11.014 -5.549 5.729 1.00 91.81 188 LYS A N 1
ATOM 1511 C CA . LYS A 1 188 ? -10.873 -5.438 7.193 1.00 91.81 188 LYS A CA 1
ATOM 1512 C C . LYS A 1 188 ? -10.016 -4.236 7.579 1.00 91.81 188 LYS A C 1
ATOM 1514 O O . LYS A 1 188 ? -10.362 -3.509 8.504 1.00 91.81 188 LYS A O 1
ATOM 1519 N N . ALA A 1 189 ? -8.906 -4.037 6.873 1.00 91.62 189 ALA A N 1
ATOM 1520 C CA . ALA A 1 189 ? -7.981 -2.932 7.087 1.00 91.62 189 ALA A CA 1
ATOM 1521 C C . ALA A 1 189 ? -7.437 -2.415 5.750 1.00 91.62 189 ALA A C 1
ATOM 1523 O O . ALA A 1 189 ? -7.443 -3.129 4.749 1.00 91.62 189 ALA A O 1
ATOM 1524 N N . ASN A 1 190 ? -6.972 -1.168 5.747 1.00 94.31 190 ASN A N 1
ATOM 1525 C CA . ASN A 1 190 ? -6.350 -0.539 4.584 1.00 94.31 190 ASN A CA 1
ATOM 1526 C C . ASN A 1 190 ? -4.831 -0.652 4.684 1.00 94.31 190 ASN A C 1
ATOM 1528 O O . ASN A 1 190 ? -4.308 -0.745 5.786 1.00 94.31 190 ASN A O 1
ATOM 1532 N N . TYR A 1 191 ? -4.139 -0.559 3.554 1.00 95.38 191 TYR A N 1
ATOM 1533 C CA . TYR A 1 191 ? -2.683 -0.505 3.496 1.00 95.38 191 TYR A CA 1
ATOM 1534 C C . TYR A 1 191 ? -2.214 0.872 3.054 1.00 95.38 191 TYR A C 1
ATOM 1536 O O . TYR A 1 191 ? -2.595 1.353 1.987 1.00 95.38 191 TYR A O 1
ATOM 1544 N N . TYR A 1 192 ? -1.351 1.486 3.848 1.00 95.19 192 TYR A N 1
ATOM 1545 C CA . TYR A 1 192 ? -0.554 2.638 3.452 1.00 95.19 192 TYR A CA 1
ATOM 1546 C C . TYR A 1 192 ? 0.784 2.125 2.936 1.00 95.19 192 TYR A C 1
ATOM 1548 O O . TYR A 1 192 ? 1.435 1.331 3.610 1.00 95.19 192 TYR A O 1
ATOM 1556 N N . VAL A 1 193 ? 1.172 2.556 1.738 1.00 96.00 193 VAL A N 1
ATOM 1557 C CA . VAL A 1 193 ? 2.358 2.056 1.039 1.00 96.00 193 VAL A CA 1
ATOM 1558 C C . VAL A 1 193 ? 3.362 3.190 0.859 1.00 96.00 193 VAL A C 1
ATOM 1560 O O . VAL A 1 193 ? 3.033 4.230 0.282 1.00 96.00 193 VAL A O 1
ATOM 1563 N N . ALA A 1 194 ? 4.593 2.969 1.310 1.00 94.31 194 ALA A N 1
ATOM 1564 C CA . ALA A 1 194 ? 5.740 3.823 1.032 1.00 94.31 194 ALA A CA 1
ATOM 1565 C C . ALA A 1 194 ? 6.705 3.087 0.095 1.00 94.31 194 ALA A C 1
ATOM 1567 O O . ALA A 1 194 ? 6.998 1.912 0.300 1.00 94.31 194 ALA A O 1
ATOM 1568 N N . GLU A 1 195 ? 7.180 3.767 -0.943 1.00 93.00 195 GLU A N 1
ATOM 1569 C CA . GLU A 1 195 ? 8.275 3.285 -1.783 1.00 93.00 195 GLU A CA 1
ATOM 1570 C C . GLU A 1 195 ? 9.584 3.924 -1.318 1.00 93.00 195 GLU A C 1
ATOM 1572 O O . GLU A 1 195 ? 9.627 5.118 -1.010 1.00 93.00 195 GLU A O 1
ATOM 1577 N N . THR A 1 196 ? 10.645 3.128 -1.251 1.00 91.50 196 THR A N 1
ATOM 1578 C CA . THR A 1 196 ? 11.953 3.576 -0.781 1.00 91.50 196 THR A CA 1
ATOM 1579 C C . THR A 1 196 ? 13.069 3.070 -1.671 1.00 91.50 196 THR A C 1
ATOM 1581 O O . THR A 1 196 ? 13.047 1.911 -2.100 1.00 91.50 196 THR A O 1
ATOM 1584 N N . ASP A 1 197 ? 14.074 3.915 -1.853 1.00 87.81 197 ASP A N 1
ATOM 1585 C CA . ASP A 1 197 ? 15.371 3.516 -2.386 1.00 87.81 197 ASP A CA 1
ATOM 1586 C C . ASP A 1 197 ? 16.293 3.222 -1.192 1.00 87.81 197 ASP A C 1
ATOM 1588 O O . ASP A 1 197 ? 16.368 4.022 -0.254 1.00 87.81 197 ASP A O 1
ATOM 1592 N N . LEU A 1 198 ? 16.928 2.048 -1.177 1.00 83.44 198 LEU A N 1
ATOM 1593 C CA . LEU A 1 198 ? 17.852 1.647 -0.107 1.00 83.44 198 LEU A CA 1
ATOM 1594 C C . LEU A 1 198 ? 19.162 2.438 -0.193 1.00 83.44 198 LEU A C 1
ATOM 1596 O O . LEU A 1 198 ? 19.495 2.985 -1.246 1.00 83.44 198 LEU A O 1
ATOM 1600 N N . THR A 1 199 ? 19.916 2.482 0.906 1.00 81.19 199 THR A N 1
ATOM 1601 C CA . THR A 1 199 ? 21.329 2.880 0.844 1.00 81.19 199 THR A CA 1
ATOM 1602 C C . THR A 1 199 ? 22.133 1.856 0.038 1.00 81.19 199 THR A C 1
ATOM 1604 O O . THR A 1 199 ? 21.732 0.696 -0.084 1.00 81.19 199 THR A O 1
ATOM 1607 N N . ILE A 1 200 ? 23.262 2.293 -0.526 1.00 78.12 200 ILE A N 1
ATOM 1608 C CA . ILE A 1 200 ? 24.123 1.450 -1.371 1.00 78.12 200 ILE A CA 1
ATOM 1609 C C . ILE A 1 200 ? 24.571 0.204 -0.590 1.00 78.12 200 ILE A C 1
ATOM 1611 O O . ILE A 1 200 ? 24.446 -0.908 -1.094 1.00 78.12 200 ILE A O 1
ATOM 1615 N N . ASP A 1 201 ? 24.953 0.368 0.680 1.00 78.75 201 ASP A N 1
ATOM 1616 C CA . ASP A 1 201 ? 25.418 -0.732 1.535 1.00 78.75 201 ASP A CA 1
ATOM 1617 C C . ASP A 1 201 ? 24.349 -1.806 1.792 1.00 78.75 201 ASP A C 1
ATOM 1619 O O . ASP A 1 201 ? 24.620 -3.009 1.738 1.00 78.75 201 ASP A O 1
ATOM 1623 N N . GLU A 1 202 ? 23.112 -1.387 2.071 1.00 80.19 202 GLU A N 1
ATOM 1624 C CA . GLU A 1 202 ? 22.005 -2.314 2.327 1.00 80.19 202 GLU A CA 1
ATOM 1625 C C . GLU A 1 202 ? 21.539 -2.985 1.028 1.00 80.19 202 GLU A C 1
ATOM 1627 O O . GLU A 1 202 ? 21.148 -4.156 1.034 1.00 80.19 202 GLU A O 1
ATOM 1632 N N . LEU A 1 203 ? 21.617 -2.277 -0.103 1.00 80.00 203 LEU A N 1
ATOM 1633 C CA . LEU A 1 203 ? 21.358 -2.862 -1.412 1.00 80.00 203 LEU A CA 1
ATOM 1634 C C . LEU A 1 203 ? 22.394 -3.944 -1.748 1.00 80.00 203 LEU A C 1
ATOM 1636 O O . LEU A 1 203 ? 22.008 -5.056 -2.108 1.00 80.00 203 LEU A O 1
ATOM 1640 N N . ASP A 1 204 ? 23.682 -3.661 -1.555 1.00 80.38 204 ASP A N 1
ATOM 1641 C CA . ASP A 1 204 ? 24.771 -4.616 -1.779 1.00 80.38 204 ASP A CA 1
ATOM 1642 C C . ASP A 1 204 ? 24.631 -5.857 -0.899 1.00 80.38 204 ASP A C 1
ATOM 1644 O O . ASP A 1 204 ? 24.824 -6.985 -1.360 1.00 80.38 204 ASP A O 1
ATOM 1648 N N . LYS A 1 205 ? 24.238 -5.677 0.364 1.00 83.12 205 LYS A N 1
ATOM 1649 C CA . LYS A 1 205 ? 23.954 -6.794 1.267 1.00 83.12 205 LYS A CA 1
ATOM 1650 C C . LYS A 1 205 ? 22.829 -7.682 0.731 1.00 83.12 205 LYS A C 1
ATOM 1652 O O . LYS A 1 205 ? 22.990 -8.901 0.691 1.00 83.12 205 LYS A O 1
ATOM 1657 N N . ARG A 1 206 ? 21.726 -7.092 0.261 1.00 79.81 206 ARG A N 1
ATOM 1658 C CA . ARG A 1 206 ? 20.606 -7.855 -0.323 1.00 79.81 206 ARG A CA 1
ATOM 1659 C C . ARG A 1 206 ? 20.980 -8.550 -1.621 1.00 79.81 206 ARG A C 1
ATOM 1661 O O . ARG A 1 206 ? 20.524 -9.665 -1.853 1.00 79.81 206 ARG A O 1
ATOM 1668 N N . ILE A 1 207 ? 21.822 -7.931 -2.446 1.00 83.44 207 ILE A N 1
ATOM 1669 C CA . ILE A 1 207 ? 22.349 -8.566 -3.658 1.00 83.44 207 ILE A CA 1
ATOM 1670 C C . ILE A 1 207 ? 23.207 -9.781 -3.286 1.00 83.44 207 ILE A C 1
ATOM 1672 O O . ILE A 1 207 ? 23.007 -10.849 -3.857 1.00 83.44 207 ILE A O 1
ATOM 1676 N N . ARG A 1 208 ? 24.093 -9.673 -2.287 1.00 82.38 208 ARG A N 1
ATOM 1677 C CA . ARG A 1 208 ? 24.906 -10.812 -1.816 1.00 82.38 208 ARG A CA 1
ATOM 1678 C C . ARG A 1 208 ? 24.053 -11.946 -1.253 1.00 82.38 208 ARG A C 1
ATOM 1680 O O . ARG A 1 208 ? 24.306 -13.105 -1.564 1.00 82.38 208 ARG A O 1
ATOM 1687 N N . GLU A 1 209 ? 23.042 -11.631 -0.446 1.00 82.12 209 GLU A N 1
ATOM 1688 C CA . GLU A 1 209 ? 22.101 -12.632 0.083 1.00 82.12 209 GLU A CA 1
ATOM 1689 C C . GLU A 1 209 ? 21.317 -13.324 -1.040 1.00 82.12 209 GLU A C 1
ATOM 1691 O O . GLU A 1 209 ? 21.106 -14.538 -1.005 1.00 82.12 209 GLU A O 1
ATOM 1696 N N . PHE A 1 210 ? 20.921 -12.560 -2.058 1.00 81.19 210 PHE A N 1
ATOM 1697 C CA . PHE A 1 210 ? 20.255 -13.079 -3.243 1.00 81.19 210 PHE A CA 1
ATOM 1698 C C . PHE A 1 210 ? 21.166 -14.025 -4.042 1.00 81.19 210 PHE A C 1
ATOM 1700 O O . PHE A 1 210 ? 20.758 -15.137 -4.370 1.00 81.19 210 PHE A O 1
ATOM 1707 N N . GLU A 1 211 ? 22.414 -13.629 -4.301 1.00 80.50 211 GLU A N 1
ATOM 1708 C CA . GLU A 1 211 ? 23.390 -14.453 -5.027 1.00 80.50 211 GLU A CA 1
ATOM 1709 C C . GLU A 1 211 ? 23.769 -15.728 -4.259 1.00 80.50 211 GLU A C 1
ATOM 1711 O O . GLU A 1 211 ? 23.920 -16.787 -4.869 1.00 80.50 211 GLU A O 1
ATOM 1716 N N . LEU A 1 212 ? 23.852 -15.663 -2.925 1.00 76.56 212 LEU A N 1
ATOM 1717 C CA . LEU A 1 212 ? 24.088 -16.839 -2.084 1.00 76.56 212 LEU A CA 1
ATOM 1718 C C . LEU A 1 212 ? 22.935 -17.850 -2.182 1.00 76.56 212 LEU A C 1
ATOM 1720 O O . LEU A 1 212 ? 23.163 -19.056 -2.173 1.00 76.56 212 LEU A O 1
ATOM 1724 N N . LYS A 1 213 ? 21.696 -17.361 -2.287 1.00 72.69 213 LYS A N 1
ATOM 1725 C CA . LYS A 1 213 ? 20.498 -18.201 -2.398 1.00 72.69 213 LYS A CA 1
ATOM 1726 C C . LYS A 1 213 ? 20.333 -18.827 -3.786 1.00 72.69 213 LYS A C 1
ATOM 1728 O O . LYS A 1 213 ? 19.811 -19.934 -3.885 1.00 72.69 213 LYS A O 1
ATOM 1733 N N . ASP A 1 214 ? 20.770 -18.131 -4.832 1.00 60.41 214 ASP A N 1
ATOM 1734 C CA . ASP A 1 214 ? 20.692 -18.595 -6.223 1.00 60.41 214 ASP A CA 1
ATOM 1735 C C . ASP A 1 214 ? 21.875 -19.496 -6.640 1.00 60.41 214 ASP A C 1
ATOM 1737 O O . ASP A 1 214 ? 21.860 -20.028 -7.751 1.00 60.41 214 ASP A O 1
ATOM 1741 N N . MET A 1 215 ? 22.877 -19.722 -5.775 1.00 49.47 215 MET A N 1
ATOM 1742 C CA . MET A 1 215 ? 23.944 -20.710 -5.999 1.00 49.47 215 MET A CA 1
ATOM 1743 C C . MET A 1 215 ? 23.370 -22.144 -5.977 1.00 49.47 215 MET A C 1
ATOM 1745 O O . MET A 1 215 ? 22.972 -22.643 -4.919 1.00 49.47 215 MET A O 1
ATOM 1749 N N . PRO A 1 216 ? 23.339 -22.857 -7.120 1.00 45.50 216 PRO A N 1
ATOM 1750 C CA . PRO A 1 216 ? 22.800 -24.204 -7.195 1.00 45.50 216 PRO A CA 1
ATOM 1751 C C . PRO A 1 216 ? 23.879 -25.187 -6.734 1.00 45.50 216 PRO A C 1
ATOM 1753 O O . PRO A 1 216 ? 24.666 -25.669 -7.549 1.00 45.50 216 PRO A O 1
ATOM 1756 N N . GLY A 1 217 ? 23.966 -25.467 -5.432 1.00 43.94 217 GLY A N 1
ATOM 1757 C CA . GLY A 1 217 ? 24.978 -26.424 -4.984 1.00 43.94 217 GLY A CA 1
ATOM 1758 C C . GLY A 1 217 ? 25.086 -26.801 -3.515 1.00 43.94 217 GLY A C 1
ATOM 1759 O O . GLY A 1 217 ? 25.766 -27.783 -3.271 1.00 43.94 217 GLY A O 1
ATOM 1760 N N . GLU A 1 218 ? 24.465 -26.115 -2.550 1.00 40.97 218 GLU A N 1
ATOM 1761 C CA . GLU A 1 218 ? 24.696 -26.443 -1.123 1.00 40.97 218 GLU A CA 1
ATOM 1762 C C . GLU A 1 218 ? 23.570 -25.929 -0.196 1.00 40.97 218 GLU A C 1
ATOM 1764 O O . GLU A 1 218 ? 23.802 -25.346 0.857 1.00 40.97 218 GLU A O 1
ATOM 1769 N N . GLY A 1 219 ? 22.312 -26.103 -0.618 1.00 33.34 219 GLY A N 1
ATOM 1770 C CA . GLY A 1 219 ? 21.139 -25.537 0.066 1.00 33.34 219 GLY A CA 1
ATOM 1771 C C . GLY A 1 219 ? 20.115 -26.534 0.608 1.00 33.34 219 GLY A C 1
ATOM 1772 O O . GLY A 1 219 ? 19.095 -26.093 1.121 1.00 33.34 219 GLY A O 1
ATOM 1773 N N . GLU A 1 220 ? 20.349 -27.844 0.504 1.00 37.38 220 GLU A N 1
ATOM 1774 C CA . GLU A 1 220 ? 19.499 -28.878 1.113 1.00 37.38 220 GLU A CA 1
ATOM 1775 C C . GLU A 1 220 ? 20.366 -30.081 1.511 1.00 37.38 220 GLU A C 1
ATOM 1777 O O . GLU A 1 220 ? 20.766 -30.876 0.663 1.00 37.38 220 GLU A O 1
ATOM 1782 N N . GLY A 1 221 ? 20.686 -30.204 2.802 1.00 31.66 221 GLY A N 1
ATOM 1783 C CA . GLY A 1 221 ? 21.402 -31.368 3.332 1.00 31.66 221 GLY A CA 1
ATOM 1784 C C . GLY A 1 221 ? 22.380 -31.049 4.456 1.00 31.66 221 GLY A C 1
ATOM 1785 O O . GLY A 1 221 ? 23.557 -31.369 4.346 1.00 31.66 221 GLY A O 1
ATOM 1786 N N . MET A 1 222 ? 21.909 -30.434 5.540 1.00 30.53 222 MET A N 1
ATOM 1787 C CA . MET A 1 222 ? 22.681 -30.358 6.781 1.00 30.53 222 MET A CA 1
ATOM 1788 C C . MET A 1 222 ? 21.753 -30.608 7.975 1.00 30.53 222 MET A C 1
ATOM 1790 O O . MET A 1 222 ? 21.499 -29.715 8.772 1.00 30.53 222 MET A O 1
ATOM 1794 N N . ASP A 1 223 ? 21.246 -31.838 8.057 1.00 29.97 223 ASP A N 1
ATOM 1795 C CA . ASP A 1 223 ? 20.795 -32.462 9.303 1.00 29.97 223 ASP A CA 1
ATOM 1796 C C . ASP A 1 223 ? 21.625 -33.739 9.520 1.00 29.97 223 ASP A C 1
ATOM 1798 O O . ASP A 1 223 ? 21.996 -34.440 8.577 1.00 29.97 223 ASP A O 1
ATOM 1802 N N . GLU A 1 224 ? 21.986 -33.967 10.779 1.00 29.86 224 GLU A N 1
ATOM 1803 C CA . GLU A 1 224 ? 23.039 -34.856 11.267 1.00 29.86 224 GLU A CA 1
ATOM 1804 C C . GLU A 1 224 ? 22.896 -36.360 10.947 1.00 29.86 224 GLU A C 1
ATOM 1806 O O . GLU A 1 224 ? 21.813 -36.939 10.958 1.00 29.86 224 GLU A O 1
ATOM 1811 N N . ALA A 1 225 ? 24.077 -36.994 10.898 1.00 28.25 225 ALA A N 1
ATOM 1812 C CA . ALA A 1 225 ? 24.390 -38.382 11.264 1.00 28.25 225 ALA A CA 1
ATOM 1813 C C . ALA A 1 225 ? 24.172 -39.504 10.225 1.00 28.25 225 ALA A C 1
ATOM 1815 O O . ALA A 1 225 ? 23.077 -40.015 10.017 1.00 28.25 225 ALA A O 1
ATOM 1816 N N . GLY A 1 226 ? 25.297 -40.022 9.708 1.00 25.72 226 GLY A N 1
ATOM 1817 C CA . GLY A 1 226 ? 25.364 -41.336 9.062 1.00 25.72 226 GLY A CA 1
ATOM 1818 C C . GLY A 1 226 ? 26.622 -41.545 8.218 1.00 25.72 226 GLY A C 1
ATOM 1819 O O . GLY A 1 226 ? 26.601 -41.362 7.010 1.00 25.72 226 GLY A O 1
ATOM 1820 N N . SER A 1 227 ? 27.725 -41.935 8.856 1.00 28.69 227 SER A N 1
ATOM 1821 C CA . SER A 1 227 ? 28.985 -42.373 8.229 1.00 28.69 227 SER A CA 1
ATOM 1822 C C . SER A 1 227 ? 28.793 -43.451 7.140 1.00 28.69 227 SER A C 1
ATOM 1824 O O . SER A 1 227 ? 28.045 -44.400 7.390 1.00 28.69 227 SER A O 1
ATOM 1826 N N . PRO A 1 228 ? 29.509 -43.402 5.997 1.00 29.39 228 PRO A N 1
ATOM 1827 C CA . PRO A 1 228 ? 29.453 -44.464 4.992 1.00 29.39 228 PRO A CA 1
ATOM 1828 C C . PRO A 1 228 ? 30.353 -45.653 5.386 1.00 29.39 228 PRO A C 1
ATOM 1830 O O . PRO A 1 228 ? 31.504 -45.432 5.777 1.00 29.39 228 PRO A O 1
ATOM 1833 N N . PRO A 1 229 ? 29.889 -46.914 5.285 1.00 28.72 229 PRO A N 1
ATOM 1834 C CA . PRO A 1 229 ? 30.773 -48.062 5.369 1.00 28.72 229 PRO A CA 1
ATOM 1835 C C . PRO A 1 229 ? 31.462 -48.328 4.024 1.00 28.72 229 PRO A C 1
ATOM 1837 O O . PRO A 1 229 ? 30.920 -48.115 2.943 1.00 28.72 229 PRO A O 1
ATOM 1840 N N . VAL A 1 230 ? 32.698 -48.787 4.165 1.00 28.70 230 VAL A N 1
ATOM 1841 C CA . VAL A 1 230 ? 33.675 -49.179 3.153 1.00 28.70 230 VAL A CA 1
ATOM 1842 C C . VAL A 1 230 ? 33.233 -50.485 2.480 1.00 28.70 230 VAL A C 1
ATOM 1844 O O . VAL A 1 230 ? 32.986 -51.461 3.184 1.00 28.70 230 VAL A O 1
ATOM 1847 N N . GLU A 1 231 ? 33.167 -50.532 1.145 1.00 30.14 231 GLU A N 1
ATOM 1848 C CA . GLU A 1 231 ? 33.019 -51.791 0.399 1.00 30.14 231 GLU A CA 1
ATOM 1849 C C . GLU A 1 231 ? 34.394 -52.362 0.029 1.00 30.14 231 GLU A C 1
ATOM 1851 O O . GLU A 1 231 ? 35.187 -51.768 -0.705 1.00 30.14 231 GLU A O 1
ATOM 1856 N N . GLU A 1 232 ? 34.661 -53.529 0.611 1.00 29.09 232 GLU A N 1
ATOM 1857 C CA . GLU A 1 232 ? 35.809 -54.399 0.399 1.00 29.09 232 GLU A CA 1
ATOM 1858 C C . GLU A 1 232 ? 35.806 -55.011 -1.006 1.00 29.09 232 GLU A C 1
ATOM 1860 O O . GLU A 1 232 ? 34.799 -55.505 -1.512 1.00 29.09 232 GLU A O 1
ATOM 1865 N N . GLN A 1 233 ? 36.993 -55.032 -1.601 1.00 27.83 233 GLN A N 1
ATOM 1866 C CA . GLN A 1 233 ? 37.326 -55.813 -2.781 1.00 27.83 233 GLN A CA 1
ATOM 1867 C C . GLN A 1 233 ? 37.310 -57.307 -2.429 1.00 27.83 233 GLN A C 1
ATOM 1869 O O . GLN A 1 233 ? 38.027 -57.736 -1.527 1.00 27.83 233 GLN A O 1
ATOM 1874 N N . ALA A 1 234 ? 36.571 -58.109 -3.192 1.00 27.47 234 ALA A N 1
ATOM 1875 C CA . ALA A 1 234 ? 36.778 -59.550 -3.268 1.00 27.47 234 ALA A CA 1
ATOM 1876 C C . ALA A 1 234 ? 36.772 -59.979 -4.740 1.00 27.47 234 ALA A C 1
ATOM 1878 O O . ALA A 1 234 ? 35.771 -59.864 -5.446 1.00 27.47 234 ALA A O 1
ATOM 1879 N N . GLU A 1 235 ? 37.938 -60.428 -5.198 1.00 26.52 235 GLU A N 1
ATOM 1880 C CA . GLU A 1 235 ? 38.147 -61.126 -6.464 1.00 26.52 235 GLU A CA 1
ATOM 1881 C C . GLU A 1 235 ? 37.352 -62.445 -6.513 1.00 26.52 235 GLU A C 1
ATOM 1883 O O . GLU A 1 235 ? 37.084 -63.038 -5.469 1.00 26.52 235 GLU A O 1
ATOM 1888 N N . VAL A 1 236 ? 37.031 -62.917 -7.728 1.00 28.69 236 VAL A N 1
ATOM 1889 C CA . VAL A 1 236 ? 37.273 -64.287 -8.250 1.00 28.69 236 VAL A CA 1
ATOM 1890 C C . VAL A 1 236 ? 36.484 -64.474 -9.566 1.00 28.69 236 VAL A C 1
ATOM 1892 O O . VAL A 1 236 ? 35.258 -64.518 -9.592 1.00 28.69 236 VAL A O 1
ATOM 1895 N N . MET A 1 237 ? 37.214 -64.605 -10.678 1.00 25.53 237 MET A N 1
ATOM 1896 C CA . MET A 1 237 ? 36.865 -65.476 -11.822 1.00 25.53 237 MET A CA 1
ATOM 1897 C C . MET A 1 237 ? 37.582 -66.835 -11.588 1.00 25.53 237 MET A C 1
ATOM 1899 O O . MET A 1 237 ? 38.529 -66.803 -10.797 1.00 25.53 237 MET A O 1
ATOM 1903 N N . PRO A 1 238 ? 37.304 -67.988 -12.257 1.00 34.97 238 PRO A N 1
ATOM 1904 C CA . PRO A 1 238 ? 36.617 -68.173 -13.548 1.00 34.97 238 PRO A CA 1
ATOM 1905 C C . PRO A 1 238 ? 35.755 -69.469 -13.708 1.00 34.97 238 PRO A C 1
ATOM 1907 O O . PRO A 1 238 ? 35.699 -70.320 -12.832 1.00 34.97 238 PRO A O 1
ATOM 1910 N N . GLU A 1 239 ? 35.170 -69.603 -14.909 1.00 26.67 239 GLU A N 1
ATOM 1911 C CA . GLU A 1 239 ? 34.788 -70.831 -15.649 1.00 26.67 239 GLU A CA 1
ATOM 1912 C C . GLU A 1 239 ? 33.688 -71.787 -15.143 1.00 26.67 239 GLU A C 1
ATOM 1914 O O . GLU A 1 239 ? 33.690 -72.273 -14.019 1.00 26.67 239 GLU A O 1
ATOM 1919 N N . GLY A 1 240 ? 32.809 -72.169 -16.082 1.00 25.73 240 GLY A N 1
ATOM 1920 C CA . GLY A 1 240 ? 31.961 -73.357 -15.976 1.00 25.73 240 GLY A CA 1
ATOM 1921 C C . GLY A 1 240 ? 30.653 -73.240 -16.753 1.00 25.73 240 GLY A C 1
ATOM 1922 O O . GLY A 1 240 ? 29.623 -72.907 -16.179 1.00 25.73 240 GLY A O 1
ATOM 1923 N N . GLU A 1 241 ? 30.682 -73.505 -18.061 1.00 36.78 241 GLU A N 1
ATOM 1924 C CA . GLU A 1 241 ? 29.470 -73.795 -18.833 1.00 36.78 241 GLU A CA 1
ATOM 1925 C C . GLU A 1 241 ? 28.813 -75.080 -18.304 1.00 36.78 241 GLU A C 1
ATOM 1927 O O . GLU A 1 241 ? 29.317 -76.171 -18.557 1.00 36.78 241 GLU A O 1
ATOM 1932 N N . GLU A 1 242 ? 27.649 -74.976 -17.665 1.00 28.03 242 GLU A N 1
ATOM 1933 C CA . GLU A 1 242 ? 26.709 -76.094 -17.568 1.00 28.03 242 GLU A CA 1
ATOM 1934 C C . GLU A 1 242 ? 25.315 -75.642 -18.013 1.00 28.03 242 GLU A C 1
ATOM 1936 O O . GLU A 1 242 ? 24.723 -74.688 -17.510 1.00 28.03 242 GLU A O 1
ATOM 1941 N N . LYS A 1 243 ? 24.826 -76.318 -19.055 1.00 36.34 243 LYS A N 1
ATOM 1942 C CA . LYS A 1 243 ? 23.487 -76.166 -19.615 1.00 36.34 243 LYS A CA 1
ATOM 1943 C C . LYS A 1 243 ? 22.484 -76.812 -18.664 1.00 36.34 243 LYS A C 1
ATOM 1945 O O . LYS A 1 243 ? 22.421 -78.037 -18.615 1.00 36.34 243 LYS A O 1
ATOM 1950 N N . GLU A 1 244 ? 21.650 -76.011 -18.011 1.00 32.78 244 GLU A N 1
ATOM 1951 C CA . GLU A 1 244 ? 20.409 -76.502 -17.409 1.00 32.78 244 GLU A CA 1
ATOM 1952 C C . GLU A 1 244 ? 19.208 -76.216 -18.318 1.00 32.78 244 GLU A C 1
ATOM 1954 O O . GLU A 1 244 ? 19.029 -75.130 -18.877 1.00 32.78 244 GLU A O 1
ATOM 1959 N N . GLU A 1 245 ? 18.416 -77.264 -18.519 1.00 34.28 245 GLU A N 1
ATOM 1960 C CA . GLU A 1 245 ? 17.258 -77.320 -19.397 1.00 34.28 245 GLU A CA 1
ATOM 1961 C C . GLU A 1 245 ? 16.108 -76.464 -18.851 1.00 34.28 245 GLU A C 1
ATOM 1963 O O . GLU A 1 245 ? 15.606 -76.687 -17.754 1.00 34.28 245 GLU A O 1
ATOM 1968 N N . VAL A 1 246 ? 15.647 -75.497 -19.648 1.00 42.00 246 VAL A N 1
ATOM 1969 C CA . VAL A 1 246 ? 14.472 -74.669 -19.344 1.00 42.00 246 VAL A CA 1
ATOM 1970 C C . VAL A 1 246 ? 13.188 -75.467 -19.623 1.00 42.00 246 VAL A C 1
ATOM 1972 O O . VAL A 1 246 ? 12.944 -75.819 -20.785 1.00 42.00 246 VAL A O 1
ATOM 1975 N N . PRO A 1 247 ? 12.298 -75.700 -18.638 1.00 39.62 247 PRO A N 1
ATOM 1976 C CA . PRO A 1 247 ? 10.930 -76.110 -18.917 1.00 39.62 247 PRO A CA 1
ATOM 1977 C C . PRO A 1 247 ? 10.177 -74.925 -19.534 1.00 39.62 247 PRO A C 1
ATOM 1979 O O . PRO A 1 247 ? 10.155 -73.822 -18.992 1.00 39.62 247 PRO A O 1
ATOM 1982 N N . LYS A 1 248 ? 9.568 -75.144 -20.702 1.00 47.34 248 LYS A N 1
ATOM 1983 C CA . LYS A 1 248 ? 8.775 -74.145 -21.428 1.00 47.34 248 LYS A CA 1
ATOM 1984 C C . LYS A 1 248 ? 7.487 -73.808 -20.671 1.00 47.34 248 LYS A C 1
ATOM 1986 O O . LYS A 1 248 ? 6.464 -74.451 -20.895 1.00 47.34 248 LYS A O 1
ATOM 1991 N N . GLU A 1 249 ? 7.510 -72.750 -19.874 1.00 57.59 249 GLU A N 1
ATOM 1992 C CA . GLU A 1 249 ? 6.304 -71.974 -19.581 1.00 57.59 249 GLU A CA 1
ATOM 1993 C C . GLU A 1 249 ? 6.201 -70.799 -20.571 1.00 57.59 249 GLU A C 1
ATOM 1995 O O . GLU A 1 249 ? 7.203 -70.128 -20.842 1.00 57.59 249 GLU A O 1
ATOM 2000 N N . PRO A 1 250 ? 5.029 -70.554 -21.186 1.00 55.22 250 PRO A N 1
ATOM 2001 C CA . PRO A 1 250 ? 4.872 -69.472 -22.148 1.00 55.22 250 PRO A CA 1
ATOM 2002 C C . PRO A 1 250 ? 4.940 -68.118 -21.433 1.00 55.22 250 PRO A C 1
ATOM 2004 O O . PRO A 1 250 ? 3.981 -67.684 -20.799 1.00 55.22 250 PRO A O 1
ATOM 2007 N N . VAL A 1 251 ? 6.079 -67.436 -21.568 1.00 62.06 251 VAL A N 1
ATOM 2008 C CA . VAL A 1 251 ? 6.252 -66.038 -21.157 1.00 62.06 251 VAL A CA 1
ATOM 2009 C C . VAL A 1 251 ? 5.282 -65.177 -21.979 1.00 62.06 251 VAL A C 1
ATOM 2011 O O . VAL A 1 251 ? 5.382 -65.179 -23.212 1.00 62.06 251 VAL A O 1
ATOM 2014 N N . PRO A 1 252 ? 4.336 -64.450 -21.355 1.00 67.56 252 PRO A N 1
ATOM 2015 C CA . PRO A 1 252 ? 3.478 -63.534 -22.089 1.00 67.56 252 PRO A CA 1
ATOM 2016 C C . PRO A 1 252 ? 4.342 -62.458 -22.766 1.00 67.56 252 PRO A C 1
ATOM 2018 O O . PRO A 1 252 ? 5.337 -62.014 -22.184 1.00 67.56 252 PRO A O 1
ATOM 2021 N N . PRO A 1 253 ? 4.009 -62.044 -24.001 1.00 70.62 253 PRO A N 1
ATOM 2022 C CA . PRO A 1 253 ? 4.801 -61.066 -24.734 1.00 70.62 253 PRO A CA 1
ATOM 2023 C C . PRO A 1 253 ? 4.960 -59.795 -23.897 1.00 70.62 253 PRO A C 1
ATOM 2025 O O . PRO A 1 253 ? 3.970 -59.255 -23.404 1.00 70.62 253 PRO A O 1
ATOM 2028 N N . LYS A 1 254 ? 6.206 -59.326 -23.725 1.00 67.81 254 LYS A N 1
ATOM 2029 C CA . LYS A 1 254 ? 6.487 -58.042 -23.072 1.00 67.81 254 LYS A CA 1
ATOM 2030 C C . LYS A 1 254 ? 5.717 -56.966 -23.831 1.00 67.81 254 LYS A C 1
ATOM 2032 O O . LYS A 1 254 ? 6.032 -56.686 -24.988 1.00 67.81 254 LYS A O 1
ATOM 2037 N N . LEU A 1 255 ? 4.684 -56.419 -23.192 1.00 73.38 255 LEU A N 1
ATOM 2038 C CA . LEU A 1 255 ? 3.962 -55.263 -23.703 1.00 73.38 255 LEU A CA 1
ATOM 2039 C C . LEU A 1 255 ? 4.988 -54.152 -23.978 1.00 73.38 255 LEU A C 1
ATOM 2041 O O . LEU A 1 255 ? 5.933 -54.003 -23.193 1.00 73.38 255 LEU A O 1
ATOM 2045 N N . PRO A 1 256 ? 4.858 -53.406 -25.088 1.00 73.06 256 PRO A N 1
ATOM 2046 C CA . PRO A 1 256 ? 5.703 -52.242 -25.304 1.00 73.06 256 PRO A CA 1
ATOM 2047 C C . PRO A 1 256 ? 5.584 -51.315 -24.084 1.00 73.06 256 PRO A C 1
ATOM 2049 O O . PRO A 1 256 ? 4.482 -51.188 -23.541 1.00 73.06 256 PRO A O 1
ATOM 2052 N N . PRO A 1 257 ? 6.696 -50.714 -23.622 1.00 74.81 257 PRO A N 1
ATOM 2053 C CA . PRO A 1 257 ? 6.665 -49.819 -22.474 1.00 74.81 257 PRO A CA 1
ATOM 2054 C C . PRO A 1 257 ? 5.636 -48.717 -22.724 1.00 74.81 257 PRO A C 1
ATOM 2056 O O . PRO A 1 257 ? 5.551 -48.186 -23.836 1.00 74.81 257 PRO A O 1
ATOM 2059 N N . GLU A 1 258 ? 4.836 -48.410 -21.704 1.00 76.12 258 GLU A N 1
ATOM 2060 C CA . GLU A 1 258 ? 3.845 -47.344 -21.792 1.00 76.12 258 GLU A CA 1
ATOM 2061 C C . GLU A 1 258 ? 4.532 -46.046 -22.241 1.00 76.12 258 GLU A C 1
ATOM 2063 O O . GLU A 1 258 ? 5.637 -45.746 -21.771 1.00 76.12 258 GLU A O 1
ATOM 2068 N N . PRO A 1 259 ? 3.928 -45.281 -23.167 1.00 76.25 259 PRO A N 1
ATOM 2069 C CA . PRO A 1 259 ? 4.507 -44.029 -23.622 1.00 76.25 259 PRO A CA 1
ATOM 2070 C C . PRO A 1 259 ? 4.606 -43.069 -22.436 1.00 76.25 259 PRO A C 1
ATOM 2072 O O . PRO A 1 259 ? 3.610 -42.507 -21.981 1.00 76.25 259 PRO A O 1
ATOM 2075 N N . GLN A 1 260 ? 5.820 -42.885 -21.923 1.00 72.62 260 GLN A N 1
ATOM 2076 C CA . GLN A 1 260 ? 6.091 -41.881 -20.908 1.00 72.62 260 GLN A CA 1
ATOM 2077 C C . GLN A 1 260 ? 5.965 -40.502 -21.554 1.00 72.62 260 GLN A C 1
ATOM 2079 O O . GLN A 1 260 ? 6.525 -40.246 -22.622 1.00 72.62 260 GLN A O 1
ATOM 2084 N N . SER A 1 261 ? 5.193 -39.621 -20.919 1.00 76.81 261 SER A N 1
ATOM 2085 C CA . SER A 1 261 ? 5.025 -38.247 -21.383 1.00 76.81 261 SER A CA 1
ATOM 2086 C C . SER A 1 261 ? 6.392 -37.572 -21.502 1.00 76.81 261 SER A C 1
ATOM 2088 O O . SER A 1 261 ? 7.091 -37.394 -20.510 1.00 76.81 261 SER A O 1
ATOM 2090 N N . THR A 1 262 ? 6.762 -37.154 -22.712 1.00 74.25 262 THR A N 1
ATOM 2091 C CA . THR A 1 262 ? 7.958 -36.334 -22.969 1.00 74.25 262 THR A CA 1
ATOM 2092 C C . THR A 1 262 ? 7.750 -34.865 -22.593 1.00 74.25 262 THR A C 1
ATOM 2094 O O . THR A 1 262 ? 8.575 -34.018 -22.933 1.00 74.25 262 THR A O 1
ATOM 2097 N N . TRP A 1 263 ? 6.631 -34.524 -21.943 1.00 76.88 263 TRP A N 1
ATOM 2098 C CA . TRP A 1 263 ? 6.367 -33.163 -21.500 1.00 76.88 263 TRP A CA 1
ATOM 2099 C C . TRP A 1 263 ? 7.269 -32.815 -20.316 1.00 76.88 263 TRP A C 1
ATOM 2101 O O . TRP A 1 263 ? 7.151 -33.391 -19.237 1.00 76.88 263 TRP A O 1
ATOM 2111 N N . GLN A 1 264 ? 8.150 -31.843 -20.525 1.00 70.31 264 GLN A N 1
ATOM 2112 C CA . GLN A 1 264 ? 8.891 -31.179 -19.462 1.00 70.31 264 GLN A CA 1
ATOM 2113 C C . GLN A 1 264 ? 8.251 -29.813 -19.225 1.00 70.31 264 GLN A C 1
ATOM 2115 O O . GLN A 1 264 ? 7.951 -29.088 -20.180 1.00 70.31 264 GLN A O 1
ATOM 2120 N N . ALA A 1 265 ? 8.028 -29.465 -17.957 1.00 70.31 265 ALA A N 1
ATOM 2121 C CA . ALA A 1 265 ? 7.573 -28.128 -17.611 1.00 70.31 265 ALA A CA 1
ATOM 2122 C C . ALA A 1 265 ? 8.608 -27.104 -18.113 1.00 70.31 265 ALA A C 1
ATOM 2124 O O . ALA A 1 265 ? 9.808 -27.327 -17.934 1.00 70.31 265 ALA A O 1
ATOM 2125 N N . PRO A 1 266 ? 8.181 -25.994 -18.744 1.00 73.50 266 PRO A N 1
ATOM 2126 C CA . PRO A 1 266 ? 9.100 -24.925 -19.108 1.00 73.50 266 PRO A CA 1
ATOM 2127 C C . PRO A 1 266 ? 9.902 -24.473 -17.886 1.00 73.50 266 PRO A C 1
ATOM 2129 O O . PRO A 1 266 ? 9.333 -24.349 -16.799 1.00 73.50 266 PRO A O 1
ATOM 2132 N N . ALA A 1 267 ? 11.198 -24.210 -18.072 1.00 75.81 267 ALA A N 1
ATOM 2133 C CA . ALA A 1 267 ? 12.051 -23.721 -16.995 1.00 75.81 267 ALA A CA 1
ATOM 2134 C C . ALA A 1 267 ? 11.428 -22.470 -16.343 1.00 75.81 267 ALA A C 1
ATOM 2136 O O . ALA A 1 267 ? 10.915 -21.598 -17.064 1.00 75.81 267 ALA A O 1
ATOM 2137 N N . PRO A 1 268 ? 11.436 -22.375 -15.000 1.00 79.75 268 PRO A N 1
ATOM 2138 C CA . PRO A 1 268 ? 10.904 -21.212 -14.313 1.00 79.75 268 PRO A CA 1
ATOM 2139 C C . PRO A 1 268 ? 11.682 -19.971 -14.747 1.00 79.75 268 PRO A C 1
ATOM 2141 O O . PRO A 1 268 ? 12.902 -19.992 -14.900 1.00 79.75 268 PRO A O 1
ATOM 2144 N N . ILE A 1 269 ? 10.954 -18.883 -14.984 1.00 84.31 269 ILE A N 1
ATOM 2145 C CA . ILE A 1 269 ? 11.562 -17.621 -15.399 1.00 84.31 269 ILE A CA 1
ATOM 2146 C C . ILE A 1 269 ? 12.372 -17.090 -14.207 1.00 84.31 269 ILE A C 1
ATOM 2148 O O . ILE A 1 269 ? 11.789 -16.939 -13.128 1.00 84.31 269 ILE A O 1
ATOM 2152 N N . PRO A 1 270 ? 13.667 -16.774 -14.384 1.00 86.75 270 PRO A N 1
ATOM 2153 C CA . PRO A 1 270 ? 14.493 -16.285 -13.291 1.00 86.75 270 PRO A CA 1
ATOM 2154 C C . PRO A 1 270 ? 13.986 -14.929 -12.800 1.00 86.75 270 PRO A C 1
ATOM 2156 O O . PRO A 1 270 ? 13.503 -14.102 -13.587 1.00 86.75 270 PRO A O 1
ATOM 2159 N N . VAL A 1 271 ? 14.079 -14.725 -11.490 1.00 87.69 271 VAL A N 1
ATOM 2160 C CA . VAL A 1 271 ? 13.658 -13.487 -10.832 1.00 87.69 271 VAL A CA 1
ATOM 2161 C C . VAL A 1 271 ? 14.672 -12.370 -11.106 1.00 87.69 271 VAL A C 1
ATOM 2163 O O . VAL A 1 271 ? 15.832 -12.629 -11.420 1.00 87.69 271 VAL A O 1
ATOM 2166 N N . GLU A 1 272 ? 14.222 -11.116 -11.075 1.00 86.50 272 GLU A N 1
ATOM 2167 C CA . GLU A 1 272 ? 15.117 -9.969 -11.272 1.00 86.50 272 GLU A CA 1
ATOM 2168 C C . GLU A 1 272 ? 15.851 -9.649 -9.966 1.00 86.50 272 GLU A C 1
ATOM 2170 O O . GLU A 1 272 ? 15.235 -9.685 -8.897 1.00 86.50 272 GLU A O 1
ATOM 2175 N N . ARG A 1 273 ? 17.150 -9.338 -10.072 1.00 85.00 273 ARG A N 1
ATOM 2176 C CA . ARG A 1 273 ? 18.014 -9.024 -8.928 1.00 85.00 273 ARG A CA 1
ATOM 2177 C C . ARG A 1 273 ? 17.448 -7.838 -8.127 1.00 85.00 273 ARG A C 1
ATOM 2179 O O . ARG A 1 273 ? 16.886 -6.923 -8.743 1.00 85.00 273 ARG A O 1
ATOM 2186 N N . PRO A 1 274 ? 17.614 -7.808 -6.792 1.00 84.50 274 PRO A N 1
ATOM 2187 C CA . PRO A 1 274 ? 17.322 -6.617 -5.998 1.00 84.50 274 PRO A CA 1
ATOM 2188 C C . PRO A 1 274 ? 18.049 -5.395 -6.577 1.00 84.50 274 PRO A C 1
ATOM 2190 O O . PRO A 1 274 ? 19.211 -5.490 -6.959 1.00 84.50 274 PRO A O 1
ATOM 2193 N N . GLY A 1 275 ? 17.354 -4.264 -6.714 1.00 80.56 275 GLY A N 1
ATOM 2194 C CA . GLY A 1 275 ? 17.889 -3.057 -7.360 1.00 80.56 275 GLY A CA 1
ATOM 2195 C C . GLY A 1 275 ? 17.682 -2.992 -8.878 1.00 80.56 275 GLY A C 1
ATOM 2196 O O . GLY A 1 275 ? 17.777 -1.910 -9.458 1.00 80.56 275 GLY A O 1
ATOM 2197 N N . GLN A 1 276 ? 17.288 -4.093 -9.530 1.00 81.94 276 GLN A N 1
ATOM 2198 C CA . GLN A 1 276 ? 17.077 -4.136 -10.977 1.00 81.94 276 GLN A CA 1
ATOM 2199 C C . GLN A 1 276 ? 15.599 -4.310 -11.358 1.00 81.94 276 GLN A C 1
ATOM 2201 O O . GLN A 1 276 ? 14.839 -5.063 -10.747 1.00 81.94 276 GLN A O 1
ATOM 2206 N N . GLY A 1 277 ? 15.188 -3.621 -12.428 1.00 83.69 277 GLY A N 1
ATOM 2207 C CA . GLY A 1 277 ? 13.896 -3.836 -13.082 1.00 83.69 277 GLY A CA 1
ATOM 2208 C C . GLY A 1 277 ? 12.690 -3.638 -12.156 1.00 83.69 277 GLY A C 1
ATOM 2209 O O . GLY A 1 277 ? 12.465 -2.538 -11.653 1.00 83.69 277 GLY A O 1
ATOM 2210 N N . VAL A 1 278 ? 11.891 -4.689 -11.946 1.00 86.81 278 VAL A N 1
ATOM 2211 C CA . VAL A 1 278 ? 10.702 -4.677 -11.072 1.00 86.81 278 VAL A CA 1
ATOM 2212 C C . VAL A 1 278 ? 11.076 -4.587 -9.586 1.00 86.81 278 VAL A C 1
ATOM 2214 O O . VAL A 1 278 ? 10.296 -4.057 -8.786 1.00 86.81 278 VAL A O 1
ATOM 2217 N N . ASN A 1 279 ? 12.262 -5.073 -9.211 1.00 90.31 279 ASN A N 1
ATOM 2218 C CA . ASN A 1 279 ? 12.782 -5.058 -7.841 1.00 90.31 279 ASN A CA 1
ATOM 2219 C C . ASN A 1 279 ? 13.734 -3.876 -7.591 1.00 90.31 279 ASN A C 1
ATOM 2221 O O . ASN A 1 279 ? 14.496 -3.896 -6.631 1.00 90.31 279 ASN A O 1
ATOM 2225 N N . LYS A 1 280 ? 13.674 -2.822 -8.424 1.00 87.69 280 LYS A N 1
ATOM 2226 C CA . LYS A 1 280 ? 14.469 -1.598 -8.230 1.00 87.69 280 LYS A CA 1
ATOM 2227 C C . LYS A 1 280 ? 14.153 -0.886 -6.912 1.00 87.69 280 LYS A C 1
ATOM 2229 O O . LYS A 1 280 ? 15.066 -0.455 -6.223 1.00 87.69 280 LYS A O 1
ATOM 2234 N N . LYS A 1 281 ? 12.865 -0.764 -6.579 1.00 89.69 281 LYS A N 1
ATOM 2235 C CA . LYS A 1 281 ? 12.398 -0.099 -5.356 1.00 89.69 281 LYS A CA 1
ATOM 2236 C C . LYS A 1 281 ? 11.888 -1.102 -4.336 1.00 89.69 281 LYS A C 1
ATOM 2238 O O . LYS A 1 281 ? 11.225 -2.081 -4.695 1.00 89.69 281 LYS A O 1
ATOM 2243 N N . VAL A 1 282 ? 12.122 -0.791 -3.067 1.00 92.38 282 VAL A N 1
ATOM 2244 C CA . VAL A 1 282 ? 11.559 -1.521 -1.930 1.00 92.38 282 VAL A CA 1
ATOM 2245 C C . VAL A 1 282 ? 10.260 -0.855 -1.511 1.00 92.38 282 VAL A C 1
ATOM 2247 O O . VAL A 1 282 ? 10.130 0.367 -1.554 1.00 92.38 282 VAL A O 1
ATOM 2250 N N . TYR A 1 283 ? 9.284 -1.664 -1.117 1.00 95.00 283 TYR A N 1
ATOM 2251 C CA . TYR A 1 283 ? 7.981 -1.178 -0.693 1.00 95.00 283 TYR A CA 1
ATOM 2252 C C . TYR A 1 283 ? 7.721 -1.579 0.750 1.00 95.00 283 TYR A C 1
ATOM 2254 O O . TYR A 1 283 ? 7.874 -2.742 1.117 1.00 95.00 283 TYR A O 1
ATOM 2262 N N . TRP A 1 284 ? 7.274 -0.614 1.540 1.00 94.88 284 TRP A N 1
ATOM 2263 C CA . TRP A 1 284 ? 6.913 -0.781 2.937 1.00 94.88 284 TRP A CA 1
ATOM 2264 C C . TRP A 1 284 ? 5.425 -0.553 3.108 1.00 94.88 284 TRP A C 1
ATOM 2266 O O . TRP A 1 284 ? 4.849 0.335 2.474 1.00 94.88 284 TRP A O 1
ATOM 2276 N N . VAL A 1 285 ? 4.804 -1.339 3.979 1.00 95.06 285 VAL A N 1
ATOM 2277 C CA . VAL A 1 285 ? 3.367 -1.264 4.235 1.00 95.06 285 VAL A CA 1
ATOM 2278 C C . VAL A 1 285 ? 3.062 -1.127 5.716 1.00 95.06 285 VAL A C 1
ATOM 2280 O O . VAL A 1 285 ? 3.714 -1.745 6.553 1.00 95.06 285 VAL A O 1
ATOM 2283 N N . CYS A 1 286 ? 2.051 -0.329 6.041 1.00 93.06 286 CYS A N 1
ATOM 2284 C CA . CYS A 1 286 ? 1.458 -0.282 7.375 1.00 93.06 286 CYS A CA 1
ATOM 2285 C C . CYS A 1 286 ? -0.070 -0.232 7.274 1.00 93.06 286 CYS A C 1
ATOM 2287 O O . CYS A 1 286 ? -0.628 0.305 6.313 1.00 93.06 286 CYS A O 1
ATOM 2289 N N . ASN A 1 287 ? -0.761 -0.802 8.261 1.00 91.62 287 ASN A N 1
ATOM 2290 C CA . ASN A 1 287 ? -2.222 -0.806 8.290 1.00 91.62 287 ASN A CA 1
ATOM 2291 C C . ASN A 1 287 ? -2.773 0.514 8.833 1.00 91.62 287 ASN A C 1
ATOM 2293 O O . ASN A 1 287 ? -3.749 1.070 8.317 1.00 91.62 287 ASN A O 1
ATOM 2297 N N . ARG A 1 288 ? -2.122 1.034 9.877 1.00 87.62 288 ARG A N 1
ATOM 2298 C CA . ARG A 1 288 ? -2.382 2.360 10.433 1.00 87.62 288 ARG A CA 1
ATOM 2299 C C . ARG A 1 288 ? -1.090 3.175 10.500 1.00 87.62 288 ARG A C 1
ATOM 2301 O O . ARG A 1 288 ? -0.059 2.632 10.895 1.00 87.62 288 ARG A O 1
ATOM 2308 N N . PRO A 1 289 ? -1.139 4.478 10.179 1.00 83.25 289 PRO A N 1
ATOM 2309 C CA . PRO A 1 289 ? -0.006 5.369 10.391 1.00 83.25 289 PRO A CA 1
ATOM 2310 C C . PRO A 1 289 ? 0.392 5.366 11.878 1.00 83.25 289 PRO A C 1
ATOM 2312 O O . PRO A 1 289 ? -0.412 5.747 12.727 1.00 83.25 289 PRO A O 1
ATOM 2315 N N . GLY A 1 290 ? 1.603 4.892 12.184 1.00 76.81 290 GLY A N 1
ATOM 2316 C CA . GLY A 1 290 ? 2.126 4.725 13.552 1.00 76.81 290 GLY A CA 1
ATOM 2317 C C . GLY A 1 290 ? 2.378 3.304 14.002 1.00 76.81 290 GLY A C 1
ATOM 2318 O O . GLY A 1 290 ? 3.120 3.089 14.960 1.00 76.81 290 GLY A O 1
ATOM 2319 N N . GLU A 1 291 ? 1.855 2.334 13.265 1.00 83.94 291 GLU A N 1
ATOM 2320 C CA . GLU A 1 291 ? 2.292 0.954 13.402 1.00 83.94 291 GLU A CA 1
ATOM 2321 C C . GLU A 1 291 ? 3.654 0.742 12.728 1.00 83.94 291 GLU A C 1
ATOM 2323 O O . GLU A 1 291 ? 4.168 1.597 12.000 1.00 83.94 291 GLU A O 1
ATOM 2328 N N . GLN A 1 292 ? 4.266 -0.407 13.002 1.00 87.00 292 GLN A N 1
ATOM 2329 C CA . GLN A 1 292 ? 5.523 -0.780 12.372 1.00 87.00 292 GLN A CA 1
ATOM 2330 C C . GLN A 1 292 ? 5.332 -0.948 10.861 1.00 87.00 292 GLN A C 1
ATOM 2332 O O . GLN A 1 292 ? 4.393 -1.598 10.403 1.00 87.00 292 GLN A O 1
ATOM 2337 N N . TRP A 1 293 ? 6.254 -0.372 10.095 1.00 91.81 293 TRP A N 1
ATOM 2338 C CA . TRP A 1 293 ? 6.335 -0.587 8.661 1.00 91.81 293 TRP A CA 1
ATOM 2339 C C . TRP A 1 293 ? 6.891 -1.980 8.379 1.00 91.81 293 TRP A C 1
ATOM 2341 O O . TRP A 1 293 ? 7.945 -2.354 8.887 1.00 91.81 293 TRP A O 1
ATOM 2351 N N . ILE A 1 294 ? 6.175 -2.743 7.561 1.00 93.88 294 ILE A N 1
ATOM 2352 C CA . ILE A 1 294 ? 6.546 -4.100 7.168 1.00 93.88 294 ILE A CA 1
ATOM 2353 C C . ILE A 1 294 ? 7.109 -4.039 5.748 1.00 93.88 294 ILE A C 1
ATOM 2355 O O . ILE A 1 294 ? 6.445 -3.541 4.837 1.00 93.88 294 ILE A O 1
ATOM 2359 N N . CYS A 1 295 ? 8.332 -4.534 5.559 1.00 93.75 295 CYS A N 1
ATOM 2360 C CA . CYS A 1 295 ? 8.960 -4.635 4.243 1.00 93.75 295 CYS A CA 1
ATOM 2361 C C . CYS A 1 295 ? 8.258 -5.718 3.410 1.00 93.75 295 CYS A C 1
ATOM 2363 O O . CYS A 1 295 ? 8.091 -6.852 3.867 1.00 93.75 295 CYS A O 1
ATOM 2365 N N . LEU A 1 296 ? 7.837 -5.380 2.190 1.00 94.56 296 LEU A N 1
ATOM 2366 C CA . LEU A 1 296 ? 7.301 -6.359 1.249 1.00 94.56 296 LEU A CA 1
ATOM 2367 C C . LEU A 1 296 ? 8.436 -7.168 0.606 1.00 94.56 296 LEU A C 1
ATOM 2369 O O . LEU A 1 296 ? 9.480 -6.602 0.286 1.00 94.56 296 LEU A O 1
ATOM 2373 N N . PRO A 1 297 ? 8.219 -8.470 0.352 1.00 92.81 297 PRO A N 1
ATOM 2374 C CA . PRO A 1 297 ? 9.222 -9.307 -0.291 1.00 92.81 297 PRO A CA 1
ATOM 2375 C C . PRO A 1 297 ? 9.427 -8.925 -1.760 1.00 92.81 297 PRO A C 1
ATOM 2377 O O . PRO A 1 297 ? 8.551 -8.331 -2.402 1.00 92.81 297 PRO A O 1
ATOM 2380 N N . ASP A 1 298 ? 10.562 -9.347 -2.311 1.00 91.12 298 ASP A N 1
ATOM 2381 C CA . ASP A 1 298 ? 10.835 -9.245 -3.740 1.00 91.12 298 ASP A CA 1
ATOM 2382 C C . ASP A 1 298 ? 9.867 -10.094 -4.559 1.00 91.12 298 ASP A C 1
ATOM 2384 O O . ASP A 1 298 ? 9.381 -11.150 -4.131 1.00 91.12 298 ASP A O 1
ATOM 2388 N N . ILE A 1 299 ? 9.555 -9.615 -5.763 1.00 91.12 299 ILE A N 1
ATOM 2389 C CA . ILE A 1 299 ? 8.539 -10.249 -6.589 1.00 91.12 299 ILE A CA 1
ATOM 2390 C C . ILE A 1 299 ? 9.125 -11.221 -7.607 1.00 91.12 299 ILE A C 1
ATOM 2392 O O . ILE A 1 299 ? 10.071 -10.913 -8.331 1.00 91.12 299 ILE A O 1
ATOM 2396 N N . LYS A 1 300 ? 8.488 -12.392 -7.713 1.00 91.62 300 LYS A N 1
ATOM 2397 C CA . LYS A 1 300 ? 8.721 -13.351 -8.792 1.00 91.62 300 LYS A CA 1
ATOM 2398 C C . LYS A 1 300 ? 7.904 -12.974 -10.040 1.00 91.62 300 LYS A C 1
ATOM 2400 O O . LYS A 1 300 ? 6.744 -12.569 -9.901 1.00 91.62 300 LYS A O 1
ATOM 2405 N N . PRO A 1 301 ? 8.421 -13.198 -11.264 1.00 90.94 301 PRO A N 1
ATOM 2406 C CA . PRO A 1 301 ? 7.670 -12.961 -12.501 1.00 90.94 301 PRO A CA 1
ATOM 2407 C C . PRO A 1 301 ? 6.331 -13.711 -12.561 1.00 90.94 301 PRO A C 1
ATOM 2409 O O . PRO A 1 301 ? 5.350 -13.201 -13.111 1.00 90.94 301 PRO A O 1
ATOM 2412 N N . ASP A 1 302 ? 6.265 -14.898 -11.950 1.00 90.94 302 ASP A N 1
ATOM 2413 C CA . ASP A 1 302 ? 5.043 -15.699 -11.914 1.00 90.94 302 ASP A CA 1
ATOM 2414 C C . ASP A 1 302 ? 3.913 -15.032 -11.116 1.00 90.94 302 ASP A C 1
ATOM 2416 O O . ASP A 1 302 ? 2.774 -14.996 -11.584 1.00 90.94 302 ASP A O 1
ATOM 2420 N N . HIS A 1 303 ? 4.228 -14.382 -9.989 1.00 92.50 303 HIS A N 1
ATOM 2421 C CA . HIS A 1 303 ? 3.232 -13.648 -9.201 1.00 92.50 303 HIS A CA 1
ATOM 2422 C C . HIS A 1 303 ? 2.559 -12.559 -10.044 1.00 92.50 303 HIS A C 1
ATOM 2424 O O . HIS A 1 303 ? 1.347 -12.375 -9.973 1.00 92.50 303 HIS A O 1
ATOM 2430 N N . ILE A 1 304 ? 3.317 -11.864 -10.900 1.00 92.88 304 ILE A N 1
ATOM 2431 C CA . ILE A 1 304 ? 2.783 -10.824 -11.794 1.00 92.88 304 ILE A CA 1
ATOM 2432 C C . ILE A 1 304 ? 1.906 -11.442 -12.883 1.00 92.88 304 ILE A C 1
ATOM 2434 O O . ILE A 1 304 ? 0.856 -10.890 -13.228 1.00 92.88 304 ILE A O 1
ATOM 2438 N N . ARG A 1 305 ? 2.326 -12.585 -13.436 1.00 92.06 305 ARG A N 1
ATOM 2439 C CA . ARG A 1 305 ? 1.569 -13.313 -14.459 1.00 92.06 305 ARG A CA 1
ATOM 2440 C C . ARG A 1 305 ? 0.218 -13.771 -13.921 1.00 92.06 305 ARG A C 1
ATOM 2442 O O . ARG A 1 305 ? -0.795 -13.505 -14.565 1.00 92.06 305 ARG A O 1
ATOM 2449 N N . VAL A 1 306 ? 0.196 -14.399 -12.747 1.00 91.81 306 VAL A N 1
ATOM 2450 C CA . VAL A 1 306 ? -1.043 -14.863 -12.109 1.00 91.81 306 VAL A CA 1
ATOM 2451 C C . VAL A 1 306 ? -1.895 -13.677 -11.652 1.00 91.81 306 VAL A C 1
ATOM 2453 O O . VAL A 1 306 ? -3.093 -13.662 -11.923 1.00 91.81 306 VAL A O 1
ATOM 2456 N N . ALA A 1 307 ? -1.295 -12.626 -11.080 1.00 92.38 307 ALA A N 1
ATOM 2457 C CA . ALA A 1 307 ? -2.020 -11.423 -10.660 1.00 92.38 307 ALA A CA 1
ATOM 2458 C C . ALA A 1 307 ? -2.748 -10.716 -11.817 1.00 92.38 307 ALA A C 1
ATOM 2460 O O . ALA A 1 307 ? -3.791 -10.097 -11.617 1.00 92.38 307 ALA A O 1
ATOM 2461 N N . ARG A 1 308 ? -2.237 -10.799 -13.054 1.00 91.69 308 ARG A N 1
ATOM 2462 C CA . ARG A 1 308 ? -2.932 -10.269 -14.245 1.00 91.69 308 ARG A CA 1
ATOM 2463 C C . ARG A 1 308 ? -4.214 -11.021 -14.587 1.00 91.69 308 ARG A C 1
ATOM 2465 O O . ARG A 1 308 ? -5.083 -10.435 -15.227 1.00 91.69 308 ARG A O 1
ATOM 2472 N N . LEU A 1 309 ? -4.302 -12.290 -14.205 1.00 91.25 309 LEU A N 1
ATOM 2473 C CA . LEU A 1 309 ? -5.441 -13.162 -14.483 1.00 91.25 309 LEU A CA 1
ATOM 2474 C C . LEU A 1 309 ? -6.454 -13.178 -13.333 1.00 91.25 309 LEU A C 1
ATOM 2476 O O . LEU A 1 309 ? -7.589 -13.600 -13.534 1.00 91.25 309 LEU A O 1
ATOM 2480 N N . SER A 1 310 ? -6.062 -12.722 -12.142 1.00 88.06 310 SER A N 1
ATOM 2481 C CA . SER A 1 310 ? -6.913 -12.706 -10.959 1.00 88.06 310 SER A CA 1
ATOM 2482 C C . SER A 1 310 ? -7.482 -11.317 -10.656 1.00 88.06 310 SER A C 1
ATOM 2484 O O . SER A 1 310 ? -6.875 -10.277 -10.912 1.00 88.06 310 SER A O 1
ATOM 2486 N N . VAL A 1 311 ? -8.689 -11.312 -10.087 1.00 90.00 311 VAL A N 1
ATOM 2487 C CA . VAL A 1 311 ? -9.338 -10.126 -9.523 1.00 90.00 311 VAL A CA 1
ATOM 2488 C C . VAL A 1 311 ? -9.792 -10.493 -8.116 1.00 90.00 311 VAL A C 1
ATOM 2490 O O . VAL A 1 311 ? -10.717 -11.282 -7.932 1.00 90.00 311 VAL A O 1
ATOM 2493 N N . ARG A 1 312 ? -9.099 -9.953 -7.117 1.00 87.56 312 ARG A N 1
ATOM 2494 C CA . ARG A 1 312 ? -9.347 -10.183 -5.688 1.00 87.56 312 ARG A CA 1
ATOM 2495 C C . ARG A 1 312 ? -9.275 -8.858 -4.939 1.00 87.56 312 ARG A C 1
ATOM 2497 O O . ARG A 1 312 ? -8.377 -8.056 -5.198 1.00 87.56 312 ARG A O 1
ATOM 2504 N N . CYS A 1 313 ? -10.204 -8.660 -4.009 1.00 91.19 313 CYS A N 1
ATOM 2505 C CA . CYS A 1 313 ? -10.119 -7.597 -3.013 1.00 91.19 313 CYS A CA 1
ATOM 2506 C C . CYS A 1 313 ? -9.093 -7.983 -1.943 1.00 91.19 313 CYS A C 1
ATOM 2508 O O . CYS A 1 313 ? -9.038 -9.147 -1.545 1.00 91.19 313 CYS A O 1
ATOM 2510 N N . MET A 1 314 ? -8.316 -7.005 -1.481 1.00 92.88 314 MET A N 1
ATOM 2511 C CA . MET A 1 314 ? -7.389 -7.183 -0.363 1.00 92.88 314 MET A CA 1
ATOM 2512 C C . MET A 1 314 ? -8.176 -7.334 0.939 1.00 92.88 314 MET A C 1
ATOM 2514 O O . MET A 1 314 ? -9.212 -6.684 1.115 1.00 92.88 314 MET A O 1
ATOM 2518 N N . THR A 1 315 ? -7.709 -8.174 1.856 1.00 92.44 315 THR A N 1
ATOM 2519 C CA . THR A 1 315 ? -8.355 -8.348 3.157 1.00 92.44 315 THR A CA 1
ATOM 2520 C C . THR A 1 315 ? -7.871 -7.328 4.176 1.00 92.44 315 THR A C 1
ATOM 2522 O O . THR A 1 315 ? -8.663 -6.917 5.027 1.00 92.44 315 THR A O 1
ATOM 2525 N N . GLY A 1 316 ? -6.621 -6.868 4.069 1.00 91.69 316 GLY A N 1
ATOM 2526 C CA . GLY A 1 316 ? -5.975 -6.060 5.104 1.00 91.69 316 GLY A CA 1
ATOM 2527 C C . GLY A 1 316 ? -5.109 -6.883 6.063 1.00 91.69 316 GLY A C 1
ATOM 2528 O O . GLY A 1 316 ? -4.576 -6.325 7.016 1.00 91.69 316 GLY A O 1
ATOM 2529 N N . ASP A 1 317 ? -4.951 -8.185 5.820 1.00 94.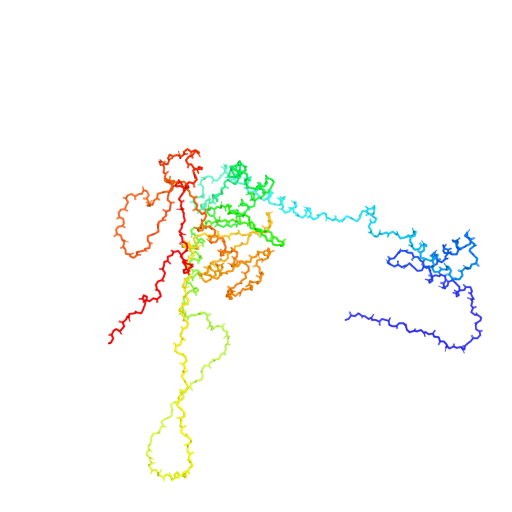06 317 ASP A N 1
ATOM 2530 C CA . ASP A 1 317 ? -4.013 -9.060 6.523 1.00 94.06 317 ASP A CA 1
ATOM 2531 C C . ASP A 1 317 ? -2.958 -9.612 5.548 1.00 94.06 317 ASP A C 1
ATOM 2533 O O . ASP A 1 317 ? -3.288 -10.258 4.556 1.00 94.06 317 ASP A O 1
ATOM 2537 N N . LEU A 1 318 ? -1.679 -9.329 5.815 1.00 92.56 318 LEU A N 1
ATOM 2538 C CA . LEU A 1 318 ? -0.571 -9.651 4.905 1.00 92.56 318 LEU A CA 1
ATOM 2539 C C . LEU A 1 318 ? -0.322 -11.155 4.756 1.00 92.56 318 LEU A C 1
ATOM 2541 O O . LEU A 1 318 ? 0.197 -11.578 3.720 1.00 92.56 318 LEU A O 1
ATOM 2545 N N . GLU A 1 319 ? -0.704 -11.950 5.756 1.00 93.81 319 GLU A N 1
ATOM 2546 C CA . GLU A 1 319 ? -0.509 -13.403 5.766 1.00 93.81 319 GLU A CA 1
ATOM 2547 C C . GLU A 1 319 ? -1.757 -14.169 5.295 1.00 93.81 319 GLU A C 1
ATOM 2549 O O . GLU A 1 319 ? -1.798 -15.396 5.358 1.00 93.81 319 GLU A O 1
ATOM 2554 N N . SER A 1 320 ? -2.780 -13.473 4.784 1.00 92.38 320 SER A N 1
ATOM 2555 C CA . SER A 1 320 ? -3.970 -14.134 4.246 1.00 92.38 320 SER A CA 1
ATOM 2556 C C . SER A 1 320 ? -3.651 -14.927 2.973 1.00 92.38 320 SER A C 1
ATOM 2558 O O . SER A 1 320 ? -2.919 -14.467 2.094 1.00 92.38 320 SER A O 1
ATOM 2560 N N . GLU A 1 321 ? -4.216 -16.127 2.845 1.00 91.12 321 GLU A N 1
ATOM 2561 C CA . GLU A 1 321 ? -4.010 -16.983 1.677 1.00 91.12 321 GLU A CA 1
ATOM 2562 C C . GLU A 1 321 ? -4.753 -16.463 0.437 1.00 91.12 321 GLU A C 1
ATOM 2564 O O . GLU A 1 321 ? -5.949 -16.148 0.468 1.00 91.12 321 GLU A O 1
ATOM 2569 N N . VAL A 1 322 ? -4.060 -16.443 -0.704 1.00 89.12 322 VAL A N 1
ATOM 2570 C CA . VAL A 1 322 ? -4.627 -15.998 -1.983 1.00 89.12 322 VAL A CA 1
ATOM 2571 C C . VAL A 1 322 ? -5.028 -17.211 -2.815 1.00 89.12 322 VAL A C 1
ATOM 2573 O O . VAL A 1 322 ? -4.264 -17.741 -3.616 1.00 89.12 322 VAL A O 1
ATOM 2576 N N . ILE A 1 323 ? -6.274 -17.648 -2.640 1.00 87.62 323 ILE A N 1
ATOM 2577 C CA . ILE A 1 323 ? -6.817 -18.790 -3.385 1.00 87.62 323 ILE A CA 1
ATOM 2578 C C . ILE A 1 323 ? -7.365 -18.307 -4.734 1.00 87.62 323 ILE A C 1
ATOM 2580 O O . ILE A 1 323 ? -8.414 -17.646 -4.795 1.00 87.62 323 ILE A O 1
ATOM 2584 N N . THR A 1 324 ? -6.664 -18.646 -5.817 1.00 86.94 324 THR A N 1
ATOM 2585 C CA . THR A 1 324 ? -7.042 -18.334 -7.205 1.00 86.94 324 THR A CA 1
ATOM 2586 C C . THR A 1 324 ? -6.854 -19.535 -8.130 1.00 86.94 324 THR A C 1
ATOM 2588 O O . THR A 1 324 ? -6.177 -20.502 -7.793 1.00 86.94 324 THR A O 1
ATOM 2591 N N . PHE A 1 325 ? -7.453 -19.460 -9.319 1.00 86.12 325 PHE A N 1
ATOM 2592 C CA . PHE A 1 325 ? -7.186 -20.380 -10.420 1.00 86.12 325 PHE A CA 1
ATOM 2593 C C . PHE A 1 325 ? -6.789 -19.555 -11.655 1.00 86.12 325 PHE A C 1
ATOM 2595 O O . PHE A 1 325 ? -7.643 -18.818 -12.156 1.00 86.12 325 PHE A O 1
ATOM 2602 N N . PRO A 1 326 ? -5.535 -19.614 -12.145 1.00 88.31 326 PRO A N 1
ATOM 2603 C CA . PRO A 1 326 ? -4.407 -20.461 -11.716 1.00 88.31 326 PRO A CA 1
ATOM 2604 C C . PRO A 1 326 ? -3.962 -20.262 -10.251 1.00 88.31 326 PRO A C 1
ATOM 2606 O O . PRO A 1 326 ? -4.189 -19.174 -9.706 1.00 88.31 326 PRO A O 1
ATOM 2609 N N . PRO A 1 327 ? -3.360 -21.288 -9.610 1.00 89.75 327 PRO A N 1
ATOM 2610 C CA . PRO A 1 327 ? -2.885 -21.190 -8.230 1.00 89.75 327 PRO A CA 1
ATOM 2611 C C . PRO A 1 327 ? -1.823 -20.095 -8.107 1.00 89.75 327 PRO A C 1
ATOM 2613 O O . PRO A 1 327 ? -0.951 -19.972 -8.966 1.00 89.75 327 PRO A O 1
ATOM 2616 N N . PHE A 1 328 ? -1.925 -19.286 -7.055 1.00 92.00 328 PHE A N 1
ATOM 2617 C CA . PHE A 1 328 ? -0.972 -18.225 -6.756 1.00 92.00 328 PHE A CA 1
ATOM 2618 C C . PHE A 1 328 ? 0.040 -18.729 -5.722 1.00 92.00 328 PHE A C 1
ATOM 2620 O O . PHE A 1 328 ? -0.348 -19.138 -4.630 1.00 92.00 328 PHE A O 1
ATOM 2627 N N . ASP A 1 329 ? 1.327 -18.708 -6.074 1.00 88.75 329 ASP A N 1
ATOM 2628 C CA . ASP A 1 329 ? 2.432 -19.126 -5.199 1.00 88.75 329 ASP A CA 1
ATOM 2629 C C . ASP A 1 329 ? 2.739 -18.051 -4.138 1.00 88.75 329 ASP A C 1
ATOM 2631 O O . ASP A 1 329 ? 3.730 -17.334 -4.218 1.00 88.75 329 ASP A O 1
ATOM 2635 N N . GLY A 1 330 ? 1.855 -17.869 -3.155 1.00 90.12 330 GLY A N 1
ATOM 2636 C CA . GLY A 1 330 ? 2.122 -16.977 -2.027 1.00 90.12 330 GLY A CA 1
ATOM 2637 C C . GLY A 1 330 ? 0.893 -16.477 -1.274 1.00 90.12 330 GLY A C 1
ATOM 2638 O O . GLY A 1 330 ? -0.254 -16.763 -1.605 1.00 90.12 330 GLY A O 1
ATOM 2639 N N . VAL A 1 331 ? 1.161 -15.685 -0.237 1.00 94.31 331 VAL A N 1
ATOM 2640 C CA . VAL A 1 331 ? 0.147 -14.987 0.576 1.00 94.31 331 VAL A CA 1
ATOM 2641 C C . VAL A 1 331 ? -0.148 -13.569 0.060 1.00 94.31 331 VAL A C 1
ATOM 2643 O O . VAL A 1 331 ? 0.475 -13.094 -0.899 1.00 94.31 331 VAL A O 1
ATOM 2646 N N . GLU A 1 332 ? -1.072 -12.866 0.716 1.00 94.44 332 GLU A N 1
ATOM 2647 C CA . GLU A 1 332 ? -1.552 -11.531 0.346 1.00 94.44 332 GLU A CA 1
ATOM 2648 C C . GLU A 1 332 ? -0.420 -10.508 0.179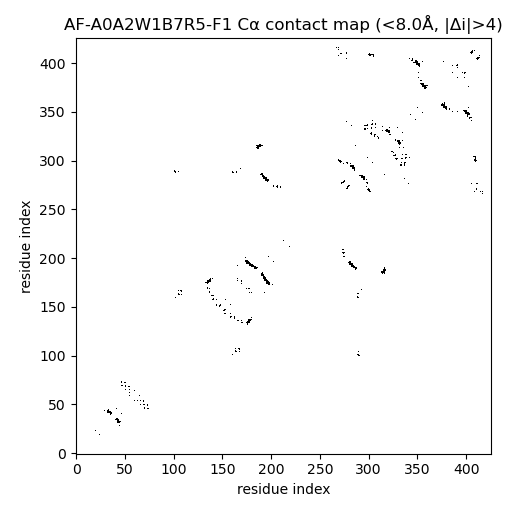 1.00 94.44 332 GLU A C 1
ATOM 2650 O O . GLU A 1 332 ? -0.471 -9.726 -0.767 1.00 94.44 332 GLU A O 1
ATOM 2655 N N . LYS A 1 333 ? 0.663 -10.561 0.971 1.00 95.19 333 LYS A N 1
ATOM 2656 C CA . LYS A 1 333 ? 1.831 -9.668 0.793 1.00 95.19 333 LYS A CA 1
ATOM 2657 C C . LYS A 1 333 ? 2.474 -9.755 -0.596 1.00 95.19 333 LYS A C 1
ATOM 2659 O O . LYS A 1 333 ? 2.854 -8.732 -1.167 1.00 95.19 333 LYS A O 1
ATOM 2664 N N . HIS A 1 334 ? 2.544 -10.953 -1.181 1.00 94.75 334 HIS A N 1
ATOM 2665 C CA . HIS A 1 334 ? 3.090 -11.149 -2.528 1.00 94.75 334 HIS A CA 1
ATOM 2666 C C . HIS A 1 334 ? 2.118 -10.645 -3.594 1.00 94.75 334 HIS A C 1
ATOM 2668 O O . HIS A 1 334 ? 2.537 -10.053 -4.590 1.00 94.75 334 HIS A O 1
ATOM 2674 N N . TYR A 1 335 ? 0.815 -10.843 -3.379 1.00 94.75 335 TYR A N 1
ATOM 2675 C CA . TYR A 1 335 ? -0.217 -10.335 -4.279 1.00 94.75 335 TYR A CA 1
ATOM 2676 C C . TYR A 1 335 ? -0.283 -8.801 -4.232 1.00 94.75 335 TYR A C 1
ATOM 2678 O O . TYR A 1 335 ? -0.310 -8.153 -5.277 1.00 94.75 335 TYR A O 1
ATOM 2686 N N . LEU A 1 336 ? -0.190 -8.200 -3.044 1.00 95.25 336 LEU A N 1
ATOM 2687 C CA . LEU A 1 336 ? -0.094 -6.756 -2.838 1.00 95.25 336 LEU A CA 1
ATOM 2688 C C . LEU A 1 336 ? 1.125 -6.175 -3.559 1.00 95.25 336 LEU A C 1
ATOM 2690 O O . LEU A 1 336 ? 0.981 -5.240 -4.348 1.00 95.25 336 LEU A O 1
ATOM 2694 N N . ARG A 1 337 ? 2.305 -6.782 -3.380 1.00 95.25 337 ARG A N 1
ATOM 2695 C CA . ARG A 1 337 ? 3.528 -6.402 -4.102 1.00 95.25 337 ARG A CA 1
ATOM 2696 C C . ARG A 1 337 ? 3.361 -6.498 -5.623 1.00 95.25 337 ARG A C 1
ATOM 2698 O O . ARG A 1 337 ? 3.856 -5.624 -6.338 1.00 95.25 337 ARG A O 1
ATOM 2705 N N . ALA A 1 338 ? 2.649 -7.513 -6.121 1.00 94.62 338 ALA A N 1
ATOM 2706 C CA . ALA A 1 338 ? 2.355 -7.684 -7.547 1.00 94.62 338 ALA A CA 1
ATOM 2707 C C . ALA A 1 338 ? 1.450 -6.588 -8.096 1.00 94.62 338 ALA A C 1
ATOM 2709 O O . ALA A 1 338 ? 1.716 -6.043 -9.170 1.00 94.62 338 ALA A O 1
ATOM 2710 N N . GLN A 1 339 ? 0.413 -6.221 -7.345 1.00 94.31 339 GLN A N 1
ATOM 2711 C CA . GLN A 1 339 ? -0.469 -5.120 -7.712 1.00 94.31 339 GLN A CA 1
ATOM 2712 C C . GLN A 1 339 ? 0.280 -3.787 -7.711 1.00 94.31 339 GLN A C 1
ATOM 2714 O O . GLN A 1 339 ? 0.164 -3.036 -8.677 1.00 94.31 339 GLN A O 1
ATOM 2719 N N . ILE A 1 340 ? 1.109 -3.532 -6.696 1.00 95.00 340 ILE A N 1
ATOM 2720 C CA . ILE A 1 340 ? 1.952 -2.332 -6.622 1.00 95.00 340 ILE A CA 1
ATOM 2721 C C . ILE A 1 340 ? 2.895 -2.257 -7.827 1.00 95.00 340 ILE A C 1
ATOM 2723 O O . ILE A 1 340 ? 2.918 -1.233 -8.500 1.00 95.00 340 ILE A O 1
ATOM 2727 N N . ALA A 1 341 ? 3.600 -3.344 -8.166 1.00 93.75 341 ALA A N 1
ATOM 2728 C CA . ALA A 1 341 ? 4.491 -3.388 -9.330 1.00 93.75 341 ALA A CA 1
ATOM 2729 C C . ALA A 1 341 ? 3.762 -3.034 -10.635 1.00 93.75 341 ALA A C 1
ATOM 2731 O O . ALA A 1 341 ? 4.250 -2.249 -11.447 1.00 93.75 341 ALA A O 1
ATOM 2732 N N . ARG A 1 342 ? 2.566 -3.601 -10.834 1.00 93.06 342 ARG A N 1
ATOM 2733 C CA . ARG A 1 342 ? 1.744 -3.351 -12.025 1.00 93.06 342 ARG A CA 1
ATOM 2734 C C . ARG A 1 342 ? 1.264 -1.908 -12.099 1.00 93.06 342 ARG A C 1
ATOM 2736 O O . ARG A 1 342 ? 1.310 -1.324 -13.181 1.00 93.06 342 ARG A O 1
ATOM 2743 N N . ILE A 1 343 ? 0.795 -1.359 -10.979 1.00 93.88 343 ILE A N 1
ATOM 2744 C CA . ILE A 1 343 ? 0.337 0.030 -10.893 1.00 93.88 343 ILE A CA 1
ATOM 2745 C C . ILE A 1 343 ? 1.527 0.953 -11.151 1.00 93.88 343 ILE A C 1
ATOM 2747 O O . ILE A 1 343 ? 1.475 1.726 -12.098 1.00 93.88 343 ILE A O 1
ATOM 2751 N N . ALA A 1 344 ? 2.637 0.782 -10.428 1.00 91.88 344 ALA A N 1
ATOM 2752 C CA . ALA A 1 344 ? 3.854 1.570 -10.600 1.00 91.88 344 ALA A CA 1
ATOM 2753 C C . ALA A 1 344 ? 4.325 1.594 -12.062 1.00 91.88 344 ALA A C 1
ATOM 2755 O O . ALA A 1 344 ? 4.551 2.667 -12.616 1.00 91.88 344 ALA A O 1
ATOM 2756 N N . ALA A 1 345 ? 4.391 0.440 -12.729 1.00 90.75 345 ALA A N 1
ATOM 2757 C CA . ALA A 1 345 ? 4.813 0.372 -14.127 1.00 90.75 345 ALA A CA 1
ATOM 2758 C C . ALA A 1 345 ? 3.819 1.010 -15.116 1.00 90.75 345 ALA A C 1
ATOM 2760 O O . ALA A 1 345 ? 4.229 1.437 -16.191 1.00 90.75 345 ALA A O 1
ATOM 2761 N N . SER A 1 346 ? 2.526 1.071 -14.777 1.00 90.44 346 SER A N 1
ATOM 2762 C CA . SER A 1 346 ? 1.473 1.574 -15.676 1.00 90.44 346 SER A CA 1
ATOM 2763 C C . SER A 1 346 ? 1.077 3.026 -15.403 1.00 90.44 346 SER A C 1
ATOM 2765 O O . SER A 1 346 ? 0.470 3.650 -16.263 1.00 90.44 346 SER A O 1
ATOM 2767 N N . THR A 1 347 ? 1.372 3.567 -14.218 1.00 90.44 347 THR A N 1
ATOM 2768 C CA . THR A 1 347 ? 0.917 4.902 -13.788 1.00 90.44 347 THR A CA 1
ATOM 2769 C C . THR A 1 347 ? 2.057 5.836 -13.393 1.00 90.44 347 THR A C 1
ATOM 2771 O O . THR A 1 347 ? 1.795 6.960 -12.975 1.00 90.44 347 THR A O 1
ATOM 2774 N N . SER A 1 348 ? 3.318 5.411 -13.520 1.00 88.06 348 SER A N 1
ATOM 2775 C CA . SER A 1 348 ? 4.461 6.324 -13.399 1.00 88.06 348 SER A CA 1
ATOM 2776 C C . SER A 1 348 ? 4.568 7.152 -14.673 1.00 88.06 348 SER A C 1
ATOM 2778 O O . SER A 1 348 ? 5.108 6.689 -15.684 1.00 88.06 348 SER A O 1
ATOM 2780 N N . ILE A 1 349 ? 4.008 8.360 -14.626 1.00 90.06 349 ILE A N 1
ATOM 2781 C CA . ILE A 1 349 ? 4.010 9.339 -15.715 1.00 90.06 349 ILE A CA 1
ATOM 2782 C C . ILE A 1 349 ? 4.646 10.653 -15.264 1.00 90.06 349 ILE A C 1
ATOM 2784 O O . ILE A 1 349 ? 4.572 11.042 -14.101 1.00 90.06 349 ILE A O 1
ATOM 2788 N N . SER A 1 350 ? 5.292 11.334 -16.197 1.00 89.75 350 SER A N 1
ATOM 2789 C CA . SER A 1 350 ? 5.880 12.654 -15.997 1.00 89.75 350 SER A CA 1
ATOM 2790 C C . SER A 1 350 ? 5.664 13.511 -17.240 1.00 89.75 350 SER A C 1
ATOM 2792 O O . SER A 1 350 ? 5.455 12.961 -18.326 1.00 89.75 350 SER A O 1
ATOM 2794 N N . PRO A 1 351 ? 5.689 14.846 -17.109 1.00 90.44 351 PRO A N 1
ATOM 2795 C CA . PRO A 1 351 ? 5.568 15.726 -18.258 1.00 90.44 351 PRO A CA 1
ATOM 2796 C C . PRO A 1 351 ? 6.661 15.469 -19.301 1.00 90.44 351 PRO A C 1
ATOM 2798 O O . PRO A 1 351 ? 7.813 15.170 -18.973 1.00 90.44 351 PRO A O 1
ATOM 2801 N N . GLN A 1 352 ? 6.307 15.603 -20.574 1.00 87.38 352 GLN A N 1
ATOM 2802 C CA . GLN A 1 352 ? 7.225 15.392 -21.685 1.00 87.38 352 GLN A CA 1
ATOM 2803 C C . GLN A 1 352 ? 8.431 16.336 -21.585 1.00 87.38 352 GLN A C 1
ATOM 2805 O O . GLN A 1 352 ? 8.273 17.549 -21.468 1.00 87.38 352 GLN A O 1
ATOM 2810 N N . GLY A 1 353 ? 9.641 15.776 -21.670 1.00 84.69 353 GLY A N 1
ATOM 2811 C CA . GLY A 1 353 ? 10.895 16.532 -21.583 1.00 84.69 353 GLY A CA 1
ATOM 2812 C C . GLY A 1 353 ? 11.399 16.780 -20.159 1.00 84.69 353 GLY A C 1
ATOM 2813 O O . GLY A 1 353 ? 12.464 17.379 -20.011 1.00 84.69 353 GLY A O 1
ATOM 2814 N N . PHE A 1 354 ? 10.675 16.311 -19.131 1.00 86.19 354 PHE A N 1
ATOM 2815 C CA . PHE A 1 354 ? 11.119 16.390 -17.737 1.00 86.19 354 PHE A CA 1
ATOM 2816 C C . PHE A 1 354 ? 12.296 15.450 -17.443 1.00 86.19 354 PHE A C 1
ATOM 2818 O O . PHE A 1 354 ? 13.213 15.829 -16.724 1.00 86.19 354 PHE A O 1
ATOM 2825 N N . PHE A 1 355 ? 12.292 14.249 -18.029 1.00 86.12 355 PHE A N 1
ATOM 2826 C CA . PHE A 1 355 ? 13.405 13.301 -17.954 1.00 86.12 355 PHE A CA 1
ATOM 2827 C C . PHE A 1 355 ? 14.109 13.177 -19.306 1.00 86.12 355 PHE A C 1
ATOM 2829 O O . PHE A 1 355 ? 13.450 13.127 -20.349 1.00 86.12 355 PHE A O 1
ATOM 2836 N N . THR A 1 356 ? 15.436 13.082 -19.276 1.00 80.31 356 THR A N 1
ATOM 2837 C CA . THR A 1 356 ? 16.276 12.742 -20.432 1.00 80.31 356 THR A CA 1
ATOM 2838 C C . THR A 1 356 ? 16.901 11.364 -20.252 1.00 80.31 356 THR A C 1
ATOM 2840 O O . THR A 1 356 ? 17.127 10.914 -19.128 1.00 80.31 356 THR A O 1
ATOM 2843 N N . TYR A 1 357 ? 17.162 10.690 -21.372 1.00 70.06 357 TYR A N 1
ATOM 2844 C CA . TYR A 1 357 ? 17.884 9.421 -21.400 1.00 70.06 357 TYR A CA 1
ATOM 2845 C C . TYR A 1 357 ? 19.378 9.708 -21.568 1.00 70.06 357 TYR A C 1
ATOM 2847 O O . TYR A 1 357 ? 19.751 10.381 -22.527 1.00 70.06 357 TYR A O 1
ATOM 2855 N N . GLY A 1 358 ? 20.199 9.204 -20.647 1.00 56.19 358 GLY A N 1
ATOM 2856 C CA . GLY A 1 358 ? 21.652 9.387 -20.641 1.00 56.19 358 GLY A CA 1
ATOM 2857 C C . GLY A 1 358 ? 22.144 10.100 -19.381 1.00 56.19 358 GLY A C 1
ATOM 2858 O O . GLY A 1 358 ? 21.490 11.017 -18.870 1.00 56.19 358 GLY A O 1
ATOM 2859 N N . SER A 1 359 ? 23.298 9.670 -18.868 1.00 44.66 359 SER A N 1
ATOM 2860 C CA . SER A 1 359 ? 24.118 10.501 -17.989 1.00 44.66 359 SER A CA 1
ATOM 2861 C C . SER A 1 359 ? 24.327 11.834 -18.704 1.00 44.66 359 SER A C 1
ATOM 2863 O O . SER A 1 359 ? 24.685 11.871 -19.877 1.00 44.66 359 SER A O 1
ATOM 2865 N N . GLY A 1 360 ? 24.064 12.952 -18.031 1.00 41.53 360 GLY A N 1
ATOM 2866 C CA . GLY A 1 360 ? 24.360 14.287 -18.563 1.00 41.53 360 GLY A CA 1
ATOM 2867 C C . GLY A 1 360 ? 25.864 14.574 -18.662 1.00 41.53 360 GLY A C 1
ATOM 2868 O O . GLY A 1 360 ? 26.255 15.735 -18.633 1.00 41.53 360 GLY A O 1
ATOM 2869 N N . GLU A 1 361 ? 26.685 13.530 -18.739 1.00 37.00 361 GLU A N 1
ATOM 2870 C CA . GLU A 1 361 ? 28.131 13.562 -18.868 1.00 37.00 361 GLU A CA 1
ATOM 2871 C C . GLU A 1 361 ? 28.470 12.871 -20.186 1.00 37.00 361 GLU A C 1
ATOM 2873 O O . GLU A 1 361 ? 28.159 11.697 -20.395 1.00 37.00 361 GLU A O 1
ATOM 2878 N N . GLU A 1 362 ? 29.049 13.646 -21.101 1.00 36.16 362 GLU A N 1
ATOM 2879 C CA . GLU A 1 362 ? 29.651 13.184 -22.347 1.00 36.16 362 GLU A CA 1
ATOM 2880 C C . GLU A 1 362 ? 30.888 12.313 -22.051 1.00 36.16 362 GLU A C 1
ATOM 2882 O O . GLU A 1 362 ? 32.007 12.701 -22.374 1.00 36.16 362 GLU A O 1
ATOM 2887 N N . GLU A 1 363 ? 30.721 11.141 -21.438 1.00 34.50 363 GLU A N 1
ATOM 2888 C CA . GLU A 1 363 ? 31.760 10.110 -21.464 1.00 34.50 363 GLU A CA 1
ATOM 2889 C C . GLU A 1 363 ? 31.315 8.943 -22.345 1.00 34.50 363 GLU A C 1
ATOM 2891 O O . GLU A 1 363 ? 30.364 8.208 -22.075 1.00 34.50 363 GLU A O 1
ATOM 2896 N N . GLU A 1 364 ? 32.018 8.841 -23.474 1.00 36.16 364 GLU A N 1
ATOM 2897 C CA . GLU A 1 364 ? 31.994 7.752 -24.440 1.00 36.16 364 GLU A CA 1
ATOM 2898 C C . GLU A 1 364 ? 32.499 6.444 -23.808 1.00 36.16 364 GLU A C 1
ATOM 2900 O O . GLU A 1 364 ? 33.549 5.931 -24.190 1.00 36.16 364 GLU A O 1
ATOM 2905 N N . ASP A 1 365 ? 31.739 5.836 -22.901 1.00 30.98 365 ASP A N 1
ATOM 2906 C CA . ASP A 1 365 ? 31.960 4.430 -22.557 1.00 30.98 365 ASP A CA 1
ATOM 2907 C C . ASP A 1 365 ? 31.300 3.535 -23.614 1.00 30.98 365 ASP A C 1
ATOM 2909 O O . ASP A 1 365 ? 30.210 2.975 -23.470 1.00 30.98 365 ASP A O 1
ATOM 2913 N N . LEU A 1 366 ? 32.016 3.405 -24.733 1.00 35.16 366 LEU A N 1
ATOM 2914 C CA . LEU A 1 366 ? 31.784 2.479 -25.846 1.00 35.16 366 LEU A CA 1
ATOM 2915 C C . LEU A 1 366 ? 32.034 1.006 -25.459 1.00 35.16 366 LEU A C 1
ATOM 2917 O O . LEU A 1 366 ? 32.617 0.252 -26.234 1.00 35.16 366 LEU A O 1
ATOM 2921 N N . ASN A 1 367 ? 31.536 0.559 -24.307 1.00 32.34 367 ASN A N 1
ATOM 2922 C CA . ASN A 1 367 ? 31.397 -0.864 -23.987 1.00 32.34 367 ASN A CA 1
ATOM 2923 C C . ASN A 1 367 ? 29.917 -1.270 -24.051 1.00 32.34 367 ASN A C 1
ATOM 2925 O O . ASN A 1 367 ? 29.322 -1.742 -23.086 1.00 32.34 367 ASN A O 1
ATOM 2929 N N . LEU A 1 368 ? 29.316 -1.095 -25.236 1.00 38.03 368 LEU A N 1
ATOM 2930 C CA . LEU A 1 368 ? 28.061 -1.749 -25.618 1.00 38.03 368 LEU A CA 1
ATOM 2931 C C . LEU A 1 368 ? 28.331 -3.231 -25.947 1.00 38.03 368 LEU A C 1
ATOM 2933 O O . LEU A 1 368 ? 28.261 -3.645 -27.106 1.00 38.03 368 LEU A O 1
ATOM 2937 N N . GLU A 1 369 ? 28.602 -4.044 -24.930 1.00 34.72 369 GLU A N 1
ATOM 2938 C CA . GLU A 1 369 ? 28.321 -5.480 -25.003 1.00 34.72 369 GLU A CA 1
ATOM 2939 C C . GLU A 1 369 ? 26.980 -5.762 -24.308 1.00 34.72 369 GLU A C 1
ATOM 2941 O O . GLU A 1 369 ? 26.754 -5.403 -23.160 1.00 34.72 369 GLU A O 1
ATOM 2946 N N . GLU A 1 370 ? 26.068 -6.369 -25.072 1.00 33.28 370 GLU A N 1
ATOM 2947 C CA . GLU A 1 370 ? 24.782 -6.933 -24.643 1.00 33.28 370 GLU A CA 1
ATOM 2948 C C . GLU A 1 370 ? 23.778 -6.005 -23.932 1.00 33.28 370 GLU A C 1
ATOM 2950 O O . GLU A 1 370 ? 23.552 -6.089 -22.734 1.00 33.28 370 GLU A O 1
ATOM 2955 N N . GLY A 1 371 ? 23.032 -5.214 -24.719 1.00 34.38 371 GLY A N 1
ATOM 2956 C CA . GLY A 1 371 ? 21.560 -5.100 -24.614 1.00 34.38 371 GLY A CA 1
ATOM 2957 C C . GLY A 1 371 ? 20.910 -4.789 -23.252 1.00 34.38 371 GLY A C 1
ATOM 2958 O O . GLY A 1 371 ? 19.717 -5.046 -23.088 1.00 34.38 371 GLY A O 1
ATOM 2959 N N . GLY A 1 372 ? 21.661 -4.250 -22.298 1.00 35.09 372 GLY A N 1
ATOM 2960 C CA . GLY A 1 372 ? 21.270 -4.072 -20.901 1.00 35.09 372 GLY A CA 1
ATOM 2961 C C . GLY A 1 372 ? 21.596 -2.680 -20.381 1.00 35.09 372 GLY A C 1
ATOM 2962 O O . GLY A 1 372 ? 21.907 -2.534 -19.209 1.00 35.09 372 GLY A O 1
ATOM 2963 N N . GLY A 1 373 ? 21.550 -1.663 -21.247 1.00 37.62 373 GLY A N 1
ATOM 2964 C CA . GLY A 1 373 ? 21.795 -0.283 -20.844 1.00 37.62 373 GLY A CA 1
ATOM 2965 C C . GLY A 1 373 ? 20.795 0.147 -19.776 1.00 37.62 373 GLY A C 1
ATOM 2966 O O . GLY A 1 373 ? 19.586 0.237 -20.035 1.00 37.62 373 GLY A O 1
ATOM 2967 N N . ASP A 1 374 ? 21.297 0.414 -18.575 1.00 45.56 374 ASP A N 1
ATOM 2968 C CA . ASP A 1 374 ? 20.530 1.059 -17.531 1.00 45.56 374 ASP A CA 1
ATOM 2969 C C . ASP A 1 374 ? 20.206 2.490 -17.953 1.00 45.56 374 ASP A C 1
ATOM 2971 O O . ASP A 1 374 ? 20.944 3.434 -17.710 1.00 45.56 374 ASP A O 1
ATOM 2975 N N . MET A 1 375 ? 19.077 2.645 -18.652 1.00 52.72 375 MET A N 1
ATOM 2976 C CA . MET A 1 375 ? 18.479 3.951 -18.914 1.00 52.72 375 MET A CA 1
ATOM 2977 C C . MET A 1 375 ? 17.980 4.535 -17.593 1.00 52.72 375 MET A C 1
ATOM 2979 O O . MET A 1 375 ? 16.805 4.400 -17.237 1.00 52.72 375 MET A O 1
ATOM 2983 N N . GLU A 1 376 ? 18.897 5.118 -16.832 1.00 59.59 376 GLU A N 1
ATOM 2984 C CA . GLU A 1 376 ? 18.567 5.955 -15.694 1.00 59.59 376 GLU A CA 1
ATOM 2985 C C . GLU A 1 376 ? 17.878 7.228 -16.188 1.00 59.59 376 GLU A C 1
ATOM 2987 O O . GLU A 1 376 ? 18.279 7.849 -17.174 1.00 59.59 376 GLU A O 1
ATOM 2992 N N . PHE A 1 377 ? 16.765 7.566 -15.538 1.00 69.56 377 PHE A N 1
ATOM 2993 C CA . PHE A 1 377 ? 15.991 8.756 -15.855 1.00 69.56 377 PHE A CA 1
ATOM 2994 C C . PHE A 1 377 ? 16.588 9.931 -15.090 1.00 69.56 377 PHE A C 1
ATOM 2996 O O . PHE A 1 377 ? 16.393 10.033 -13.877 1.00 69.56 377 PHE A O 1
ATOM 3003 N N . ASN A 1 378 ? 17.265 10.833 -15.795 1.00 78.62 378 ASN A N 1
ATOM 3004 C CA . ASN A 1 378 ? 17.849 12.019 -15.179 1.00 78.62 378 ASN A CA 1
ATOM 3005 C C . ASN A 1 378 ? 16.928 13.232 -15.362 1.00 78.62 378 ASN A C 1
ATOM 3007 O O . ASN A 1 378 ? 16.441 13.454 -16.478 1.00 78.62 378 ASN A O 1
ATOM 3011 N N . PRO A 1 379 ? 16.637 14.004 -14.293 1.00 82.44 379 PRO A N 1
ATOM 3012 C CA . PRO A 1 379 ? 15.870 15.238 -14.410 1.00 82.44 379 PRO A CA 1
ATOM 3013 C C . PRO A 1 379 ? 16.585 16.217 -15.342 1.00 82.44 379 PRO A C 1
ATOM 3015 O O . PRO A 1 379 ? 17.770 16.489 -15.167 1.00 82.44 379 PRO A O 1
ATOM 3018 N N . ASN A 1 380 ? 15.864 16.758 -16.317 1.00 83.88 380 ASN A N 1
ATOM 3019 C CA . ASN A 1 380 ? 16.404 17.707 -17.279 1.00 83.88 380 ASN A CA 1
ATOM 3020 C C . ASN A 1 380 ? 16.602 19.091 -16.626 1.00 83.88 380 ASN A C 1
ATOM 3022 O O . ASN A 1 380 ? 15.605 19.732 -16.276 1.00 83.88 380 ASN A O 1
ATOM 3026 N N . PRO A 1 381 ? 17.841 19.614 -16.521 1.00 82.38 381 PRO A N 1
ATOM 3027 C CA . PRO A 1 381 ? 18.096 20.932 -15.930 1.00 82.38 381 PRO A CA 1
ATOM 3028 C C . PRO A 1 381 ? 17.460 22.093 -16.707 1.00 82.38 381 PRO A C 1
ATOM 3030 O O . PRO A 1 381 ? 17.204 23.154 -16.141 1.00 82.38 381 PRO A O 1
ATOM 3033 N N . TYR A 1 382 ? 17.191 21.901 -18.001 1.00 82.06 382 TYR A N 1
ATOM 3034 C CA . TYR A 1 382 ? 16.642 22.921 -18.900 1.00 82.06 382 TYR A CA 1
ATOM 3035 C C . TYR A 1 382 ? 15.139 22.760 -19.150 1.00 82.06 382 TYR A C 1
ATOM 3037 O O . TYR A 1 382 ? 14.605 23.326 -20.108 1.00 82.06 382 TYR A O 1
ATOM 3045 N N . TYR A 1 383 ? 14.442 21.977 -18.324 1.00 85.19 383 TYR A N 1
ATOM 3046 C CA . TYR A 1 383 ? 13.011 21.757 -18.486 1.00 85.19 383 TYR A CA 1
ATOM 3047 C C . TYR A 1 383 ? 12.222 23.071 -18.366 1.00 85.19 383 TYR A C 1
ATOM 3049 O O . TYR A 1 383 ? 12.206 23.724 -17.322 1.00 85.19 383 TYR A O 1
ATOM 3057 N N . GLN A 1 384 ? 11.528 23.443 -19.443 1.00 81.06 384 GLN A N 1
ATOM 3058 C CA . GLN A 1 384 ? 10.538 24.514 -19.436 1.00 81.06 384 GLN A CA 1
ATOM 3059 C C . GLN A 1 384 ? 9.157 23.882 -19.269 1.00 81.06 384 GLN A C 1
ATOM 3061 O O . GLN A 1 384 ? 8.745 23.058 -20.083 1.00 81.06 384 GLN A O 1
ATOM 3066 N N . GLY A 1 385 ? 8.461 24.245 -18.192 1.00 82.75 385 GLY A N 1
ATOM 3067 C CA . GLY A 1 385 ? 7.140 23.704 -17.891 1.00 82.75 385 GLY A CA 1
ATOM 3068 C C . GLY A 1 385 ? 6.132 23.973 -19.008 1.00 82.75 385 GLY A C 1
ATOM 3069 O O . GLY A 1 385 ? 6.027 25.096 -19.501 1.00 82.75 385 GLY A O 1
ATOM 3070 N N . HIS A 1 386 ? 5.364 22.946 -19.374 1.00 85.50 386 HIS A N 1
ATOM 3071 C CA . HIS A 1 386 ? 4.206 23.095 -20.258 1.00 85.50 386 HIS A CA 1
ATOM 3072 C C . HIS A 1 386 ? 3.113 23.933 -19.591 1.00 85.50 386 HIS A C 1
ATOM 3074 O O . HIS A 1 386 ? 3.022 24.004 -18.361 1.00 85.50 386 HIS A O 1
ATOM 3080 N N . THR A 1 387 ? 2.249 24.560 -20.390 1.00 87.62 387 THR A N 1
ATOM 3081 C CA . THR A 1 387 ? 1.129 25.315 -19.822 1.00 87.62 387 THR A CA 1
ATOM 3082 C C . THR A 1 387 ? 0.057 24.369 -19.275 1.00 87.62 387 THR A C 1
ATOM 3084 O O . THR A 1 387 ? -0.088 23.235 -19.732 1.00 87.62 387 THR A O 1
ATOM 3087 N N . LEU A 1 388 ? -0.761 24.839 -18.325 1.00 84.50 388 LEU A N 1
ATOM 3088 C CA . LEU A 1 388 ? -1.869 24.036 -17.782 1.00 84.50 388 LEU A CA 1
ATOM 3089 C C . LEU A 1 388 ? -2.853 23.570 -18.867 1.00 84.50 388 LEU A C 1
ATOM 3091 O O . LEU A 1 388 ? -3.453 22.511 -18.732 1.00 84.50 388 LEU A O 1
ATOM 3095 N N . LYS A 1 389 ? -3.016 24.345 -19.947 1.00 86.81 389 LYS A N 1
ATOM 3096 C CA . LYS A 1 389 ? -3.892 23.969 -21.066 1.00 86.81 389 LYS A CA 1
ATOM 3097 C C . LYS A 1 389 ? -3.354 22.760 -21.827 1.00 86.81 389 LYS A C 1
ATOM 3099 O O . LYS A 1 389 ? -4.144 21.913 -22.220 1.00 86.81 389 LYS A O 1
ATOM 3104 N N . ASP A 1 390 ? -2.037 22.677 -21.980 1.00 86.75 390 ASP A N 1
ATOM 3105 C CA . ASP A 1 390 ? -1.372 21.575 -22.675 1.00 86.75 390 ASP A CA 1
ATOM 3106 C C . ASP A 1 390 ? -1.415 20.298 -21.821 1.00 86.75 390 ASP A C 1
ATOM 3108 O O . ASP A 1 390 ? -1.727 19.217 -22.311 1.00 86.75 390 ASP A O 1
ATOM 3112 N N . LEU A 1 391 ? -1.202 20.424 -20.505 1.00 85.88 391 LEU A N 1
ATOM 3113 C CA . LEU A 1 391 ? -1.223 19.285 -19.577 1.00 85.88 391 LEU A CA 1
ATOM 3114 C C . LEU A 1 391 ? -2.610 18.645 -19.400 1.00 85.88 391 LEU A C 1
ATOM 3116 O O . LEU A 1 391 ? -2.689 17.466 -19.053 1.00 85.88 391 LEU A O 1
ATOM 3120 N N . VAL A 1 392 ? -3.681 19.414 -19.615 1.00 86.88 392 VAL A N 1
ATOM 3121 C CA . VAL A 1 392 ? -5.083 18.967 -19.501 1.00 86.88 392 VAL A CA 1
ATOM 3122 C C . VAL A 1 392 ? -5.662 18.574 -20.870 1.00 86.88 392 VAL A C 1
ATOM 3124 O O . VAL A 1 392 ? -6.838 18.216 -20.966 1.00 86.88 392 VAL A O 1
ATOM 3127 N N . ASP A 1 393 ? -4.861 18.605 -21.942 1.00 87.25 393 ASP A N 1
ATOM 3128 C CA . ASP A 1 393 ? -5.336 18.180 -23.256 1.00 87.25 393 ASP A CA 1
ATOM 3129 C C . ASP A 1 393 ? -5.814 16.719 -23.221 1.00 87.25 393 ASP A C 1
ATOM 3131 O O . ASP A 1 393 ? -5.164 15.821 -22.680 1.00 87.25 393 ASP A O 1
ATOM 3135 N N . SER A 1 394 ? -6.964 16.471 -23.846 1.00 85.56 394 SER A N 1
ATOM 3136 C CA . SER A 1 394 ? -7.616 15.158 -23.868 1.00 85.56 394 SER A CA 1
ATOM 3137 C C . SER A 1 394 ? -6.801 14.104 -24.620 1.00 85.56 394 SER A C 1
ATOM 3139 O O . SER A 1 394 ? -7.016 12.911 -24.419 1.00 85.56 394 SER A O 1
ATOM 3141 N N . ASN A 1 395 ? -5.856 14.527 -25.466 1.00 84.94 395 ASN A N 1
ATOM 3142 C CA . ASN A 1 395 ? -4.963 13.624 -26.190 1.00 84.94 395 ASN A CA 1
ATOM 3143 C C . ASN A 1 395 ? -3.819 13.069 -25.325 1.00 84.94 395 ASN A C 1
ATOM 3145 O O . ASN A 1 395 ? -3.142 12.143 -25.768 1.00 84.94 395 ASN A O 1
ATOM 3149 N N . LEU A 1 396 ? -3.589 13.616 -24.120 1.00 85.56 396 LEU A N 1
ATOM 3150 C CA . LEU A 1 396 ? -2.565 13.168 -23.160 1.00 85.56 396 LEU A CA 1
ATOM 3151 C C . LEU A 1 396 ? -1.133 13.086 -23.728 1.00 85.56 396 LEU A C 1
ATOM 3153 O O . LEU A 1 396 ? -0.275 12.414 -23.163 1.00 85.56 396 LEU A O 1
ATOM 3157 N N . THR A 1 397 ? -0.839 13.795 -24.819 1.00 87.19 397 THR A N 1
ATOM 3158 C CA . THR A 1 397 ? 0.457 13.743 -25.521 1.00 87.19 397 THR A CA 1
ATOM 3159 C C . THR A 1 397 ? 1.617 14.281 -24.692 1.00 87.19 397 THR A C 1
ATOM 3161 O O . THR A 1 397 ? 2.758 13.878 -24.892 1.00 87.19 397 THR A O 1
ATOM 3164 N N . TYR A 1 398 ? 1.321 15.177 -23.752 1.00 88.44 398 TYR A N 1
ATOM 3165 C CA . TYR A 1 398 ? 2.308 15.820 -22.888 1.00 88.44 398 TYR A CA 1
ATOM 3166 C C . TYR A 1 398 ? 2.693 14.976 -21.669 1.00 88.44 398 TYR A C 1
ATOM 3168 O O . TYR A 1 398 ? 3.534 15.408 -20.884 1.00 88.44 398 TYR A O 1
ATOM 3176 N N . TRP A 1 399 ? 2.115 13.785 -21.506 1.00 89.75 399 TRP A N 1
ATOM 3177 C CA . TRP A 1 399 ? 2.451 12.850 -20.438 1.00 89.75 399 TRP A CA 1
ATOM 3178 C C . TRP A 1 399 ? 3.196 11.647 -21.008 1.00 89.75 399 TRP A C 1
ATOM 3180 O O . TRP A 1 399 ? 2.711 10.964 -21.908 1.00 89.75 399 TRP A O 1
ATOM 3190 N N . VAL A 1 400 ? 4.379 11.368 -20.465 1.00 89.81 400 VAL A N 1
ATOM 3191 C CA . VAL A 1 400 ? 5.217 10.234 -20.868 1.00 89.81 400 VAL A CA 1
ATOM 3192 C C . VAL A 1 400 ? 5.508 9.332 -19.677 1.00 89.81 400 VAL A C 1
ATOM 3194 O O . VAL A 1 400 ? 5.635 9.794 -18.544 1.00 89.81 400 VAL A O 1
ATOM 3197 N N . HIS A 1 401 ? 5.618 8.027 -19.920 1.00 89.19 401 HIS A N 1
ATOM 3198 C CA . HIS A 1 401 ? 6.018 7.086 -18.878 1.00 89.19 401 HIS A CA 1
ATOM 3199 C C . HIS A 1 401 ? 7.493 7.277 -18.514 1.00 89.19 401 HIS A C 1
ATOM 3201 O O . HIS A 1 401 ? 8.346 7.336 -19.395 1.00 89.19 401 HIS A O 1
ATOM 3207 N N . HIS A 1 402 ? 7.787 7.316 -17.214 1.00 83.38 402 HIS A N 1
ATOM 3208 C CA . HIS A 1 402 ? 9.154 7.408 -16.671 1.00 83.38 402 HIS A CA 1
ATOM 3209 C C . HIS A 1 402 ? 9.521 6.169 -15.836 1.00 83.38 402 HIS A C 1
ATOM 3211 O O . HIS A 1 402 ? 10.249 6.230 -14.850 1.00 83.38 402 HIS A O 1
ATOM 3217 N N . GLY A 1 403 ? 8.980 5.017 -16.231 1.00 78.06 403 GLY A N 1
ATOM 3218 C CA . GLY A 1 403 ? 9.276 3.712 -15.652 1.00 78.06 403 GLY A CA 1
ATOM 3219 C C . GLY A 1 403 ? 9.319 2.645 -16.741 1.00 78.06 403 GLY A C 1
ATOM 3220 O O . GLY A 1 403 ? 8.726 2.807 -17.809 1.00 78.06 403 GLY A O 1
ATOM 3221 N N . ARG A 1 404 ? 10.031 1.541 -16.488 1.00 82.50 404 ARG A N 1
ATOM 3222 C CA . ARG A 1 404 ? 10.091 0.423 -17.438 1.00 82.50 404 ARG A CA 1
ATOM 3223 C C . ARG A 1 404 ? 8.753 -0.317 -17.469 1.00 82.50 404 ARG A C 1
ATOM 3225 O O . ARG A 1 404 ? 8.199 -0.674 -16.431 1.00 82.50 404 ARG A O 1
ATOM 3232 N N . HIS A 1 405 ? 8.264 -0.598 -18.673 1.00 88.31 405 HIS A N 1
ATOM 3233 C CA . HIS A 1 405 ? 7.060 -1.399 -18.859 1.00 88.31 405 HIS A CA 1
ATOM 3234 C C . HIS A 1 405 ? 7.321 -2.873 -18.506 1.00 88.31 405 HIS A C 1
ATOM 3236 O O . HIS A 1 405 ? 8.296 -3.473 -18.958 1.00 88.31 405 HIS A O 1
ATOM 3242 N N . ILE A 1 406 ? 6.410 -3.488 -17.748 1.00 90.75 406 ILE A N 1
ATOM 3243 C CA . ILE A 1 406 ? 6.506 -4.908 -17.389 1.00 90.75 406 ILE A CA 1
ATOM 3244 C C . ILE A 1 406 ? 5.960 -5.769 -18.532 1.00 90.75 406 ILE A C 1
ATOM 3246 O O . ILE A 1 406 ? 4.761 -5.773 -18.821 1.00 90.75 406 ILE A O 1
ATOM 3250 N N . LEU A 1 407 ? 6.815 -6.579 -19.148 1.00 90.88 407 LEU A N 1
ATOM 3251 C CA . LEU A 1 407 ? 6.471 -7.487 -20.242 1.00 90.88 407 LEU A CA 1
ATOM 3252 C C . LEU A 1 407 ? 5.454 -8.554 -19.817 1.00 90.88 407 LEU A C 1
ATOM 3254 O O . LEU A 1 407 ? 5.244 -8.827 -18.632 1.00 90.88 407 LEU A O 1
ATOM 3258 N N . LYS A 1 408 ? 4.832 -9.226 -20.797 1.00 87.94 408 LYS A N 1
ATOM 3259 C CA . LYS A 1 408 ? 3.892 -10.341 -20.548 1.00 87.94 408 LYS A CA 1
ATOM 3260 C C . LYS A 1 408 ? 4.515 -11.477 -19.729 1.00 87.94 408 LYS A C 1
ATOM 3262 O O . LYS A 1 408 ? 3.807 -12.123 -18.967 1.00 87.94 408 LYS A O 1
ATOM 3267 N N . GLN A 1 409 ? 5.832 -11.639 -19.840 1.00 86.12 409 GLN A N 1
ATOM 3268 C CA . GLN A 1 409 ? 6.640 -12.588 -19.076 1.00 86.12 409 GLN A CA 1
ATOM 3269 C C . GLN A 1 409 ? 6.690 -12.287 -17.564 1.00 86.12 409 GLN A C 1
ATOM 3271 O O . GLN A 1 409 ? 7.037 -13.170 -16.793 1.00 86.12 409 GLN A O 1
ATOM 3276 N N . GLY A 1 410 ? 6.332 -11.070 -17.132 1.00 85.12 410 GLY A N 1
ATOM 3277 C CA . GLY A 1 410 ? 6.428 -10.649 -15.727 1.00 85.12 410 GLY A CA 1
ATOM 3278 C C . GLY A 1 410 ? 7.779 -10.025 -15.361 1.00 85.12 410 GLY A C 1
ATOM 3279 O O . GLY A 1 410 ? 8.084 -9.892 -14.186 1.00 85.12 410 GLY A O 1
ATOM 3280 N N . ARG A 1 411 ? 8.578 -9.641 -16.361 1.00 88.75 411 ARG A N 1
ATOM 3281 C CA . ARG A 1 411 ? 9.887 -8.991 -16.217 1.00 88.75 411 ARG A CA 1
ATOM 3282 C C . ARG A 1 411 ? 9.925 -7.663 -16.960 1.00 88.75 411 ARG A C 1
ATOM 3284 O O . ARG A 1 411 ? 9.108 -7.450 -17.857 1.00 88.75 411 ARG A O 1
ATOM 3291 N N . THR A 1 412 ? 10.855 -6.782 -16.608 1.00 86.00 412 THR A N 1
ATOM 3292 C CA . THR A 1 412 ? 11.105 -5.552 -17.384 1.00 86.00 412 THR A CA 1
ATOM 3293 C C . THR A 1 412 ? 11.987 -5.828 -18.595 1.00 86.00 412 THR A C 1
ATOM 3295 O O . THR A 1 412 ? 11.749 -5.275 -19.666 1.00 86.00 412 THR A O 1
ATOM 3298 N N . LEU A 1 413 ? 12.955 -6.732 -18.442 1.00 84.94 413 LEU A N 1
ATOM 3299 C CA . LEU A 1 413 ? 13.823 -7.196 -19.518 1.00 84.94 413 LEU A CA 1
ATOM 3300 C C . LEU A 1 413 ? 13.368 -8.569 -20.005 1.00 84.94 413 LEU A C 1
ATOM 3302 O O . LEU A 1 413 ? 13.004 -9.445 -19.217 1.00 84.94 413 LEU A O 1
ATOM 3306 N N . TRP A 1 414 ? 13.362 -8.748 -21.324 1.00 84.25 414 TRP A N 1
ATOM 3307 C CA . TRP A 1 414 ? 12.980 -10.019 -21.924 1.00 84.25 414 TRP A CA 1
ATOM 3308 C C . TRP A 1 414 ? 14.052 -11.069 -21.647 1.00 84.25 414 TRP A C 1
ATOM 3310 O O . TRP A 1 414 ? 15.216 -10.877 -21.991 1.00 84.25 414 TRP A O 1
ATOM 3320 N N . TRP A 1 415 ? 13.646 -12.203 -21.082 1.00 84.50 415 TRP A N 1
ATOM 3321 C CA . TRP A 1 415 ? 14.521 -13.357 -20.932 1.00 84.50 415 TRP A CA 1
ATOM 3322 C C . TRP A 1 415 ? 14.187 -14.402 -21.988 1.00 84.50 415 TRP A C 1
ATOM 3324 O O . TRP A 1 415 ? 13.049 -14.875 -22.065 1.00 84.50 415 TRP A O 1
ATOM 3334 N N . ASN A 1 416 ? 15.179 -14.765 -22.800 1.00 82.94 416 ASN A N 1
ATOM 3335 C CA . ASN A 1 416 ? 15.011 -15.760 -23.848 1.00 82.94 416 ASN A CA 1
ATOM 3336 C C . ASN A 1 416 ? 15.232 -17.182 -23.290 1.00 82.94 416 ASN A C 1
ATOM 3338 O O . ASN A 1 416 ? 16.379 -17.548 -23.033 1.00 82.94 416 ASN A O 1
ATOM 3342 N N . PRO A 1 417 ? 14.181 -18.020 -23.181 1.00 77.06 417 PRO A N 1
ATOM 3343 C CA . PRO A 1 417 ? 14.308 -19.387 -22.669 1.00 77.06 417 PRO A CA 1
ATOM 3344 C C . PRO A 1 417 ? 15.134 -20.307 -23.577 1.00 77.06 417 PRO A C 1
ATOM 3346 O O . PRO A 1 417 ? 15.625 -21.336 -23.128 1.00 77.06 417 PRO A O 1
ATOM 3349 N N . ASN A 1 418 ? 15.302 -19.948 -24.854 1.00 75.94 418 ASN A N 1
ATOM 3350 C CA . ASN A 1 418 ? 15.994 -20.775 -25.841 1.00 75.94 418 ASN A CA 1
ATOM 3351 C C . ASN A 1 418 ? 17.472 -20.400 -26.018 1.00 75.94 418 ASN A C 1
ATOM 3353 O O . ASN A 1 418 ? 18.149 -21.028 -26.826 1.00 75.94 418 ASN A O 1
ATOM 3357 N N . ALA A 1 419 ? 17.979 -19.388 -25.305 1.00 65.56 419 ALA A N 1
ATOM 3358 C CA . ALA A 1 419 ? 19.346 -18.896 -25.496 1.00 65.56 419 ALA A CA 1
ATOM 3359 C C . ALA A 1 419 ? 20.423 -19.964 -25.203 1.00 65.56 419 ALA A C 1
ATOM 3361 O O . ALA A 1 419 ? 21.466 -19.961 -25.845 1.00 65.56 419 ALA A O 1
ATOM 3362 N N . GLY A 1 420 ? 20.146 -20.918 -24.303 1.00 57.53 420 GLY A N 1
ATOM 3363 C CA . GLY A 1 420 ? 21.037 -22.050 -24.006 1.00 57.53 420 GLY A CA 1
ATOM 3364 C C . GLY A 1 420 ? 20.832 -23.293 -24.886 1.00 57.53 420 GLY A C 1
ATOM 3365 O O . GLY A 1 420 ? 21.659 -24.202 -24.865 1.00 57.53 420 GLY A O 1
ATOM 3366 N N . MET A 1 421 ? 19.756 -23.357 -25.681 1.00 52.81 421 MET A N 1
ATOM 3367 C CA . MET A 1 421 ? 19.536 -24.448 -26.635 1.00 52.81 421 MET A CA 1
ATOM 3368 C C . MET A 1 421 ? 20.240 -24.109 -27.948 1.00 52.81 421 MET A C 1
ATOM 3370 O O . MET A 1 421 ? 19.630 -23.632 -28.908 1.00 52.81 421 MET A O 1
ATOM 3374 N N . VAL A 1 422 ? 21.542 -24.390 -28.010 1.00 47.62 422 VAL A N 1
ATOM 3375 C CA . VAL A 1 422 ? 22.234 -24.506 -29.296 1.00 47.62 422 VAL A CA 1
ATOM 3376 C C . VAL A 1 422 ? 21.489 -25.576 -30.090 1.00 47.62 422 VAL A C 1
ATOM 3378 O O . VAL A 1 422 ? 21.504 -26.756 -29.734 1.00 47.62 422 VAL A O 1
ATOM 3381 N N . ARG A 1 423 ? 20.783 -25.158 -31.146 1.00 47.56 423 ARG A N 1
ATOM 3382 C CA . ARG A 1 423 ? 20.161 -26.067 -32.109 1.00 47.56 423 ARG A CA 1
ATOM 3383 C C . ARG A 1 423 ? 21.260 -26.967 -32.659 1.00 47.56 423 ARG A C 1
ATOM 3385 O O . ARG A 1 423 ? 22.014 -26.564 -33.537 1.00 47.56 423 ARG A O 1
ATOM 3392 N N . THR A 1 424 ? 21.336 -28.191 -32.159 1.00 44.00 424 THR A N 1
ATOM 3393 C CA . THR A 1 424 ? 22.040 -29.272 -32.837 1.00 44.00 424 THR A CA 1
ATOM 3394 C C . THR A 1 424 ? 21.201 -29.629 -34.056 1.00 44.00 424 THR A C 1
ATOM 3396 O O . THR A 1 424 ? 20.349 -30.510 -34.029 1.00 44.00 424 THR A O 1
ATOM 3399 N N . THR A 1 425 ? 21.389 -28.866 -35.131 1.00 41.31 425 THR A N 1
ATOM 3400 C CA . THR A 1 425 ? 20.991 -29.274 -36.475 1.00 41.31 425 THR A CA 1
ATOM 3401 C C . THR A 1 425 ? 21.732 -30.569 -36.793 1.00 41.31 425 THR A C 1
ATOM 3403 O O . THR A 1 425 ? 22.947 -30.547 -36.991 1.00 41.31 425 THR A O 1
ATOM 3406 N N . LYS A 1 426 ? 21.007 -31.688 -36.770 1.00 37.53 426 LYS A N 1
ATOM 3407 C CA . LYS A 1 426 ? 21.390 -32.931 -37.439 1.00 37.53 426 LYS A CA 1
ATOM 3408 C C . LYS A 1 426 ? 20.617 -33.054 -38.738 1.00 37.53 426 LYS A C 1
ATOM 3410 O O . LYS A 1 426 ? 19.426 -32.667 -38.731 1.00 37.53 426 LYS A O 1
#

Sequence (426 aa):
MSNTFLLEPDIIAAAENVMPDLNNDLILAKNFLKQQSAATGDSLYDHLVDVVQKILSQKPPDVVDNFEHYSWEVKQEKFRPNFDLLNDIYLSPPQLATVRSMEEMFRLVASKATKLDDLGEEEQELDLEEDNYKPKIQDLIDHNYYFREAGYGLPASECYTVYIAMIMLGIKEPVSSVRFFGKIFGTKANYYVAETDLTIDELDKRIREFELKDMPGEGEGMDEAGSPPVEEQAEVMPEGEEKEEVPKEPVPPKLPPEPQSTWQAPAPIPVERPGQGVNKKVYWVCNRPGEQWICLPDIKPDHIRVARLSVRCMTGDLESEVITFPPFDGVEKHYLRAQIARIAASTSISPQGFFTYGSGEEEEDLNLEEGGGDMEFNPNPYYQGHTLKDLVDSNLTYWVHHGRHILKQGRTLWWNPNAGMVRTTK

Foldseek 3Di:
DDDDPDDDDDDDDPDDPPPPPVVVVVVVVVVQQQDADPVQRDGNVVLVVQLVVVCVVVVDPDCPVCSVVSSVVSCVVSDDPPPPVVPPPPPPPPVVVVVVLLVVLVVVLVVVVVVVVVCVPPPPPPDPDPPPLPAAEDDQPVVQVVQVVVVDHDDPVQSVLQSSLQNVVVVPAQFNYKDFLAWADFDAFIKGKIKTAHDPVVLVVQLVVVVVVPPPDPDDDPDDDDDDDDDDDDDDDDDDDDDDDDDDDPDDPDDDPDPDDPDDDQDFDDFDGQCDFLNVIWMWIDRGRSDDTDTQDGAGLVLLLVLVVDDDGHHSDQQAADCDVVHHPGGNSRSVSSVSSQCLQVPQKDFPPQWDFDDPDPDPPPPPDDDDDPRDTDGDPPDDDDDPVVCPDPVNPRIDHPGQHQDSSSGSDDDDSCPPVPPPDD

Secondary structure (DSSP, 8-state):
---------------------HHHHHHHHHHHHTPBPTTTS-BHHHHHHHHHHHHHHH--S-SSTTHHHHHHHHHHHT---TT-TTS------HHHHHHHHHHHHHHHHHHHHHHHHHTTTT-TTT-SSS-----EE--HHHHHHHHHHTT-S--HHHHHHHHHHHHHHHHHS-EEEEEEEEEE-BSS--EEEEEEEEPHHHHHHHHHHHHHHH-TTSSS------PPPP-------------PPPP---PPP-PPPP-----PPPPPPPPPPTTSGGGSSEEEEESSBTBPPEEPPPPPHHHHHHHHH----B-S-TT-B---SSPPSSBHHHHHHHHHHHHHHHH-EEETTSEEES-SS--------SS-----EEEPTTPPPPPHHHHT-TT-TTEEE-S----TTSSSSPP-TTTT------

Mean predicted aligned error: 17.3 Å

pLDDT: mean 73.62, std 20.67, range [25.53, 96.0]

Solvent-accessible surface area (backbone atoms only — not comparable to full-atom values): 27233 Å² total; per-residue (Å²): 142,79,88,82,81,80,81,76,84,92,77,85,83,92,79,73,95,62,78,72,60,60,67,58,56,50,49,54,53,51,54,59,35,54,48,64,37,92,90,75,69,50,27,58,46,61,53,52,52,52,36,52,54,50,48,71,72,68,62,62,97,58,62,74,87,43,44,64,58,45,50,49,51,54,51,56,76,66,58,69,64,98,74,59,79,80,59,85,72,82,70,79,57,77,65,55,60,56,49,49,41,42,50,53,47,53,51,54,53,49,55,51,52,52,49,56,59,60,54,68,77,79,57,94,85,80,71,92,77,71,79,81,76,72,41,50,63,58,69,56,67,63,53,36,49,58,32,44,77,73,75,42,72,68,56,69,73,57,46,56,45,45,48,52,37,50,52,51,46,45,72,75,44,79,35,44,32,42,38,81,70,48,75,49,78,32,79,79,31,35,38,41,34,36,37,29,39,61,31,71,70,60,46,52,50,50,38,51,56,48,53,63,69,68,50,90,81,85,87,84,87,87,79,87,89,80,85,84,84,85,84,81,90,77,88,83,85,82,89,80,96,75,92,77,85,79,80,89,68,88,74,75,78,80,69,78,77,76,86,72,79,86,78,70,81,78,79,80,77,80,61,63,53,69,64,34,72,82,30,40,58,46,42,32,36,24,66,49,72,52,55,75,71,42,77,52,72,84,70,50,22,62,52,38,45,46,53,72,74,55,88,78,83,48,52,55,50,58,80,39,78,47,89,51,87,71,77,49,98,52,33,32,42,55,52,51,47,31,52,50,50,53,46,50,35,74,66,38,62,41,57,63,62,41,56,39,84,51,74,97,57,98,67,90,76,84,72,85,72,74,100,67,82,82,74,52,78,36,76,37,92,81,55,76,83,78,54,73,70,58,69,66,37,91,80,50,78,45,54,36,73,77,48,70,56,66,42,87,77,34,35,52,66,91,78,70,89,59,77,82,60,74,78,79,82,125

Nearest PDB structures (foldseek):
  8j07-assembly1_G  TM=6.889E-01  e=8.264E-30  Homo sapiens
  7jtk-assembly1_K  TM=6.550E-01  e=8.834E-20  Chlamydomonas reinhardtii
  7jr9-assembly1_D  TM=8.312E-01  e=6.046E-16  Chlamydomonas reinhardtii
  7jrj-assembly1_D  TM=6.281E-01  e=4.424E-19  Chlamydomonas reinhardtii
  7jr9-assembly1_C  TM=9.095E-01  e=2.823E-13  Chlamydomonas reinhardtii

Radius of gyration: 39.73 Å; Cα contacts (8 Å, |Δi|>4): 387; chains: 1; bounding box: 99×103×106 Å